Protein AF-A0A7W0EP94-F1 (afdb_monomer)

Sequence (403 aa):
MDIFDPDNLALKLLIESLREDHLGTSIINQEEWKQLEKCFGNRIYLEILRLLTQIEFEPEEARRHWFNVLEHRKNLQKKMGRDVGFRVALCDYFTNIHPKLKNLIFVEVDLFLQKERSALIDELTGLYNRRFFNRVLKREIEHSKRYNQPFSLLMLDIDNFKEYNDIYGHQAGDRALNEFAQILKQNARLIDHVIRYGGEEFAVILPRADIKQAKLSAERHLIAVETHKFSGQERLSSGNFTVTIGVATYPINAQDGLELIQKADEALYIGKQKGRNRVSISIDERRRKFRYPLHVEMLFRLRDSAEKLLNRGTTRNISQVGLLCQTNKPFNTGLMLEVVLRHPFDGSELKLMARSARLEKNPEKDQSYFLGLSIELGSEKEEKALQAILEKASRNFSKEISL

Mean predicted aligned error: 16.88 Å

pLDDT: mean 81.54, std 15.13, range [30.02, 98.75]

Structure (mmCIF, N/CA/C/O backbone):
data_AF-A0A7W0EP94-F1
#
_entry.id   AF-A0A7W0EP94-F1
#
loop_
_atom_site.group_PDB
_atom_site.id
_atom_site.type_symbol
_atom_site.label_atom_id
_atom_site.label_alt_id
_atom_site.label_comp_id
_atom_site.label_asym_id
_atom_site.label_entity_id
_atom_site.label_seq_id
_atom_site.pdbx_PDB_ins_code
_atom_site.Cartn_x
_atom_site.Cartn_y
_atom_site.Cartn_z
_atom_site.occupancy
_atom_site.B_iso_or_equiv
_atom_site.auth_seq_id
_atom_site.auth_comp_id
_atom_site.auth_asym_id
_atom_site.auth_atom_id
_atom_site.pdbx_PDB_model_num
ATOM 1 N N . MET A 1 1 ? -14.781 6.672 7.182 1.00 41.84 1 MET A N 1
ATOM 2 C CA . MET A 1 1 ? -13.803 7.150 8.175 1.00 41.84 1 MET A CA 1
ATOM 3 C C . MET A 1 1 ? -13.525 5.983 9.083 1.00 41.84 1 MET A C 1
ATOM 5 O O . MET A 1 1 ? -14.460 5.506 9.707 1.00 41.84 1 MET A O 1
ATOM 9 N N . ASP A 1 2 ? -12.303 5.466 9.038 1.00 44.47 2 ASP A N 1
ATOM 10 C CA . ASP A 1 2 ? -11.857 4.459 9.994 1.00 44.47 2 ASP A CA 1
ATOM 11 C C . ASP A 1 2 ? -11.539 5.217 11.283 1.00 44.47 2 ASP A C 1
ATOM 13 O O . ASP A 1 2 ? -10.732 6.149 11.274 1.00 44.47 2 ASP A O 1
ATOM 17 N N . ILE A 1 3 ? -12.271 4.933 12.354 1.00 43.47 3 ILE A N 1
ATOM 18 C CA . ILE A 1 3 ? -12.108 5.661 13.613 1.00 43.47 3 ILE A CA 1
ATOM 19 C C . ILE A 1 3 ? -10.777 5.300 14.263 1.00 43.47 3 ILE A C 1
ATOM 21 O O . ILE A 1 3 ? -10.247 6.116 14.981 1.00 43.47 3 ILE A O 1
ATOM 25 N N . PHE A 1 4 ? -10.129 4.191 13.908 1.00 44.31 4 PHE A N 1
ATOM 26 C CA . PHE A 1 4 ? -8.787 3.865 14.407 1.00 44.31 4 PHE A CA 1
ATOM 27 C C . PHE A 1 4 ? -7.640 4.463 13.583 1.00 44.31 4 PHE A C 1
ATOM 29 O O . PHE A 1 4 ? -6.493 4.031 13.711 1.00 44.31 4 PHE A O 1
ATOM 36 N N . ASP A 1 5 ? -7.931 5.433 12.718 1.00 48.94 5 ASP A N 1
ATOM 37 C CA . ASP A 1 5 ? -6.890 6.282 12.154 1.00 48.94 5 ASP A CA 1
ATOM 38 C C . ASP A 1 5 ? -6.378 7.221 13.271 1.00 48.94 5 ASP A C 1
ATOM 40 O O . ASP A 1 5 ? -7.166 7.991 13.826 1.00 48.94 5 ASP A O 1
ATOM 44 N N . PRO A 1 6 ? -5.090 7.143 13.661 1.00 45.28 6 PRO A N 1
ATOM 45 C CA . PRO A 1 6 ? -4.531 7.954 14.744 1.00 45.28 6 PRO A CA 1
ATOM 46 C C . PRO A 1 6 ? -4.584 9.465 14.466 1.00 45.28 6 PRO A C 1
ATOM 48 O O . PRO A 1 6 ? -4.468 10.256 15.404 1.00 45.28 6 PRO A O 1
ATOM 51 N N . ASP A 1 7 ? -4.810 9.876 13.217 1.00 44.28 7 ASP A N 1
ATOM 52 C CA . ASP A 1 7 ? -5.017 11.274 12.836 1.00 44.28 7 ASP A CA 1
ATOM 53 C C . ASP A 1 7 ? -6.501 11.659 12.731 1.00 44.28 7 ASP A C 1
ATOM 55 O O . ASP A 1 7 ? -6.840 12.813 12.455 1.00 44.28 7 ASP A O 1
ATOM 59 N N . ASN A 1 8 ? -7.411 10.733 13.040 1.00 58.78 8 ASN A N 1
ATOM 60 C CA . ASN A 1 8 ? -8.839 10.996 13.077 1.00 58.78 8 ASN A CA 1
ATOM 61 C C . ASN A 1 8 ? -9.207 11.818 14.317 1.00 58.78 8 ASN A C 1
ATOM 63 O O . ASN A 1 8 ? -9.249 11.321 15.445 1.00 58.78 8 ASN A O 1
ATOM 67 N N . LEU A 1 9 ? -9.531 13.091 14.087 1.00 51.38 9 LEU A N 1
ATOM 68 C CA . LEU A 1 9 ? -10.016 14.024 15.104 1.00 51.38 9 LEU A CA 1
ATOM 69 C C . LEU A 1 9 ? -11.195 13.452 15.910 1.00 51.38 9 LEU A C 1
ATOM 71 O O . LEU A 1 9 ? -11.291 13.699 17.106 1.00 51.38 9 LEU A O 1
ATOM 75 N N . ALA A 1 10 ? -12.051 12.638 15.285 1.00 51.62 10 ALA A N 1
ATOM 76 C CA . ALA A 1 10 ? -13.182 12.010 15.958 1.00 51.62 10 ALA A CA 1
ATOM 77 C C . ALA A 1 10 ? -12.746 10.983 17.004 1.00 51.62 10 ALA A C 1
ATOM 79 O O . ALA A 1 10 ? -13.359 10.911 18.058 1.00 51.62 10 ALA A O 1
ATOM 80 N N . LEU A 1 11 ? -11.677 10.223 16.745 1.00 57.25 11 LEU A N 1
ATOM 81 C CA . LEU A 1 11 ? -11.113 9.296 17.724 1.00 57.25 11 LEU A CA 1
ATOM 82 C C . LEU A 1 11 ? -10.454 10.044 18.871 1.00 57.25 11 LEU A C 1
ATOM 84 O O . LEU A 1 11 ? -10.627 9.647 20.014 1.00 57.25 11 LEU A O 1
ATOM 88 N N . LYS A 1 12 ? -9.727 11.128 18.579 1.00 58.09 12 LYS A N 1
ATOM 89 C CA . LYS A 1 12 ? -9.103 11.962 19.615 1.00 58.09 12 LYS A CA 1
ATOM 90 C C . LYS A 1 12 ? -10.157 12.555 20.550 1.00 58.09 12 LYS A C 1
ATOM 92 O O . LYS A 1 12 ? -10.073 12.328 21.750 1.00 58.09 12 LYS A O 1
ATOM 97 N N . LEU A 1 13 ? -11.198 13.179 19.991 1.00 56.78 13 LEU A N 1
ATOM 98 C CA . LEU A 1 13 ? -12.335 13.706 20.756 1.00 56.78 13 LEU A CA 1
ATOM 99 C C . LEU A 1 13 ? -13.073 12.604 21.527 1.00 56.78 13 LEU A C 1
ATOM 101 O O . LEU A 1 13 ? -13.460 12.791 22.675 1.00 56.78 13 LEU A O 1
ATOM 105 N N . LEU A 1 14 ? -13.250 11.431 20.917 1.00 60.41 14 LEU A N 1
ATOM 106 C CA . LEU A 1 14 ? -13.917 10.295 21.546 1.00 60.41 14 LEU A CA 1
ATOM 107 C C . LEU A 1 14 ? -13.076 9.718 22.695 1.00 60.41 14 LEU A C 1
ATOM 109 O O . LEU A 1 14 ? -13.620 9.483 23.767 1.00 60.41 14 LEU A O 1
ATOM 113 N N . ILE A 1 15 ? -11.759 9.572 22.536 1.00 59.97 15 ILE A N 1
ATOM 114 C CA . ILE A 1 15 ? -10.833 9.157 23.601 1.00 59.97 15 ILE A CA 1
ATOM 115 C C . ILE A 1 15 ? -10.820 10.184 24.735 1.00 59.97 15 ILE A C 1
ATOM 117 O O . ILE A 1 15 ? -10.941 9.786 25.891 1.00 59.97 15 ILE A O 1
ATOM 121 N N . GLU A 1 16 ? -10.713 11.479 24.429 1.00 59.62 16 GLU A N 1
ATOM 122 C CA . GLU A 1 16 ? -10.775 12.554 25.428 1.00 59.62 16 GLU A CA 1
ATOM 123 C C . GLU A 1 16 ? -12.097 12.509 26.199 1.00 59.62 16 GLU A C 1
ATOM 125 O O . GLU A 1 16 ? -12.087 12.477 27.426 1.00 59.62 16 GLU A O 1
ATOM 130 N N . SER A 1 17 ? -13.225 12.347 25.501 1.00 56.84 17 SER A N 1
ATOM 131 C CA . SER A 1 17 ? -14.538 12.196 26.138 1.00 56.84 17 SER A CA 1
ATOM 132 C C . SER A 1 17 ? -14.644 10.929 27.001 1.00 56.84 17 SER A C 1
ATOM 134 O O . SER A 1 17 ? -15.337 10.894 28.014 1.00 56.84 17 SER A O 1
ATOM 136 N N . LEU A 1 18 ? -13.927 9.863 26.641 1.00 59.41 18 LEU A N 1
ATOM 137 C CA . LEU A 1 18 ? -13.919 8.619 27.402 1.00 59.41 18 LEU A CA 1
ATOM 138 C C . LEU A 1 18 ? -13.006 8.689 28.629 1.00 59.41 18 LEU A C 1
ATOM 140 O O . LEU A 1 18 ? -13.182 7.851 29.512 1.00 59.41 18 LEU A O 1
ATOM 144 N N . ARG A 1 19 ? -12.040 9.616 28.705 1.00 58.44 19 ARG A N 1
ATOM 145 C CA . ARG A 1 19 ? -11.070 9.702 29.815 1.00 58.44 19 ARG A CA 1
ATOM 146 C C . ARG A 1 19 ? -11.706 10.080 31.148 1.00 58.44 19 ARG A C 1
ATOM 148 O O . ARG A 1 19 ? -11.232 9.609 32.175 1.00 58.44 19 ARG A O 1
ATOM 155 N N . GLU A 1 20 ? -12.781 10.860 31.140 1.00 56.97 20 GLU A N 1
ATOM 156 C CA . GLU A 1 20 ? -13.345 11.417 32.374 1.00 56.97 20 GLU A CA 1
ATOM 157 C C . GLU A 1 20 ? -14.435 10.548 33.031 1.00 56.97 20 GLU A C 1
ATOM 159 O O . GLU A 1 20 ? -14.981 10.934 34.055 1.00 56.97 20 GLU A O 1
ATOM 164 N N . ASP A 1 21 ? -14.791 9.379 32.477 1.00 56.66 21 ASP A N 1
ATOM 165 C CA . ASP A 1 21 ? -15.873 8.488 32.967 1.00 56.66 21 ASP A CA 1
ATOM 166 C C . ASP A 1 21 ? -17.275 9.140 33.121 1.00 56.66 21 ASP A C 1
ATOM 168 O O . ASP A 1 21 ? -18.269 8.455 33.399 1.00 56.66 21 ASP A O 1
ATOM 172 N N . HIS A 1 22 ? -17.396 10.440 32.839 1.00 53.84 22 HIS A N 1
ATOM 173 C CA . HIS A 1 22 ? -18.594 11.262 32.968 1.00 53.84 22 HIS A CA 1
ATOM 174 C C . HIS A 1 22 ? -19.490 11.255 31.725 1.00 53.84 22 HIS A C 1
ATOM 176 O O . HIS A 1 22 ? -20.215 12.221 31.462 1.00 53.84 22 HIS A O 1
ATOM 182 N N . LEU A 1 23 ? -19.511 10.150 30.979 1.00 53.97 23 LEU A N 1
ATOM 183 C CA . LEU A 1 23 ? -20.445 9.958 29.869 1.00 53.97 23 LEU A CA 1
ATOM 184 C C . LEU A 1 23 ? -21.877 9.940 30.407 1.00 53.97 23 LEU A C 1
ATOM 186 O O . LEU A 1 23 ? -22.406 8.911 30.833 1.00 53.97 23 LEU A O 1
ATOM 190 N N . GLY A 1 24 ? -22.488 11.123 30.433 1.00 50.16 24 GLY A N 1
ATOM 191 C CA . GLY A 1 24 ? -23.895 11.325 30.737 1.00 50.16 24 GLY A CA 1
ATOM 192 C C . GLY A 1 24 ? -24.246 12.125 31.993 1.00 50.16 24 GLY A C 1
ATOM 193 O O . GLY A 1 24 ? -25.440 12.188 32.269 1.00 50.16 24 GLY A O 1
ATOM 194 N N . THR A 1 25 ? -23.316 12.750 32.736 1.00 46.12 25 THR A N 1
ATOM 195 C CA . THR A 1 25 ? -23.737 13.602 33.884 1.00 46.12 25 THR A CA 1
ATOM 196 C C . THR A 1 25 ? -22.959 14.891 34.167 1.00 46.12 25 THR A C 1
ATOM 198 O O . THR A 1 25 ? -23.558 15.774 34.773 1.00 46.12 25 THR A O 1
ATOM 201 N N . SER A 1 26 ? -21.715 15.091 33.725 1.00 47.22 26 SER A N 1
ATOM 202 C CA . SER A 1 26 ? -21.014 16.367 33.973 1.00 47.22 26 SER A CA 1
ATOM 203 C C . SER A 1 26 ? -19.717 16.477 33.167 1.00 47.22 26 SER A C 1
ATOM 205 O O . SER A 1 26 ? -18.857 15.627 33.312 1.00 47.22 26 SER A O 1
ATOM 207 N N . ILE A 1 27 ? -19.565 17.553 32.387 1.00 41.19 27 ILE A N 1
ATOM 208 C CA . ILE A 1 27 ? -18.302 18.044 31.782 1.00 41.19 27 ILE A CA 1
ATOM 209 C C . ILE A 1 27 ? -17.868 17.441 30.425 1.00 41.19 27 ILE A C 1
ATOM 211 O O . ILE A 1 27 ? -16.985 17.995 29.791 1.00 41.19 27 ILE A O 1
ATOM 215 N N . ILE A 1 28 ? -18.603 16.497 29.825 1.00 47.19 28 ILE A N 1
ATOM 216 C CA . ILE A 1 28 ? -18.714 16.534 28.348 1.00 47.19 28 ILE A CA 1
ATOM 217 C C . ILE A 1 28 ? -19.852 17.498 28.048 1.00 47.19 28 ILE A C 1
ATOM 219 O O . ILE A 1 28 ? -21.001 17.244 28.433 1.00 47.19 28 ILE A O 1
ATOM 223 N N . ASN A 1 29 ? -19.534 18.628 27.419 1.00 54.81 29 ASN A N 1
ATOM 224 C CA . ASN A 1 29 ? -20.515 19.630 27.025 1.00 54.81 29 ASN A CA 1
ATOM 225 C C . ASN A 1 29 ? -21.642 18.909 26.269 1.00 54.81 29 ASN A C 1
ATOM 227 O O . ASN A 1 29 ? -21.391 18.250 25.260 1.00 54.81 29 ASN A O 1
ATOM 231 N N . GLN A 1 30 ? -22.902 19.020 26.710 1.00 58.44 30 GLN A N 1
ATOM 232 C CA . GLN A 1 30 ? -24.048 18.495 25.939 1.00 58.44 30 GLN A CA 1
ATOM 233 C C . GLN A 1 30 ? -24.006 18.965 24.472 1.00 58.44 30 GLN A C 1
ATOM 235 O O . GLN A 1 30 ? -24.563 18.327 23.582 1.00 58.44 30 GLN A O 1
ATOM 240 N N . GLU A 1 31 ? -23.335 20.088 24.239 1.00 60.62 31 GLU A N 1
ATOM 241 C CA . GLU A 1 31 ? -23.024 20.682 22.952 1.00 60.62 31 GLU A CA 1
ATOM 242 C C . GLU A 1 31 ? -22.000 19.884 22.124 1.00 60.62 31 GLU A C 1
ATOM 244 O O . GLU A 1 31 ? -22.249 19.650 20.945 1.00 60.62 31 GLU A O 1
ATOM 249 N N . GLU A 1 32 ? -20.920 19.372 22.723 1.00 62.41 32 GLU A N 1
ATOM 250 C CA . GLU A 1 32 ? -19.935 18.500 22.060 1.00 62.41 32 GLU A CA 1
ATOM 251 C C . GLU A 1 32 ? -20.566 17.169 21.651 1.00 62.41 32 GLU A C 1
ATOM 253 O O . GLU A 1 32 ? -20.398 16.714 20.520 1.00 62.41 32 GLU A O 1
ATOM 258 N N . TRP A 1 33 ? -21.380 16.575 22.530 1.00 69.75 33 TRP A N 1
ATOM 259 C CA . TRP A 1 33 ? -22.103 15.347 22.200 1.00 69.75 33 TRP A CA 1
ATOM 260 C C . TRP A 1 33 ? -23.117 15.563 21.070 1.00 69.75 33 TRP A C 1
ATOM 262 O O . TRP A 1 33 ? -23.197 14.760 20.142 1.00 69.75 33 TRP A O 1
ATOM 272 N N . LYS A 1 34 ? -23.856 16.680 21.092 1.00 69.69 34 LYS A N 1
ATOM 273 C CA . LYS A 1 34 ? -24.767 17.055 19.998 1.00 69.69 34 LYS A CA 1
ATOM 274 C C . LYS A 1 34 ? -24.025 17.294 18.684 1.00 69.69 34 LYS A C 1
ATOM 276 O O . LYS A 1 34 ? -24.539 16.925 17.629 1.00 69.69 34 LYS A O 1
ATOM 281 N N . GLN A 1 35 ? -22.838 17.900 18.718 1.00 68.12 35 GLN A N 1
ATOM 282 C CA . GLN A 1 35 ? -22.002 18.070 17.527 1.00 68.12 35 GLN A CA 1
ATOM 283 C C . GLN A 1 35 ? -21.551 16.718 16.972 1.00 68.12 35 GLN A C 1
ATOM 285 O O . GLN A 1 35 ? -21.676 16.470 15.774 1.00 68.12 35 GLN A O 1
ATOM 290 N N . LEU A 1 36 ? -21.096 15.822 17.842 1.00 68.00 36 LEU A N 1
ATOM 291 C CA . LEU A 1 36 ? -20.700 14.473 17.472 1.00 68.00 36 LEU A CA 1
ATOM 292 C C . LEU A 1 36 ? -21.875 13.660 16.893 1.00 68.00 36 LEU A C 1
ATOM 294 O O . LEU A 1 36 ? -21.729 13.039 15.840 1.00 68.00 36 LEU A O 1
ATOM 298 N N . GLU A 1 37 ? -23.062 13.721 17.499 1.00 72.75 37 GLU A N 1
ATOM 299 C CA . GLU A 1 37 ? -24.268 13.063 16.980 1.00 72.75 37 GLU A CA 1
ATOM 300 C C . GLU A 1 37 ? -24.711 13.660 15.632 1.00 72.75 37 GLU A C 1
ATOM 302 O O . GLU A 1 37 ? -25.114 12.926 14.731 1.00 72.75 37 GLU A O 1
ATOM 307 N N . LYS A 1 38 ? -24.554 14.974 15.431 1.00 73.06 38 LYS A N 1
ATOM 308 C CA . LYS A 1 38 ? -24.820 15.634 14.142 1.00 73.06 38 LYS A CA 1
ATOM 309 C C . LYS A 1 38 ? -23.832 15.207 13.049 1.00 73.06 38 LYS A C 1
ATOM 311 O O . LYS A 1 38 ? -24.228 15.071 11.894 1.00 73.06 38 LYS A O 1
ATOM 316 N N . CYS A 1 39 ? -22.565 14.993 13.402 1.00 64.69 39 CYS A N 1
ATOM 317 C CA . CYS A 1 39 ? -21.512 14.588 12.468 1.00 64.69 39 CYS A CA 1
ATOM 318 C C . CYS A 1 39 ? -21.568 13.096 12.105 1.00 64.69 39 CYS A C 1
ATOM 320 O O . CYS A 1 39 ? -21.348 12.737 10.949 1.00 64.69 39 CYS A O 1
ATOM 322 N N . PHE A 1 40 ? -21.851 12.223 13.076 1.00 66.00 40 PHE A N 1
ATOM 323 C CA . PHE A 1 40 ? -21.728 10.766 12.922 1.00 66.00 40 PHE A CA 1
ATOM 324 C C . PHE A 1 40 ? -23.069 10.016 12.933 1.00 66.00 40 PHE A C 1
ATOM 326 O O . PHE A 1 40 ? -23.116 8.832 12.580 1.00 66.00 40 PHE A O 1
ATOM 333 N N . GLY A 1 41 ? -24.170 10.679 13.298 1.00 74.06 41 GLY A N 1
ATOM 334 C CA . GLY A 1 41 ? -25.486 10.059 13.447 1.00 74.06 41 GLY A CA 1
ATOM 335 C C . GLY A 1 41 ? -25.454 8.886 14.429 1.00 74.06 41 GLY A C 1
ATOM 336 O O . GLY A 1 41 ? -24.654 8.850 15.361 1.00 74.06 41 GLY A O 1
ATOM 337 N N . ASN A 1 42 ? -26.268 7.858 14.172 1.00 72.88 42 ASN A N 1
ATOM 338 C CA . ASN A 1 42 ? -26.333 6.665 15.027 1.00 72.88 42 ASN A CA 1
ATOM 339 C C . ASN A 1 42 ? -25.022 5.856 15.090 1.00 72.88 42 ASN A C 1
ATOM 341 O O . ASN A 1 42 ? -24.887 4.985 15.947 1.00 72.88 42 ASN A O 1
ATOM 345 N N . ARG A 1 43 ? -24.049 6.109 14.204 1.00 74.19 43 ARG A N 1
ATOM 346 C CA . ARG A 1 43 ? -22.787 5.353 14.202 1.00 74.19 43 ARG A CA 1
ATOM 347 C C . ARG A 1 43 ? -21.929 5.642 15.423 1.00 74.19 43 ARG A C 1
ATOM 349 O O . ARG A 1 43 ? -21.147 4.784 15.804 1.00 74.19 43 ARG A O 1
ATOM 356 N N . ILE A 1 44 ? -22.100 6.791 16.074 1.00 76.62 44 ILE A N 1
ATOM 357 C CA . ILE A 1 44 ? -21.307 7.107 17.262 1.00 76.62 44 ILE A CA 1
ATOM 358 C C . ILE A 1 44 ? -21.506 6.096 18.395 1.00 76.62 44 ILE A C 1
ATOM 360 O O . ILE A 1 44 ? -20.541 5.689 19.035 1.00 76.62 44 ILE A O 1
ATOM 364 N N . TYR A 1 45 ? -22.742 5.635 18.595 1.00 81.00 45 TYR A N 1
ATOM 365 C CA . TYR A 1 45 ? -23.073 4.656 19.629 1.00 81.00 45 TYR A CA 1
ATOM 366 C C . TYR A 1 45 ? -22.357 3.326 19.386 1.00 81.00 45 TYR A C 1
ATOM 368 O O . TYR A 1 45 ? -21.802 2.740 20.312 1.00 81.00 45 TYR A O 1
ATOM 376 N N . LEU A 1 46 ? -22.337 2.878 18.128 1.00 80.62 46 LEU A N 1
ATOM 377 C CA . LEU A 1 46 ? -21.646 1.662 17.699 1.00 80.62 46 LEU A CA 1
ATOM 378 C C . LEU A 1 46 ? -20.155 1.748 18.010 1.00 80.62 46 LEU A C 1
ATOM 380 O O . LEU A 1 46 ? -19.588 0.820 18.575 1.00 80.62 46 LEU A O 1
ATOM 384 N N . GLU A 1 47 ? -19.536 2.874 17.685 1.00 73.94 47 GLU A N 1
ATOM 385 C CA . GLU A 1 47 ? -18.085 3.035 17.752 1.00 73.94 47 GLU A CA 1
ATOM 386 C C . GLU A 1 47 ? -17.591 3.165 19.195 1.00 73.94 47 GLU A C 1
ATOM 388 O O . GLU A 1 47 ? -16.587 2.554 19.557 1.00 73.94 47 GLU A O 1
ATOM 393 N N . ILE A 1 48 ? -18.336 3.859 20.064 1.00 77.00 48 ILE A N 1
ATOM 394 C CA . ILE A 1 48 ? -18.007 3.912 21.496 1.00 77.00 48 ILE A CA 1
ATOM 395 C C . ILE A 1 48 ? -18.180 2.547 22.147 1.00 77.00 48 ILE A C 1
ATOM 397 O O . ILE A 1 48 ? -17.301 2.102 22.886 1.00 77.00 48 ILE A O 1
ATOM 401 N N . LEU A 1 49 ? -19.302 1.869 21.887 1.00 80.31 49 LEU A N 1
ATOM 402 C CA . LEU A 1 49 ? -19.532 0.547 22.459 1.00 80.31 49 LEU A CA 1
ATOM 403 C C . LEU A 1 49 ? -18.478 -0.443 21.971 1.00 80.31 49 LEU A C 1
ATOM 405 O O . LEU A 1 49 ? -17.943 -1.193 22.784 1.00 80.31 49 LEU A O 1
ATOM 409 N N . ARG A 1 50 ? -18.105 -0.400 20.691 1.00 79.50 50 ARG A N 1
ATOM 410 C CA . ARG A 1 50 ? -17.013 -1.210 20.151 1.00 79.50 50 ARG A CA 1
ATOM 411 C C . ARG A 1 50 ? -15.685 -0.886 20.823 1.00 79.50 50 ARG A C 1
ATOM 413 O O . ARG A 1 50 ? -14.971 -1.805 21.198 1.00 79.50 50 ARG A O 1
ATOM 420 N N . LEU A 1 51 ? -15.358 0.387 21.034 1.00 74.50 51 LEU A N 1
ATOM 421 C CA . LEU A 1 51 ? -14.112 0.759 21.701 1.00 74.50 51 LEU A CA 1
ATOM 422 C C . LEU A 1 51 ? -14.063 0.248 23.150 1.00 74.50 51 LEU A C 1
ATOM 424 O O . LEU A 1 51 ? -13.049 -0.302 23.571 1.00 74.50 51 LEU A O 1
ATOM 428 N N . LEU A 1 52 ? -15.164 0.394 23.892 1.00 77.88 52 LEU A N 1
ATOM 429 C CA . LEU A 1 52 ? -15.245 0.018 25.305 1.00 77.88 52 LEU A CA 1
ATOM 430 C C . LEU A 1 52 ? -15.398 -1.488 25.542 1.00 77.88 52 LEU A C 1
ATOM 432 O O . LEU A 1 52 ? -14.990 -1.978 26.591 1.00 77.88 52 LEU A O 1
ATOM 436 N N . THR A 1 53 ? -16.016 -2.215 24.610 1.00 81.50 53 THR A N 1
ATOM 437 C CA . THR A 1 53 ? -16.397 -3.626 24.815 1.00 81.50 53 THR A CA 1
ATOM 438 C C . THR A 1 53 ? -15.760 -4.594 23.825 1.00 81.50 53 THR A C 1
ATOM 440 O O . THR A 1 53 ? -15.779 -5.795 24.070 1.00 81.50 53 THR A O 1
ATOM 443 N N . GLN A 1 54 ? -15.217 -4.098 22.709 1.00 76.88 54 GLN A N 1
ATOM 444 C CA . GLN A 1 54 ? -14.766 -4.881 21.549 1.00 76.88 54 GLN A CA 1
ATOM 445 C C . GLN A 1 54 ? -15.867 -5.737 20.896 1.00 76.88 54 GLN A C 1
ATOM 447 O O . GLN A 1 54 ? -15.580 -6.603 20.073 1.00 76.88 54 GLN A O 1
ATOM 452 N N . ILE A 1 55 ? -17.137 -5.479 21.221 1.00 81.69 55 ILE A N 1
ATOM 453 C CA . ILE A 1 55 ? -18.285 -6.141 20.603 1.00 81.69 55 ILE A CA 1
ATOM 454 C C . ILE A 1 55 ? -18.747 -5.322 19.396 1.00 81.69 55 ILE A C 1
ATOM 456 O O . ILE A 1 55 ? -18.902 -4.102 19.475 1.00 81.69 55 ILE A O 1
ATOM 460 N N . GLU A 1 56 ? -19.002 -6.005 18.280 1.00 78.19 56 GLU A N 1
ATOM 461 C CA . GLU A 1 56 ? -19.657 -5.414 17.115 1.00 78.19 56 GLU A CA 1
ATOM 462 C C . GLU A 1 56 ? -21.181 -5.498 17.268 1.00 78.19 56 GLU A C 1
ATOM 464 O O . GLU A 1 56 ? -21.738 -6.536 17.630 1.00 78.19 56 GLU A O 1
ATOM 469 N N . PHE A 1 57 ? -21.851 -4.377 17.009 1.00 81.75 57 PHE A N 1
ATOM 470 C CA . PHE A 1 57 ? -23.299 -4.230 17.102 1.00 81.75 57 PHE A CA 1
ATOM 471 C C . PHE A 1 57 ? -23.835 -3.649 15.800 1.00 81.75 57 PHE A C 1
ATOM 473 O O . PHE A 1 57 ? -23.173 -2.819 15.179 1.00 81.75 57 PHE A O 1
ATOM 480 N N . GLU A 1 58 ? -25.068 -3.995 15.438 1.00 83.50 58 GLU A N 1
ATOM 481 C CA . GLU A 1 58 ? -25.790 -3.237 14.415 1.00 83.50 58 GLU A CA 1
ATOM 482 C C . GLU A 1 58 ? -26.118 -1.821 14.931 1.00 83.50 58 GLU A C 1
ATOM 484 O O . GLU A 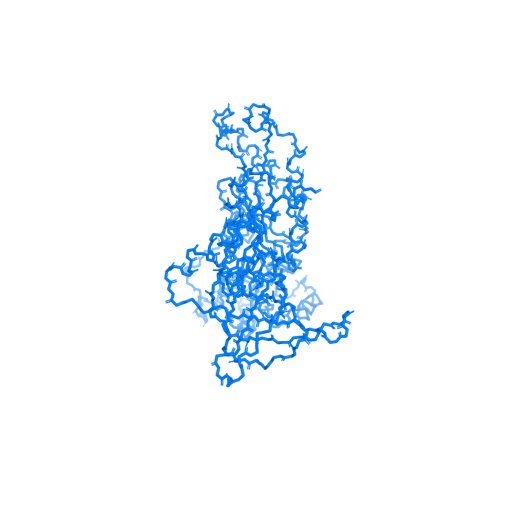1 58 ? -26.359 -1.654 16.131 1.00 83.50 58 GLU A O 1
ATOM 489 N N . PRO A 1 59 ? -26.170 -0.777 14.077 1.00 77.94 59 PRO A N 1
ATOM 490 C CA . PRO A 1 59 ? -26.310 0.613 14.529 1.00 77.94 59 PRO A CA 1
ATOM 491 C C . PRO A 1 59 ? -27.523 0.879 15.433 1.00 77.94 59 PRO A C 1
ATOM 493 O O . PRO A 1 59 ? -27.420 1.609 16.420 1.00 77.94 59 PRO A O 1
ATOM 496 N N . GLU A 1 60 ? -28.676 0.282 15.122 1.00 83.50 60 GLU A N 1
ATOM 497 C CA . GLU A 1 60 ? -29.878 0.421 15.955 1.00 83.50 60 GLU A CA 1
ATOM 498 C C . GLU A 1 60 ? -29.758 -0.343 17.276 1.00 83.50 60 GLU A C 1
ATOM 500 O O . GLU A 1 60 ? -30.190 0.143 18.325 1.00 83.50 60 GLU A O 1
ATOM 505 N N . GLU A 1 61 ? -29.119 -1.515 17.247 1.00 88.12 61 GLU A N 1
ATOM 506 C CA . GLU A 1 61 ? -28.868 -2.316 18.440 1.00 88.12 61 GLU A CA 1
ATOM 507 C C . GLU A 1 61 ? -27.906 -1.591 19.391 1.00 88.12 61 GLU A C 1
ATOM 509 O O . GLU A 1 61 ? -28.171 -1.515 20.591 1.00 88.12 61 GLU A O 1
ATOM 514 N N . ALA A 1 62 ? -26.836 -1.000 18.852 1.00 86.44 62 ALA A N 1
ATOM 515 C CA . ALA A 1 62 ? -25.864 -0.212 19.599 1.00 86.44 62 ALA A CA 1
ATOM 516 C C . ALA A 1 62 ? -26.534 0.955 20.332 1.00 86.44 62 ALA A C 1
ATOM 518 O O . ALA A 1 62 ? -26.333 1.149 21.531 1.00 86.44 62 ALA A O 1
ATOM 519 N N . ARG A 1 63 ? -27.392 1.704 19.629 1.00 86.56 63 ARG A N 1
ATOM 520 C CA . ARG A 1 63 ? -28.149 2.811 20.220 1.00 86.56 63 ARG A CA 1
ATOM 521 C C . ARG A 1 63 ? -29.082 2.332 21.333 1.00 86.56 63 ARG A C 1
ATOM 523 O O . ARG A 1 63 ? -29.161 2.968 22.379 1.00 86.56 63 ARG A O 1
ATOM 530 N N . ARG A 1 64 ? -29.773 1.206 21.141 1.00 90.19 64 ARG A N 1
ATOM 531 C CA . ARG A 1 64 ? -30.643 0.627 22.176 1.00 90.19 64 ARG A CA 1
ATOM 532 C C . ARG A 1 64 ? -29.848 0.230 23.421 1.00 90.19 64 ARG A C 1
ATOM 534 O O . ARG A 1 64 ? -30.230 0.607 24.525 1.00 90.19 64 ARG A O 1
ATOM 541 N N . HIS A 1 65 ? -28.731 -0.478 23.250 1.00 91.81 65 HIS A N 1
ATOM 542 C CA . HIS A 1 65 ? -27.862 -0.859 24.369 1.00 91.81 65 HIS A CA 1
ATOM 543 C C . HIS A 1 65 ? -27.309 0.358 25.103 1.00 91.81 65 HIS A C 1
ATOM 545 O O . HIS A 1 65 ? -27.307 0.370 26.328 1.00 91.81 65 HIS A O 1
ATOM 551 N N . TRP A 1 66 ? -26.920 1.409 24.381 1.00 88.81 66 TRP A N 1
ATOM 552 C CA . TRP A 1 66 ? -26.475 2.666 24.981 1.00 88.81 66 TRP A CA 1
ATOM 553 C C . TRP A 1 66 ? -27.494 3.237 25.977 1.00 88.81 66 TRP A C 1
ATOM 555 O O . TRP A 1 66 ? -27.151 3.526 27.126 1.00 88.81 66 TRP A O 1
ATOM 565 N N . PHE A 1 67 ? -28.761 3.358 25.570 1.00 89.69 67 PHE A N 1
ATOM 566 C CA . PHE A 1 67 ? -29.809 3.877 26.452 1.00 89.69 67 PHE A CA 1
ATOM 567 C C . PHE A 1 67 ? -30.129 2.933 27.612 1.00 89.69 67 PHE A C 1
ATOM 569 O O . PHE A 1 67 ? -30.288 3.405 28.738 1.00 89.69 67 PHE A O 1
ATOM 576 N N . ASN A 1 68 ? -30.140 1.619 27.376 1.00 93.06 68 ASN A N 1
ATOM 577 C CA . ASN A 1 68 ? -30.333 0.632 28.439 1.00 93.06 68 ASN A CA 1
ATOM 578 C C . ASN A 1 68 ? -29.228 0.723 29.504 1.00 93.06 68 ASN A C 1
ATOM 580 O O . ASN A 1 68 ? -29.507 0.642 30.698 1.00 93.06 68 ASN A O 1
ATOM 584 N N . VAL A 1 69 ? -27.977 0.942 29.089 1.00 90.75 69 VAL A N 1
ATOM 585 C CA . VAL A 1 69 ? -26.841 1.131 30.001 1.00 90.75 69 VAL A CA 1
ATOM 586 C C . VAL A 1 69 ? -26.986 2.428 30.796 1.00 90.75 69 VAL A C 1
ATOM 588 O O . VAL A 1 69 ? -26.719 2.435 31.996 1.00 90.75 69 VAL A O 1
ATOM 591 N N . LEU A 1 70 ? -27.445 3.521 30.177 1.00 89.00 70 LEU A N 1
ATOM 592 C CA . LEU A 1 70 ? -27.707 4.779 30.886 1.00 89.00 70 LEU A CA 1
ATOM 593 C C . LEU A 1 70 ? -28.837 4.651 31.917 1.00 89.00 70 LEU A C 1
ATOM 595 O O . LEU A 1 70 ? -28.746 5.217 33.008 1.00 89.00 70 LEU A O 1
ATOM 599 N N . GLU A 1 71 ? -29.900 3.917 31.598 1.00 90.50 71 GLU A N 1
ATOM 600 C CA . GLU A 1 71 ? -30.974 3.631 32.551 1.00 90.50 71 GLU A CA 1
ATOM 601 C C . GLU A 1 71 ? -30.472 2.755 33.704 1.00 90.50 71 GLU A C 1
ATOM 603 O O . GLU A 1 71 ? -30.686 3.068 34.879 1.00 90.50 71 GLU A O 1
ATOM 608 N N . HIS A 1 72 ? -29.716 1.707 33.377 1.00 93.31 72 HIS A N 1
ATOM 609 C CA . HIS A 1 72 ? -29.083 0.836 34.359 1.00 93.31 72 HIS A CA 1
ATOM 610 C C . HIS A 1 72 ? -28.131 1.601 35.287 1.00 93.31 72 HIS A C 1
ATOM 612 O O . HIS A 1 72 ? -28.190 1.443 36.507 1.00 93.31 72 HIS A O 1
ATOM 618 N N . ARG A 1 73 ? -27.333 2.523 34.737 1.00 89.44 73 ARG A N 1
ATOM 619 C CA . ARG A 1 73 ? -26.462 3.437 35.488 1.00 89.44 73 ARG A CA 1
ATOM 620 C C . ARG A 1 73 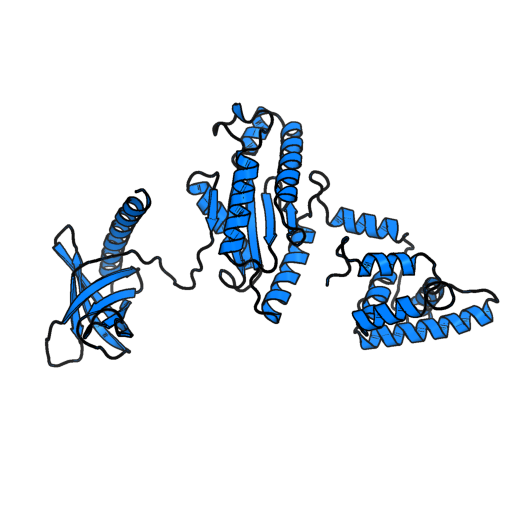? -27.244 4.236 36.528 1.00 89.44 73 ARG A C 1
ATOM 622 O O . ARG A 1 73 ? -26.836 4.277 37.685 1.00 89.44 73 ARG A O 1
ATOM 629 N N . LYS A 1 74 ? -28.384 4.832 36.151 1.00 89.19 74 LYS A N 1
ATOM 630 C CA . LYS A 1 74 ? -29.241 5.586 37.088 1.00 89.19 74 LYS A CA 1
ATOM 631 C C . LYS A 1 74 ? -29.744 4.701 38.227 1.00 89.19 74 LYS A C 1
ATOM 633 O O . LYS A 1 74 ? -29.794 5.143 39.375 1.00 89.19 74 LYS A O 1
ATOM 638 N N . ASN A 1 75 ? -30.103 3.455 37.925 1.00 92.56 75 ASN A N 1
ATOM 639 C CA . ASN A 1 75 ? -30.549 2.492 38.930 1.00 92.56 75 ASN A CA 1
ATOM 640 C C . ASN A 1 75 ? -29.411 2.082 39.876 1.00 92.56 75 ASN A C 1
ATOM 642 O O . ASN A 1 75 ? -29.617 2.042 41.091 1.00 92.56 75 ASN A O 1
ATOM 646 N N . LEU A 1 76 ? -28.209 1.837 39.347 1.00 91.12 76 LEU A N 1
ATOM 647 C CA . LEU A 1 76 ? -27.013 1.560 40.144 1.00 91.12 76 LEU A CA 1
ATOM 648 C C . LEU A 1 76 ? -26.643 2.745 41.039 1.00 91.12 76 LEU A C 1
ATOM 650 O O . LEU A 1 76 ? -26.445 2.558 42.234 1.00 91.12 76 LEU A O 1
ATOM 654 N N . GLN A 1 77 ? -26.630 3.964 40.504 1.00 90.62 77 GLN A N 1
ATOM 655 C CA . GLN A 1 77 ? -26.314 5.182 41.252 1.00 90.62 77 GLN A CA 1
ATOM 656 C C . GLN A 1 77 ? -27.257 5.391 42.443 1.00 90.62 77 GLN A C 1
ATOM 658 O O . GLN A 1 77 ? -26.798 5.649 43.556 1.00 90.62 77 GLN A O 1
ATOM 663 N N . LYS A 1 78 ? -28.570 5.197 42.245 1.00 92.38 78 LYS A N 1
ATOM 664 C CA . LYS A 1 78 ? -29.558 5.255 43.337 1.00 92.38 78 LYS A CA 1
ATOM 665 C C . LYS A 1 78 ? -29.279 4.223 44.430 1.00 92.38 78 LYS A C 1
ATOM 667 O O . LYS A 1 78 ? -29.406 4.543 45.605 1.00 92.38 78 LYS A O 1
ATOM 672 N N . LYS A 1 79 ? -28.903 2.998 44.053 1.00 93.81 79 LYS A N 1
ATOM 673 C CA . LYS A 1 79 ? -28.613 1.913 45.005 1.00 93.81 79 LYS A CA 1
ATOM 674 C C . LYS A 1 79 ? -27.278 2.097 45.729 1.00 93.81 79 LYS A C 1
ATOM 676 O O . LYS A 1 79 ? -27.170 1.734 46.892 1.00 93.81 79 LYS A O 1
ATOM 681 N N . MET A 1 80 ? -26.270 2.636 45.047 1.00 91.69 80 MET A N 1
ATOM 682 C CA . MET A 1 80 ? -24.917 2.793 45.585 1.00 91.69 80 MET A CA 1
ATOM 683 C C . MET A 1 80 ? -24.720 4.079 46.395 1.00 91.69 80 MET A C 1
ATOM 685 O O . MET A 1 80 ? -23.722 4.190 47.101 1.00 91.69 80 MET A O 1
ATOM 689 N N . GLY A 1 81 ? -25.624 5.058 46.275 1.00 90.38 81 GLY A N 1
ATOM 690 C CA . GLY A 1 81 ? -25.530 6.331 46.998 1.00 90.38 81 GLY A CA 1
ATOM 691 C C . GLY A 1 81 ? -24.360 7.222 46.561 1.00 90.38 81 GLY A C 1
ATOM 692 O O . GLY A 1 81 ? -24.001 8.154 47.271 1.00 90.38 81 GLY A O 1
ATOM 693 N N . ARG A 1 82 ? -23.751 6.941 45.405 1.00 86.25 82 ARG A N 1
ATOM 694 C CA . ARG A 1 82 ? -22.639 7.700 44.815 1.00 86.25 82 ARG A CA 1
ATOM 695 C C . ARG A 1 82 ? -22.736 7.681 43.299 1.00 86.25 82 ARG A C 1
ATOM 697 O O . ARG A 1 82 ? -23.387 6.793 42.751 1.00 86.25 82 ARG A O 1
ATOM 704 N N . ASP A 1 83 ? -22.066 8.615 42.629 1.00 80.38 83 ASP A N 1
ATOM 705 C CA . ASP A 1 83 ? -21.968 8.570 41.170 1.00 80.38 83 ASP A CA 1
ATOM 706 C C . ASP A 1 83 ? -21.277 7.274 40.715 1.00 80.38 83 ASP A C 1
ATOM 708 O O . ASP A 1 83 ? -20.299 6.801 41.309 1.00 80.38 83 ASP A O 1
ATOM 712 N N . VAL A 1 84 ? -21.846 6.674 39.676 1.00 83.94 84 VAL A N 1
ATOM 713 C CA . VAL A 1 84 ? -21.368 5.438 39.059 1.00 83.94 84 VAL A CA 1
ATOM 714 C C . VAL A 1 84 ? -20.995 5.803 37.639 1.00 83.94 84 VAL A C 1
ATOM 716 O O . VAL A 1 84 ? -21.879 6.182 36.884 1.00 83.94 84 VAL A O 1
ATOM 719 N N . GLY A 1 85 ? -19.720 5.697 37.266 1.00 80.38 85 GLY A N 1
ATOM 720 C CA . GLY A 1 85 ? -19.268 6.005 35.907 1.00 80.38 85 GLY A CA 1
ATOM 721 C C . GLY A 1 85 ? -19.933 5.116 34.850 1.00 80.38 85 GLY A C 1
ATOM 722 O O . GLY A 1 85 ? -20.364 3.992 35.131 1.00 80.38 85 GLY A O 1
ATOM 723 N N . PHE A 1 86 ? -20.003 5.602 33.608 1.00 82.62 86 PHE A N 1
ATOM 724 C CA . PHE A 1 86 ? -20.653 4.867 32.516 1.00 82.62 86 PHE A CA 1
ATOM 725 C C . PHE A 1 86 ? -20.028 3.488 32.279 1.00 82.62 86 PHE A C 1
ATOM 727 O O . PHE A 1 86 ? -20.760 2.518 32.106 1.00 82.62 86 PHE A O 1
ATOM 734 N N . ARG A 1 87 ? -18.694 3.366 32.339 1.00 82.56 87 ARG A N 1
ATOM 735 C CA . ARG A 1 87 ? -17.984 2.090 32.136 1.00 82.56 87 ARG A CA 1
ATOM 736 C C . ARG A 1 87 ? -18.362 1.035 33.170 1.00 82.56 87 ARG A C 1
ATOM 738 O O . ARG A 1 87 ? -18.517 -0.131 32.825 1.00 82.56 87 ARG A O 1
ATOM 745 N N . VAL A 1 88 ? -18.561 1.444 34.423 1.00 86.38 88 VAL A N 1
ATOM 746 C CA . VAL A 1 88 ? -18.980 0.537 35.502 1.00 86.38 88 VAL A CA 1
ATOM 747 C C . VAL A 1 88 ? -20.375 -0.008 35.213 1.00 86.38 88 VAL A C 1
ATOM 749 O O . VAL A 1 88 ? -20.582 -1.219 35.252 1.00 86.38 88 VAL A O 1
ATOM 752 N N . ALA A 1 89 ? -21.312 0.872 34.855 1.00 90.12 89 ALA A N 1
ATOM 753 C CA . ALA A 1 89 ? -22.663 0.462 34.490 1.00 90.12 89 ALA A CA 1
ATOM 754 C C . ALA A 1 89 ? -22.690 -0.393 33.214 1.00 90.12 89 ALA A C 1
ATOM 756 O O . ALA A 1 89 ? -23.430 -1.368 33.152 1.00 90.12 89 ALA A O 1
ATOM 757 N N . LEU A 1 90 ? -21.866 -0.061 32.218 1.00 89.25 90 LEU A N 1
ATOM 758 C CA . LEU A 1 90 ? -21.716 -0.809 30.970 1.00 89.25 90 LEU A CA 1
ATOM 759 C C . LEU A 1 90 ? -21.217 -2.236 31.221 1.00 89.25 90 LEU A C 1
ATOM 761 O O . LEU A 1 90 ? -21.799 -3.191 30.707 1.00 89.25 90 LEU A O 1
ATOM 765 N N . CYS A 1 91 ? -20.159 -2.379 32.023 1.00 89.06 91 CYS A N 1
ATOM 766 C CA . CYS A 1 91 ? -19.602 -3.676 32.391 1.00 89.06 91 CYS A CA 1
ATOM 767 C C . CYS A 1 91 ? -20.613 -4.512 33.175 1.00 89.06 91 CYS A C 1
ATOM 769 O O . CYS A 1 91 ? -20.817 -5.678 32.839 1.00 89.06 91 CYS A O 1
ATOM 771 N N . ASP A 1 92 ? -21.278 -3.930 34.178 1.00 91.88 92 ASP A N 1
ATOM 772 C CA . ASP A 1 92 ? -22.307 -4.638 34.942 1.00 91.88 92 ASP A CA 1
ATOM 773 C C . ASP A 1 92 ? -23.479 -5.056 34.041 1.00 91.88 92 ASP A C 1
ATOM 775 O O . ASP A 1 92 ? -23.901 -6.210 34.060 1.00 91.88 92 ASP A O 1
ATOM 779 N N . TYR A 1 93 ? -23.935 -4.163 33.158 1.00 93.75 93 TYR A N 1
ATOM 780 C CA . TYR A 1 93 ? -24.998 -4.449 32.199 1.00 93.75 93 TYR A CA 1
ATOM 781 C C . TYR A 1 93 ? -24.651 -5.638 31.297 1.00 93.75 93 TYR A C 1
ATOM 783 O O . TYR A 1 93 ? -25.411 -6.602 31.238 1.00 93.75 93 TYR A O 1
ATOM 791 N N . PHE A 1 94 ? -23.495 -5.621 30.629 1.00 93.56 94 PHE A N 1
ATOM 792 C CA . PHE A 1 94 ? -23.116 -6.679 29.687 1.00 93.56 94 PHE A CA 1
ATOM 793 C C . PHE A 1 94 ? -22.565 -7.952 30.332 1.00 93.56 94 PHE A C 1
ATOM 795 O O . PHE A 1 94 ? -22.345 -8.932 29.618 1.00 93.56 94 PHE A O 1
ATOM 802 N N . THR A 1 95 ? -22.363 -7.962 31.648 1.00 91.19 95 THR A N 1
ATOM 803 C CA . THR A 1 95 ? -21.984 -9.170 32.393 1.00 91.19 95 THR A CA 1
ATOM 804 C C . THR A 1 95 ? -23.205 -9.811 33.050 1.00 91.19 95 THR A C 1
ATOM 806 O O . THR A 1 95 ? -23.376 -11.023 32.961 1.00 91.19 95 THR A O 1
ATOM 809 N N . ASN A 1 96 ? -24.079 -9.001 33.659 1.00 92.25 96 ASN A N 1
ATOM 810 C CA . ASN A 1 96 ? -25.123 -9.476 34.569 1.00 92.25 96 ASN A CA 1
ATOM 811 C C . ASN A 1 96 ? -26.553 -9.284 34.044 1.00 92.25 96 ASN A C 1
ATOM 813 O O . ASN A 1 96 ? -27.418 -10.098 34.354 1.00 92.25 96 ASN A O 1
ATOM 817 N N . ILE A 1 97 ? -26.828 -8.239 33.254 1.00 93.31 97 ILE A N 1
ATOM 818 C CA . ILE A 1 97 ? -28.194 -7.925 32.785 1.00 93.31 97 ILE A CA 1
ATOM 819 C C . ILE A 1 97 ? -28.453 -8.487 31.386 1.00 93.31 97 ILE A C 1
ATOM 821 O O . ILE A 1 97 ? -29.450 -9.166 31.153 1.00 93.31 97 ILE A O 1
ATOM 825 N N . HIS A 1 98 ? -27.547 -8.219 30.450 1.00 92.38 98 HIS A N 1
ATOM 826 C CA . HIS A 1 98 ? -27.595 -8.704 29.077 1.00 92.38 98 HIS A CA 1
ATOM 827 C C . HIS A 1 98 ? -26.244 -9.345 28.713 1.00 92.38 98 HIS A C 1
ATOM 829 O O . HIS A 1 98 ? -25.445 -8.725 28.005 1.00 92.38 98 HIS A O 1
ATOM 835 N N . PRO A 1 99 ? -25.962 -10.577 29.181 1.00 90.06 99 PRO A N 1
ATOM 836 C CA . PRO A 1 99 ? -24.639 -11.189 29.083 1.00 90.06 99 PRO A CA 1
ATOM 837 C C . PRO A 1 99 ? -24.107 -11.259 27.643 1.00 90.06 99 PRO A C 1
ATOM 839 O O . PRO A 1 99 ? -24.563 -12.064 26.831 1.00 90.06 99 PRO A O 1
ATOM 842 N N . LYS A 1 100 ? -23.120 -10.418 27.330 1.00 87.44 100 LYS A N 1
ATOM 843 C CA . LYS A 1 100 ? -22.324 -10.455 26.090 1.00 87.44 100 LYS A CA 1
ATOM 844 C C . LYS A 1 100 ? -20.819 -10.450 26.360 1.00 87.44 100 LYS A C 1
ATOM 846 O O . LYS A 1 100 ? -20.054 -10.858 25.494 1.00 87.44 100 LYS A O 1
ATOM 851 N N . LEU A 1 101 ? -20.401 -10.037 27.556 1.00 84.94 101 LEU A N 1
ATOM 852 C CA . LEU A 1 101 ? -19.010 -10.057 27.990 1.00 84.94 101 LEU A CA 1
ATOM 853 C C . LEU A 1 101 ? -18.780 -11.247 28.927 1.00 84.94 101 LEU A C 1
ATOM 855 O O . LEU A 1 101 ? -19.515 -11.447 29.892 1.00 84.94 101 LEU A O 1
ATOM 859 N N . LYS A 1 102 ? -17.756 -12.051 28.631 1.00 79.25 102 LYS A N 1
ATOM 860 C CA . LYS A 1 102 ? -17.296 -13.166 29.470 1.00 79.25 102 LYS A CA 1
ATOM 861 C C . LYS A 1 102 ? -15.788 -13.039 29.659 1.00 79.25 102 LYS A C 1
ATOM 863 O O . LYS A 1 102 ? -15.096 -12.700 28.706 1.00 79.25 102 LYS A O 1
ATOM 868 N N . ASN A 1 103 ? -15.291 -13.343 30.860 1.00 78.19 103 ASN A N 1
ATOM 869 C CA . ASN A 1 103 ? -13.859 -13.318 31.202 1.00 78.19 103 ASN A CA 1
ATOM 870 C C . ASN A 1 103 ? -13.192 -11.948 30.960 1.00 78.19 103 ASN A C 1
ATOM 872 O O . ASN A 1 103 ? -12.249 -11.826 30.183 1.00 78.19 103 ASN A O 1
ATOM 876 N N . LEU A 1 104 ? -13.710 -10.908 31.615 1.00 72.75 104 LEU A N 1
ATOM 877 C CA . LEU A 1 104 ? -13.223 -9.537 31.463 1.00 72.75 104 LEU A CA 1
ATOM 878 C C . LEU A 1 104 ? -11.792 -9.357 31.991 1.00 72.75 104 LEU A C 1
ATOM 880 O O . LEU A 1 104 ? -11.474 -9.774 33.103 1.00 72.75 104 LEU A O 1
ATOM 884 N N . ILE A 1 105 ? -10.966 -8.659 31.210 1.00 73.94 105 ILE A N 1
ATOM 885 C CA . ILE A 1 105 ? -9.649 -8.159 31.616 1.00 73.94 105 ILE A CA 1
ATOM 886 C C . ILE A 1 105 ? -9.686 -6.636 31.503 1.00 73.94 105 ILE A C 1
ATOM 888 O O . ILE A 1 105 ? -9.986 -6.102 30.435 1.00 73.94 105 ILE A O 1
ATOM 892 N N . PHE A 1 106 ? -9.375 -5.936 32.593 1.00 75.38 106 PHE A N 1
ATOM 893 C CA . PHE A 1 106 ? -9.253 -4.482 32.579 1.00 75.38 106 PHE A CA 1
ATOM 894 C C . PHE A 1 106 ? -7.875 -4.092 32.056 1.00 75.38 106 PHE A C 1
ATOM 896 O O . PHE A 1 106 ? -6.854 -4.453 32.638 1.00 75.38 106 PHE A O 1
ATOM 903 N N . VAL A 1 107 ? -7.859 -3.351 30.953 1.00 70.25 107 VAL A N 1
ATOM 904 C CA . VAL A 1 107 ? -6.650 -2.775 30.365 1.00 70.25 107 VAL A CA 1
ATOM 905 C C . VAL A 1 107 ? -6.875 -1.276 30.253 1.00 70.25 107 VAL A C 1
ATOM 907 O O . VAL A 1 107 ? -7.934 -0.836 29.805 1.00 70.25 107 VAL A O 1
ATOM 910 N N . GLU A 1 108 ? -5.894 -0.490 30.683 1.00 75.12 108 GLU A N 1
ATOM 911 C CA . GLU A 1 108 ? -5.927 0.958 30.504 1.00 75.12 108 GLU A CA 1
ATOM 912 C C . GLU A 1 108 ? -6.026 1.300 29.011 1.00 75.12 108 GLU A C 1
ATOM 914 O O . GLU A 1 108 ? -5.327 0.709 28.187 1.00 75.12 108 GLU A O 1
ATOM 919 N N . VAL A 1 109 ? -6.902 2.244 28.651 1.00 68.62 109 VAL A N 1
ATOM 920 C CA . VAL A 1 109 ? -7.180 2.576 27.242 1.00 68.62 109 VAL A CA 1
ATOM 921 C C . VAL A 1 109 ? -5.907 3.009 26.517 1.00 68.62 109 VAL A C 1
ATOM 923 O O . VAL A 1 109 ? -5.671 2.557 25.402 1.00 68.62 109 VAL A O 1
ATOM 926 N N . ASP A 1 110 ? -5.050 3.806 27.157 1.00 69.00 110 ASP A N 1
ATOM 927 C CA . ASP A 1 110 ? -3.785 4.238 26.558 1.00 69.00 110 ASP A CA 1
ATOM 928 C C . ASP A 1 110 ? -2.845 3.046 26.302 1.00 69.00 110 ASP A C 1
ATOM 930 O O . ASP A 1 110 ? -2.266 2.945 25.221 1.00 69.00 110 ASP A O 1
ATOM 934 N N . LEU A 1 111 ? -2.757 2.089 27.235 1.00 73.69 111 LEU A N 1
ATOM 935 C CA . LEU A 1 111 ? -1.973 0.860 27.065 1.00 73.69 111 LEU A CA 1
ATOM 936 C C . LEU A 1 111 ? -2.543 -0.037 25.954 1.00 73.69 111 LEU A C 1
ATOM 938 O O . LEU A 1 111 ? -1.795 -0.603 25.154 1.00 73.69 111 LEU A O 1
ATOM 942 N N . PHE A 1 112 ? -3.868 -0.157 25.871 1.00 71.25 112 PHE A N 1
ATOM 943 C CA . PHE A 1 112 ? -4.541 -0.888 24.799 1.00 71.25 112 PHE A CA 1
ATOM 944 C C . PHE A 1 112 ? -4.277 -0.249 23.430 1.00 71.25 112 PHE A C 1
ATOM 946 O O . PHE A 1 112 ? -3.904 -0.941 22.485 1.00 71.25 112 PHE A O 1
ATOM 953 N N . LEU A 1 113 ? -4.408 1.075 23.330 1.00 66.56 113 LEU A N 1
ATOM 954 C CA . LEU A 1 113 ? -4.156 1.819 22.098 1.00 66.56 113 LEU A CA 1
ATOM 955 C C . LEU A 1 113 ? -2.682 1.779 21.695 1.00 66.56 113 LEU A C 1
ATOM 957 O O . LEU A 1 113 ? -2.384 1.657 20.510 1.00 66.56 113 LEU A O 1
ATOM 961 N N . GLN A 1 114 ? -1.754 1.831 22.654 1.00 70.50 114 GLN A N 1
ATOM 962 C CA . GLN A 1 114 ? -0.335 1.593 22.391 1.00 70.50 114 GLN A CA 1
ATOM 963 C C . GLN A 1 114 ? -0.114 0.194 21.820 1.00 70.50 114 GLN A C 1
ATOM 965 O O . GLN A 1 114 ? 0.571 0.060 20.813 1.00 70.50 114 GLN A O 1
ATOM 970 N N . LYS A 1 115 ? -0.745 -0.834 22.396 1.00 72.38 115 LYS A N 1
ATOM 971 C CA . LYS A 1 115 ? -0.647 -2.212 21.902 1.00 72.38 115 LYS A CA 1
ATOM 972 C C . LYS A 1 115 ? -1.205 -2.361 20.484 1.00 72.38 115 LYS A C 1
ATOM 974 O O . LYS A 1 115 ? -0.565 -2.988 19.644 1.00 72.38 115 LYS A O 1
ATOM 979 N N . GLU A 1 116 ? -2.355 -1.755 20.199 1.00 71.69 116 GLU A N 1
ATOM 980 C CA . GLU A 1 116 ? -2.931 -1.703 18.850 1.00 71.69 116 GLU A CA 1
ATOM 981 C C . GLU A 1 116 ? -2.018 -0.954 17.871 1.00 71.69 116 GLU A C 1
ATOM 983 O O . GLU A 1 116 ? -1.805 -1.399 16.744 1.00 71.69 116 GLU A O 1
ATOM 988 N N . ARG A 1 117 ? -1.410 0.156 18.302 1.00 68.12 117 ARG A N 1
ATOM 989 C CA . ARG A 1 117 ? -0.478 0.929 17.476 1.00 68.12 117 ARG A CA 1
ATOM 990 C C . ARG A 1 117 ? 0.796 0.141 17.182 1.00 68.12 117 ARG A C 1
ATOM 992 O O . ARG A 1 117 ? 1.167 0.035 16.017 1.00 68.12 117 ARG A O 1
ATOM 999 N N . SER A 1 118 ? 1.422 -0.464 18.188 1.00 72.81 118 SER A N 1
ATOM 1000 C CA . SER A 1 118 ? 2.585 -1.342 18.008 1.00 72.81 118 SER A CA 1
ATOM 1001 C C . SER A 1 118 ? 2.259 -2.543 17.120 1.00 72.81 118 SER A C 1
ATOM 1003 O O . SER A 1 118 ? 3.097 -2.985 16.346 1.00 72.81 118 SER A O 1
ATOM 1005 N N . ALA A 1 119 ? 1.018 -3.036 17.143 1.00 81.62 119 ALA A N 1
ATOM 1006 C CA . ALA A 1 119 ? 0.592 -4.120 16.262 1.00 81.62 119 ALA A CA 1
ATOM 1007 C C . ALA A 1 119 ? 0.483 -3.717 14.777 1.00 81.62 119 ALA A C 1
ATOM 1009 O O . ALA A 1 119 ? 0.410 -4.596 13.912 1.00 81.62 119 ALA A O 1
ATOM 1010 N N . LEU A 1 120 ? 0.450 -2.418 14.467 1.00 86.50 120 LEU A N 1
ATOM 1011 C CA . LEU A 1 120 ? 0.250 -1.870 13.119 1.00 86.50 120 LEU A CA 1
ATOM 1012 C C . LEU A 1 120 ? 1.462 -1.108 12.577 1.00 86.50 120 LEU A C 1
ATOM 1014 O O . LEU A 1 120 ? 1.477 -0.776 11.391 1.00 86.50 120 LEU A O 1
ATOM 1018 N N . ILE A 1 121 ? 2.457 -0.843 13.419 1.00 90.50 121 ILE A N 1
ATOM 1019 C CA . ILE A 1 121 ? 3.687 -0.134 13.073 1.00 90.50 121 ILE A CA 1
ATOM 1020 C C . ILE A 1 121 ? 4.843 -1.135 13.003 1.00 90.50 121 ILE A C 1
ATOM 1022 O O . ILE A 1 121 ? 4.899 -2.095 13.765 1.00 90.50 121 ILE A O 1
ATOM 1026 N N . ASP A 1 122 ? 5.736 -0.942 12.042 1.00 93.81 122 ASP A N 1
ATOM 1027 C CA . ASP A 1 122 ? 7.016 -1.635 11.966 1.00 93.81 122 ASP A CA 1
ATOM 1028 C C . ASP A 1 122 ? 8.005 -0.984 12.942 1.00 93.81 122 ASP A C 1
ATOM 1030 O O . ASP A 1 122 ? 8.260 0.217 12.857 1.00 93.81 122 ASP A O 1
ATOM 1034 N N . GLU A 1 123 ? 8.551 -1.767 13.873 1.00 91.31 123 GLU A N 1
ATOM 1035 C CA . GLU A 1 123 ? 9.384 -1.252 14.970 1.00 91.31 123 GLU A CA 1
ATOM 1036 C C . GLU A 1 123 ? 10.702 -0.640 14.491 1.00 91.31 123 GLU A C 1
ATOM 1038 O O . GLU A 1 123 ? 11.192 0.302 15.111 1.00 91.31 123 GLU A O 1
ATOM 1043 N N . LEU A 1 124 ? 11.260 -1.146 13.387 1.00 94.00 124 LEU A N 1
ATOM 1044 C CA . LEU A 1 124 ? 12.501 -0.620 12.830 1.00 94.00 124 LEU A CA 1
ATOM 1045 C C . LEU A 1 124 ? 12.258 0.764 12.218 1.00 94.00 124 LEU A C 1
ATOM 1047 O O . LEU A 1 124 ? 12.845 1.745 12.663 1.00 94.00 124 LEU A O 1
ATOM 1051 N N . THR A 1 125 ? 11.355 0.832 11.235 1.00 95.44 125 THR A N 1
ATOM 1052 C CA . THR A 1 125 ? 11.178 2.002 10.359 1.00 95.44 125 THR A CA 1
ATOM 1053 C C . THR A 1 125 ? 10.178 3.037 10.864 1.00 95.44 125 THR A C 1
ATOM 1055 O O . THR A 1 125 ? 10.157 4.172 10.380 1.00 95.44 125 THR A O 1
ATOM 1058 N N . GLY A 1 126 ? 9.308 2.665 11.806 1.00 91.06 126 GLY A N 1
ATOM 1059 C CA . GLY A 1 126 ? 8.200 3.503 12.268 1.00 91.06 126 GLY A CA 1
ATOM 1060 C C . GLY A 1 126 ? 7.097 3.720 11.221 1.00 91.06 126 GLY A C 1
ATOM 1061 O O . GLY A 1 126 ? 6.204 4.547 11.434 1.00 91.06 126 GLY A O 1
ATOM 1062 N N . LEU A 1 127 ? 7.152 3.015 10.085 1.00 94.50 127 LEU A N 1
ATOM 1063 C CA . LEU A 1 127 ? 6.087 2.987 9.082 1.00 94.50 127 LEU A CA 1
ATOM 1064 C C . LEU A 1 127 ? 4.973 2.029 9.489 1.00 94.50 127 LEU A C 1
ATOM 1066 O O . LEU A 1 127 ? 5.108 1.233 10.412 1.00 94.50 127 LEU A O 1
ATOM 1070 N N . TYR A 1 128 ? 3.868 2.064 8.754 1.00 95.19 128 TYR A N 1
ATOM 1071 C CA . TYR A 1 128 ? 2.851 1.031 8.867 1.00 95.19 128 TYR A CA 1
ATOM 1072 C C . TYR A 1 128 ? 3.387 -0.330 8.410 1.00 95.19 128 TYR A C 1
ATOM 1074 O O . TYR A 1 128 ? 4.198 -0.407 7.492 1.00 95.19 128 TYR A O 1
ATOM 1082 N N . ASN A 1 129 ? 2.915 -1.412 9.021 1.00 94.75 129 ASN A N 1
ATOM 1083 C CA . ASN A 1 129 ? 3.322 -2.772 8.673 1.00 94.75 129 ASN A CA 1
ATOM 1084 C C . ASN A 1 129 ? 2.322 -3.456 7.718 1.00 94.75 129 ASN A C 1
ATOM 1086 O O . ASN A 1 129 ? 1.247 -2.936 7.396 1.00 94.75 129 ASN A O 1
ATOM 1090 N N . ARG A 1 130 ? 2.639 -4.687 7.303 1.00 95.06 130 ARG A N 1
ATOM 1091 C CA . ARG A 1 130 ? 1.790 -5.495 6.410 1.00 95.06 130 ARG A CA 1
ATOM 1092 C C . ARG A 1 130 ? 0.366 -5.740 6.937 1.00 95.06 130 ARG A C 1
ATOM 1094 O O . ARG A 1 130 ? -0.567 -5.890 6.148 1.00 95.06 130 ARG A O 1
ATOM 1101 N N . ARG A 1 131 ? 0.152 -5.759 8.259 1.00 90.81 131 ARG A N 1
ATOM 1102 C CA . ARG A 1 131 ? -1.198 -5.892 8.836 1.00 90.81 131 ARG A CA 1
ATOM 1103 C C . ARG A 1 131 ? -2.036 -4.651 8.536 1.00 90.81 131 ARG A C 1
ATOM 1105 O O . ARG A 1 131 ? -3.182 -4.780 8.105 1.00 90.81 131 ARG A O 1
ATOM 1112 N N . PHE A 1 132 ? -1.456 -3.466 8.712 1.00 91.75 132 PHE A N 1
ATOM 1113 C CA . PHE A 1 132 ? -2.111 -2.210 8.358 1.00 91.75 132 PHE A CA 1
ATOM 1114 C C . PHE A 1 132 ? -2.374 -2.106 6.850 1.00 91.75 132 PHE A C 1
ATOM 1116 O O . PHE A 1 132 ? -3.470 -1.702 6.458 1.00 91.75 132 PHE A O 1
ATOM 1123 N N . PHE A 1 133 ? -1.428 -2.548 6.012 1.00 96.69 133 PHE A N 1
ATOM 1124 C CA . PHE A 1 133 ? -1.605 -2.615 4.556 1.00 96.69 133 PHE A CA 1
ATOM 1125 C C . PHE A 1 133 ? -2.891 -3.347 4.164 1.00 96.69 133 PHE A C 1
ATOM 1127 O O . PHE A 1 133 ? -3.725 -2.789 3.453 1.00 96.69 133 PHE A O 1
ATOM 1134 N N . ASN A 1 134 ? -3.097 -4.563 4.681 1.00 93.62 134 ASN A N 1
ATOM 1135 C CA . ASN A 1 134 ? -4.280 -5.366 4.358 1.00 93.62 134 ASN A CA 1
ATOM 1136 C C . ASN A 1 134 ? -5.585 -4.661 4.764 1.00 93.62 134 ASN A C 1
ATOM 1138 O O . A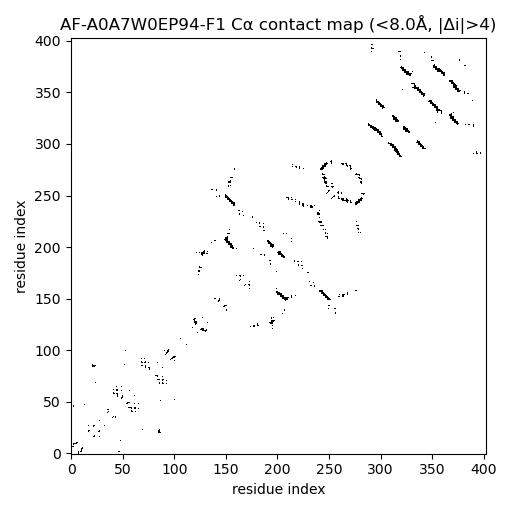SN A 1 134 ? -6.582 -4.720 4.039 1.00 93.62 134 ASN A O 1
ATOM 1142 N N . ARG A 1 135 ? -5.577 -3.968 5.912 1.00 89.75 135 ARG A N 1
ATOM 1143 C CA . ARG A 1 135 ? -6.731 -3.203 6.407 1.00 89.75 135 ARG A CA 1
ATOM 1144 C C . ARG A 1 135 ? -7.069 -2.038 5.478 1.00 89.75 135 ARG A C 1
ATOM 1146 O O . ARG A 1 135 ? -8.226 -1.888 5.085 1.00 89.75 135 ARG A O 1
ATOM 1153 N N . VAL A 1 136 ? -6.068 -1.243 5.104 1.00 91.94 136 VAL A N 1
ATOM 1154 C CA . VAL A 1 136 ? -6.250 -0.090 4.213 1.00 91.94 136 VAL A CA 1
ATOM 1155 C C . VAL A 1 136 ? -6.641 -0.532 2.810 1.00 91.94 136 VAL A C 1
ATOM 1157 O O . VAL A 1 136 ? -7.586 0.019 2.257 1.00 91.94 136 VAL A O 1
ATOM 1160 N N . LEU A 1 137 ? -5.994 -1.554 2.252 1.00 95.88 137 LEU A N 1
ATOM 1161 C CA . LEU A 1 137 ? -6.317 -2.052 0.917 1.00 95.88 137 LEU A CA 1
ATOM 1162 C C . LEU A 1 137 ? -7.786 -2.481 0.820 1.00 95.88 137 LEU A C 1
ATOM 1164 O O . LEU A 1 137 ? -8.496 -2.055 -0.089 1.00 95.88 137 LEU A O 1
ATOM 1168 N N . LYS A 1 138 ? -8.272 -3.263 1.794 1.00 91.88 138 LYS A N 1
ATOM 1169 C CA . LYS A 1 138 ? -9.685 -3.665 1.855 1.00 91.88 138 LYS A CA 1
ATOM 1170 C C . LYS A 1 138 ? -10.611 -2.446 1.902 1.00 91.88 138 LYS A C 1
ATOM 1172 O O . LYS A 1 138 ? -11.623 -2.414 1.206 1.00 91.88 138 LYS A O 1
ATOM 1177 N N . ARG A 1 139 ? -10.259 -1.433 2.699 1.00 88.38 139 ARG A N 1
ATOM 1178 C CA . ARG A 1 139 ? -11.028 -0.188 2.820 1.00 88.38 139 ARG A CA 1
ATOM 1179 C C . ARG A 1 139 ? -11.081 0.588 1.501 1.00 88.38 139 ARG A C 1
ATOM 1181 O O . ARG A 1 139 ? -12.165 1.014 1.107 1.00 88.38 139 ARG A O 1
ATOM 1188 N N . GLU A 1 140 ? -9.950 0.753 0.819 1.00 91.00 140 GLU A N 1
ATOM 1189 C CA . GLU A 1 140 ? -9.880 1.504 -0.440 1.00 91.00 140 GLU A CA 1
ATOM 1190 C C . GLU A 1 140 ? -10.594 0.782 -1.593 1.00 91.00 140 GLU A C 1
ATOM 1192 O O . GLU A 1 140 ? -11.253 1.439 -2.397 1.00 91.00 140 GLU A O 1
ATOM 1197 N N . ILE A 1 141 ? -10.583 -0.557 -1.628 1.00 90.94 141 ILE A N 1
ATOM 1198 C CA . ILE A 1 141 ? -11.398 -1.345 -2.572 1.00 90.94 141 ILE A CA 1
ATOM 1199 C C . ILE A 1 141 ? -12.890 -1.046 -2.388 1.00 90.94 141 ILE A C 1
ATOM 1201 O O . ILE A 1 141 ? -13.584 -0.725 -3.354 1.00 90.94 141 ILE A O 1
ATOM 1205 N N . GLU A 1 142 ? -13.392 -1.106 -1.153 1.00 84.25 142 GLU A N 1
ATOM 1206 C CA . GLU A 1 142 ? -14.808 -0.847 -0.864 1.00 84.25 142 GLU A CA 1
ATOM 1207 C C . GLU A 1 142 ? -15.197 0.617 -1.117 1.00 84.25 142 GLU A C 1
ATOM 1209 O O . GLU A 1 142 ? -16.274 0.901 -1.648 1.00 84.25 142 GLU A O 1
ATOM 1214 N N . HIS A 1 143 ? -14.306 1.562 -0.802 1.00 84.25 143 HIS A N 1
ATOM 1215 C CA . HIS A 1 143 ? -14.480 2.970 -1.164 1.00 84.25 143 HIS A CA 1
ATOM 1216 C C . HIS A 1 143 ? -14.545 3.167 -2.682 1.00 84.25 143 HIS A C 1
ATOM 1218 O O . HIS A 1 143 ? -15.455 3.834 -3.175 1.00 84.25 143 HIS A O 1
ATOM 1224 N N . SER A 1 144 ? -13.616 2.574 -3.428 1.00 84.75 144 SER A N 1
ATOM 1225 C CA . SER A 1 144 ? -13.556 2.694 -4.882 1.00 84.75 144 SER A CA 1
ATOM 1226 C C . SER A 1 144 ? -14.798 2.106 -5.553 1.00 84.75 144 SER A C 1
ATOM 1228 O O . SER A 1 144 ? -15.401 2.773 -6.392 1.00 84.75 144 SER A O 1
ATOM 1230 N N . LYS A 1 145 ? -15.267 0.928 -5.115 1.00 82.44 145 LYS A N 1
ATOM 1231 C CA . LYS A 1 145 ? -16.525 0.323 -5.595 1.00 82.44 145 LYS A CA 1
ATOM 1232 C C . LYS A 1 145 ? -17.738 1.219 -5.353 1.00 82.44 145 LYS A C 1
ATOM 1234 O O . LYS A 1 145 ? -18.601 1.327 -6.218 1.00 82.44 145 LYS A O 1
ATOM 1239 N N . ARG A 1 146 ? -17.814 1.860 -4.182 1.00 78.94 146 ARG A N 1
ATOM 1240 C CA . ARG A 1 146 ? -18.957 2.701 -3.801 1.00 78.94 146 ARG A CA 1
ATOM 1241 C C . ARG A 1 146 ? -18.985 4.040 -4.531 1.00 78.94 146 ARG A C 1
ATOM 1243 O O . ARG A 1 146 ? -20.061 4.512 -4.882 1.00 78.94 146 ARG A O 1
ATOM 1250 N N . TYR A 1 147 ? -17.826 4.669 -4.704 1.00 78.56 147 TYR A N 1
ATOM 1251 C CA . TYR A 1 147 ? -17.729 6.047 -5.196 1.00 78.56 147 TYR A CA 1
ATOM 1252 C C . TYR A 1 147 ? -17.186 6.155 -6.623 1.00 78.56 147 TYR A C 1
ATOM 1254 O O . TYR A 1 147 ? -17.066 7.263 -7.137 1.00 78.56 147 TYR A O 1
ATOM 1262 N N . ASN A 1 148 ? -16.858 5.027 -7.260 1.00 78.88 148 ASN A N 1
ATOM 1263 C CA . ASN A 1 148 ? -16.242 4.954 -8.584 1.00 78.88 148 ASN A CA 1
ATOM 1264 C C . ASN A 1 148 ? -14.986 5.840 -8.712 1.00 78.88 148 ASN A C 1
ATOM 1266 O O . ASN A 1 148 ? -14.762 6.500 -9.726 1.00 78.88 148 ASN A O 1
ATOM 1270 N N . GLN A 1 149 ? -14.184 5.892 -7.646 1.00 83.81 149 GLN A N 1
ATOM 1271 C CA . GLN A 1 149 ? -12.939 6.659 -7.595 1.00 83.81 149 GLN A CA 1
ATOM 1272 C C . GLN A 1 149 ? -11.748 5.706 -7.656 1.00 83.81 149 GLN A C 1
ATOM 1274 O O . GLN A 1 149 ? -11.707 4.766 -6.857 1.00 83.81 149 GLN A O 1
ATOM 1279 N N . PRO A 1 150 ? -10.778 5.914 -8.563 1.00 89.94 150 PRO A N 1
ATOM 1280 C CA . PRO A 1 150 ? -9.607 5.060 -8.623 1.00 89.94 150 PRO A CA 1
ATOM 1281 C C . PRO A 1 150 ? -8.695 5.300 -7.420 1.00 89.94 150 PRO A C 1
ATOM 1283 O O . PRO A 1 150 ? -8.645 6.398 -6.865 1.00 89.94 150 PRO A O 1
ATOM 1286 N N . PHE A 1 151 ? -7.939 4.280 -7.044 1.00 97.12 151 PHE A N 1
ATOM 1287 C CA . PHE A 1 151 ? -6.777 4.428 -6.175 1.00 97.12 151 PHE A CA 1
ATOM 1288 C C . PHE A 1 151 ? -5.637 3.598 -6.747 1.00 97.12 151 PHE A C 1
ATOM 1290 O O . PHE A 1 151 ? -5.865 2.656 -7.512 1.00 97.12 151 PHE A O 1
ATOM 1297 N N . SER A 1 152 ? -4.411 3.949 -6.384 1.00 98.19 152 SER A N 1
ATOM 1298 C CA . SER A 1 152 ? -3.229 3.279 -6.916 1.00 98.19 152 SER A CA 1
ATOM 1299 C C . SER A 1 152 ? -2.372 2.677 -5.817 1.00 98.19 152 SER A C 1
ATOM 1301 O O . SER A 1 152 ? -2.348 3.164 -4.688 1.00 98.19 152 SER A O 1
ATOM 1303 N N . LEU A 1 153 ? -1.678 1.605 -6.173 1.00 98.62 153 LEU A N 1
ATOM 1304 C CA . LEU A 1 153 ? -0.725 0.886 -5.350 1.00 98.62 153 LEU A CA 1
ATOM 1305 C C . LEU A 1 153 ? 0.653 0.978 -6.001 1.00 98.62 153 LEU A C 1
ATOM 1307 O O . LEU A 1 153 ? 0.808 0.682 -7.187 1.00 98.62 153 LEU A O 1
ATOM 1311 N N . LEU A 1 154 ? 1.639 1.379 -5.209 1.00 98.69 154 LEU A N 1
ATOM 1312 C CA . LEU A 1 154 ? 3.053 1.314 -5.543 1.00 98.69 154 LEU A CA 1
ATOM 1313 C C . LEU A 1 154 ? 3.662 0.182 -4.717 1.00 98.69 154 LEU A C 1
ATOM 1315 O O . LEU A 1 154 ? 3.531 0.201 -3.495 1.00 98.69 154 LEU A O 1
ATOM 1319 N N . MET A 1 155 ? 4.336 -0.758 -5.372 1.00 98.56 155 MET A N 1
ATOM 1320 C CA . MET A 1 155 ? 5.208 -1.749 -4.739 1.00 98.56 155 MET A CA 1
ATOM 1321 C C . MET A 1 155 ? 6.653 -1.345 -5.017 1.00 98.56 155 MET A C 1
ATOM 1323 O O . MET A 1 155 ? 7.017 -1.100 -6.166 1.00 98.56 155 MET A O 1
ATOM 1327 N N . LEU A 1 156 ? 7.454 -1.210 -3.967 1.00 98.62 156 LEU A N 1
ATOM 1328 C CA . LEU A 1 156 ? 8.824 -0.718 -4.012 1.00 98.62 156 LEU A CA 1
ATOM 1329 C C . LEU A 1 156 ? 9.755 -1.777 -3.438 1.00 98.62 156 LEU A C 1
ATOM 1331 O O . LEU A 1 156 ? 9.450 -2.382 -2.413 1.00 98.62 156 LEU A O 1
ATOM 1335 N N . ASP A 1 157 ? 10.913 -1.942 -4.056 1.00 98.38 157 ASP A N 1
ATOM 1336 C CA . ASP A 1 157 ? 11.945 -2.849 -3.573 1.00 98.38 157 ASP A CA 1
ATOM 1337 C C . ASP A 1 157 ? 13.320 -2.226 -3.807 1.00 98.38 157 ASP A C 1
ATOM 1339 O O . ASP A 1 157 ? 13.595 -1.676 -4.883 1.00 98.38 157 ASP A O 1
ATOM 1343 N N . ILE A 1 158 ? 14.134 -2.236 -2.752 1.00 98.00 158 ILE A N 1
ATOM 1344 C CA . ILE A 1 158 ? 15.462 -1.632 -2.748 1.00 98.00 158 ILE A CA 1
ATOM 1345 C C . ILE A 1 158 ? 16.408 -2.494 -3.583 1.00 98.00 158 ILE A C 1
ATOM 1347 O O . ILE A 1 158 ? 16.660 -3.665 -3.300 1.00 98.00 158 ILE A O 1
ATOM 1351 N N . ASP A 1 159 ? 17.001 -1.879 -4.598 1.00 96.44 159 ASP A N 1
ATOM 1352 C CA . ASP A 1 159 ? 17.857 -2.573 -5.540 1.00 96.44 159 ASP A CA 1
ATOM 1353 C C . ASP A 1 159 ? 19.172 -3.006 -4.876 1.00 96.44 159 ASP A C 1
ATOM 1355 O O . ASP A 1 159 ? 19.911 -2.198 -4.316 1.00 96.44 159 ASP A O 1
ATOM 1359 N N . ASN A 1 160 ? 19.484 -4.302 -4.982 1.00 93.88 160 ASN A N 1
ATOM 1360 C CA . ASN A 1 160 ? 20.716 -4.915 -4.471 1.00 93.88 160 ASN A CA 1
ATOM 1361 C C . ASN A 1 160 ? 20.920 -4.747 -2.948 1.00 93.88 160 ASN A C 1
ATOM 1363 O O . ASN A 1 160 ? 22.054 -4.735 -2.471 1.00 93.88 160 ASN A O 1
ATOM 1367 N N . PHE A 1 161 ? 19.847 -4.676 -2.152 1.00 96.00 161 PHE A N 1
ATOM 1368 C CA . PHE A 1 161 ? 19.960 -4.481 -0.699 1.00 96.00 161 PHE A CA 1
ATOM 1369 C C . PHE A 1 161 ? 20.740 -5.596 0.019 1.00 96.00 161 PHE A C 1
ATOM 1371 O O . PHE A 1 161 ? 21.468 -5.343 0.982 1.00 96.00 161 PHE A O 1
ATOM 1378 N N . LYS A 1 162 ? 20.665 -6.833 -0.483 1.00 94.81 162 LYS A N 1
ATOM 1379 C CA . LYS A 1 162 ? 21.511 -7.929 0.003 1.00 94.81 162 LYS A CA 1
ATOM 1380 C C . LYS A 1 162 ? 23.009 -7.622 -0.138 1.00 94.81 162 LYS A C 1
ATOM 1382 O O . LYS A 1 162 ? 23.747 -7.839 0.812 1.00 94.81 162 LYS A O 1
ATOM 1387 N N . GLU A 1 163 ? 23.440 -7.074 -1.275 1.00 95.50 163 GLU A N 1
ATOM 1388 C CA . GLU A 1 163 ? 24.841 -6.678 -1.495 1.00 95.50 163 GLU A CA 1
ATOM 1389 C C . GLU A 1 163 ? 25.267 -5.602 -0.487 1.00 95.50 163 GLU A C 1
ATOM 1391 O O . GLU A 1 163 ? 26.336 -5.697 0.111 1.00 95.50 163 GLU A O 1
ATOM 1396 N N . TYR A 1 164 ? 24.397 -4.620 -0.231 1.00 94.94 164 TYR A N 1
ATOM 1397 C CA . TYR A 1 164 ? 24.639 -3.602 0.790 1.00 94.94 164 TYR A CA 1
ATOM 1398 C C . TYR A 1 164 ? 24.860 -4.226 2.179 1.00 94.94 164 TYR A C 1
ATOM 1400 O O . TYR A 1 164 ? 25.828 -3.896 2.866 1.00 94.94 164 TYR A O 1
ATOM 1408 N N . ASN A 1 165 ? 24.004 -5.173 2.575 1.00 95.44 165 ASN A N 1
ATOM 1409 C CA . ASN A 1 165 ? 24.155 -5.903 3.836 1.00 95.44 165 ASN A CA 1
ATOM 1410 C C . ASN A 1 165 ? 25.431 -6.745 3.886 1.00 95.44 165 ASN A C 1
ATOM 1412 O O . ASN A 1 165 ? 26.083 -6.782 4.927 1.00 95.44 165 ASN A O 1
ATOM 1416 N N . ASP A 1 166 ? 25.800 -7.398 2.787 1.00 95.62 166 ASP A N 1
ATOM 1417 C CA . ASP A 1 166 ? 26.996 -8.238 2.724 1.00 95.62 166 ASP A CA 1
ATOM 1418 C C . ASP A 1 166 ? 28.282 -7.395 2.874 1.00 95.62 166 ASP A C 1
ATOM 1420 O O . ASP A 1 166 ? 29.254 -7.850 3.478 1.00 95.62 166 ASP A O 1
ATOM 1424 N N . ILE A 1 167 ? 28.286 -6.145 2.387 1.00 93.44 167 ILE A N 1
ATOM 1425 C CA . ILE A 1 167 ? 29.435 -5.226 2.485 1.00 93.44 167 ILE A CA 1
ATOM 1426 C C . ILE A 1 167 ? 29.505 -4.525 3.852 1.00 93.44 167 ILE A C 1
ATOM 1428 O O . ILE A 1 167 ? 30.596 -4.360 4.404 1.00 93.44 167 ILE A O 1
ATOM 1432 N N . TYR A 1 168 ? 28.367 -4.074 4.390 1.00 91.62 168 TYR A N 1
ATOM 1433 C CA . TYR A 1 168 ? 28.321 -3.161 5.545 1.00 91.62 168 TYR A CA 1
ATOM 1434 C C . TYR A 1 168 ? 27.731 -3.770 6.822 1.00 91.62 168 TYR A C 1
ATOM 1436 O O . TYR A 1 168 ? 27.766 -3.143 7.885 1.00 91.62 168 TYR A O 1
ATOM 1444 N N . GLY A 1 169 ? 27.219 -4.995 6.738 1.00 94.06 169 GLY A N 1
ATOM 1445 C CA . GLY A 1 169 ? 26.550 -5.699 7.822 1.00 94.06 169 GLY A CA 1
ATOM 1446 C C . GLY A 1 169 ? 25.108 -5.239 8.049 1.00 94.06 169 GLY A C 1
ATOM 1447 O O . GLY A 1 169 ? 24.713 -4.114 7.738 1.00 94.06 169 GLY A O 1
ATOM 1448 N N . HIS A 1 170 ? 24.317 -6.109 8.679 1.00 94.44 170 HIS A N 1
ATOM 1449 C CA . HIS A 1 170 ? 22.885 -5.882 8.908 1.00 94.44 170 HIS A CA 1
ATOM 1450 C C . HIS A 1 170 ? 22.568 -4.607 9.698 1.00 94.44 170 HIS A C 1
ATOM 1452 O O . HIS A 1 170 ? 21.596 -3.932 9.390 1.00 94.44 170 HIS A O 1
ATOM 1458 N N . GLN A 1 171 ? 23.409 -4.208 10.659 1.00 94.38 171 GLN A N 1
ATOM 1459 C CA . GLN A 1 171 ? 23.188 -2.963 11.408 1.00 94.38 171 GLN A CA 1
ATOM 1460 C C . GLN A 1 171 ? 23.249 -1.713 10.519 1.00 94.38 171 GLN A C 1
ATOM 1462 O O . GLN A 1 171 ? 22.589 -0.716 10.808 1.00 94.38 171 GLN A O 1
ATOM 1467 N N . ALA A 1 172 ? 24.073 -1.729 9.466 1.00 93.69 172 ALA A N 1
ATOM 1468 C CA . ALA A 1 172 ? 24.094 -0.654 8.484 1.00 93.69 172 ALA A CA 1
ATOM 1469 C C . ALA A 1 172 ? 22.858 -0.717 7.583 1.00 93.69 172 ALA A C 1
ATOM 1471 O O . ALA A 1 172 ? 22.252 0.321 7.330 1.00 93.69 172 ALA A O 1
ATOM 1472 N N . GLY A 1 173 ? 22.443 -1.920 7.174 1.00 96.25 173 GLY A N 1
ATOM 1473 C CA . GLY A 1 173 ? 21.186 -2.131 6.456 1.00 96.25 173 GLY A CA 1
ATOM 1474 C C . GLY A 1 173 ? 19.972 -1.598 7.211 1.00 96.25 173 GLY A C 1
ATOM 1475 O O . GLY A 1 173 ? 19.163 -0.879 6.636 1.00 96.25 173 GLY A O 1
ATOM 1476 N N . ASP A 1 174 ? 19.879 -1.863 8.511 1.00 97.12 174 ASP A N 1
ATOM 1477 C CA . ASP A 1 174 ? 18.798 -1.371 9.368 1.00 97.12 174 ASP A CA 1
ATOM 1478 C C . ASP A 1 174 ? 18.734 0.164 9.395 1.00 97.12 174 ASP A C 1
ATOM 1480 O O . ASP A 1 174 ? 17.656 0.755 9.311 1.00 97.12 174 ASP A O 1
ATOM 1484 N N . ARG A 1 175 ? 19.896 0.834 9.441 1.00 96.25 175 ARG A N 1
ATOM 1485 C CA . ARG A 1 175 ? 19.968 2.300 9.324 1.00 96.25 175 ARG A CA 1
ATOM 1486 C C . ARG A 1 175 ? 19.533 2.779 7.940 1.00 96.25 175 ARG A C 1
ATOM 1488 O O . ARG A 1 175 ? 18.744 3.717 7.861 1.00 96.25 175 ARG A O 1
ATOM 1495 N N . ALA A 1 176 ? 19.973 2.112 6.874 1.00 96.44 176 ALA A N 1
ATOM 1496 C CA . ALA A 1 176 ? 19.573 2.447 5.509 1.00 96.44 176 ALA A CA 1
ATOM 1497 C C . ALA A 1 176 ? 18.058 2.277 5.291 1.00 96.44 176 ALA A C 1
ATOM 1499 O O . ALA A 1 176 ? 17.432 3.135 4.673 1.00 96.44 176 ALA A O 1
ATOM 1500 N N . LEU A 1 177 ? 17.439 1.235 5.860 1.00 98.12 177 LEU A N 1
ATOM 1501 C CA . LEU A 1 177 ? 15.983 1.040 5.840 1.00 98.12 177 LEU A CA 1
ATOM 1502 C C . LEU A 1 177 ? 15.244 2.164 6.573 1.00 98.12 177 LEU A C 1
ATOM 1504 O O . LEU A 1 177 ? 14.209 2.629 6.094 1.00 98.12 177 LEU A O 1
ATOM 1508 N N . ASN A 1 178 ? 15.782 2.629 7.702 1.00 97.12 178 ASN A N 1
ATOM 1509 C CA . ASN A 1 178 ? 15.220 3.761 8.437 1.00 97.12 178 ASN A CA 1
ATOM 1510 C C . ASN A 1 178 ? 15.301 5.065 7.649 1.00 97.12 178 ASN A C 1
ATOM 1512 O O . ASN A 1 178 ? 14.308 5.787 7.564 1.00 97.12 178 ASN A O 1
ATOM 1516 N N . GLU A 1 179 ? 16.448 5.357 7.040 1.00 97.25 179 GLU A N 1
ATOM 1517 C CA . GLU A 1 179 ? 16.609 6.524 6.171 1.00 97.25 179 GLU A CA 1
ATOM 1518 C C . GLU A 1 179 ? 15.661 6.455 4.967 1.00 97.25 179 GLU A C 1
ATOM 1520 O O . GLU A 1 179 ? 14.918 7.404 4.706 1.00 97.25 179 GLU A O 1
ATOM 1525 N N . PHE A 1 180 ? 15.600 5.302 4.295 1.00 98.31 180 PHE A N 1
ATOM 1526 C CA . PHE A 1 180 ? 14.700 5.057 3.171 1.00 98.31 180 PHE A CA 1
ATOM 1527 C C . PHE A 1 180 ? 13.230 5.279 3.552 1.00 98.31 180 PHE A C 1
ATOM 1529 O O . PHE A 1 180 ? 12.491 5.971 2.848 1.00 98.31 180 PHE A O 1
ATOM 1536 N N . ALA A 1 181 ? 12.808 4.777 4.713 1.00 98.00 181 ALA A N 1
ATOM 1537 C CA . ALA A 1 181 ? 11.463 4.983 5.232 1.00 98.00 181 ALA A CA 1
ATOM 1538 C C . ALA A 1 181 ? 11.122 6.466 5.456 1.00 98.00 181 ALA A C 1
ATOM 1540 O O . ALA A 1 181 ? 10.019 6.904 5.110 1.00 98.00 181 ALA A O 1
ATOM 1541 N N . GLN A 1 182 ? 12.058 7.256 5.997 1.00 97.44 182 GLN A N 1
ATOM 1542 C CA . GLN A 1 182 ? 11.851 8.697 6.170 1.00 97.44 182 GLN A CA 1
ATOM 1543 C C . GLN A 1 182 ? 11.735 9.418 4.825 1.00 97.44 182 GLN A C 1
ATOM 1545 O O . GLN A 1 182 ? 10.850 10.261 4.670 1.00 97.44 182 GLN A O 1
ATOM 1550 N N . ILE A 1 183 ? 12.554 9.047 3.836 1.00 98.06 183 ILE A N 1
ATOM 1551 C CA . ILE A 1 183 ? 12.485 9.601 2.476 1.00 98.06 183 ILE A CA 1
ATOM 1552 C C . ILE A 1 183 ? 11.112 9.331 1.860 1.00 98.06 183 ILE A C 1
ATOM 1554 O O . ILE A 1 183 ? 10.478 10.256 1.341 1.00 98.06 183 ILE A O 1
ATOM 1558 N N . LEU A 1 184 ? 10.609 8.094 1.948 1.00 98.19 184 LEU A N 1
ATOM 1559 C CA . LEU A 1 184 ? 9.277 7.764 1.442 1.00 98.19 184 LEU A CA 1
ATOM 1560 C C . LEU A 1 184 ? 8.194 8.593 2.137 1.00 98.19 184 LEU A C 1
ATOM 1562 O O . LEU A 1 184 ? 7.343 9.172 1.466 1.00 98.19 184 LEU A O 1
ATOM 1566 N N . LYS A 1 185 ? 8.249 8.708 3.467 1.00 95.12 185 LYS A N 1
ATOM 1567 C CA . LYS A 1 185 ? 7.258 9.454 4.252 1.00 95.12 185 LYS A CA 1
ATOM 1568 C C . LYS A 1 185 ? 7.249 10.952 3.932 1.00 95.12 185 LYS A C 1
ATOM 1570 O O . LYS A 1 185 ? 6.176 11.526 3.782 1.00 95.12 185 LYS A O 1
ATOM 1575 N N . GLN A 1 186 ? 8.417 11.579 3.788 1.00 95.81 186 GLN A N 1
ATOM 1576 C CA . GLN A 1 186 ? 8.544 13.003 3.441 1.00 95.81 186 GLN A CA 1
ATOM 1577 C C . GLN A 1 186 ? 8.044 13.317 2.026 1.00 95.81 186 GLN A C 1
ATOM 1579 O O . GLN A 1 186 ? 7.590 14.426 1.755 1.00 95.81 186 GLN A O 1
ATOM 1584 N N . ASN A 1 187 ? 8.106 12.332 1.128 1.00 95.75 187 ASN A N 1
ATOM 1585 C CA . ASN A 1 187 ? 7.665 12.454 -0.258 1.00 95.75 187 ASN A CA 1
ATOM 1586 C C . ASN A 1 187 ? 6.244 11.917 -0.491 1.00 95.75 187 ASN A C 1
ATOM 1588 O O . ASN A 1 187 ? 5.813 11.818 -1.642 1.00 95.75 187 ASN A O 1
ATOM 1592 N N . ALA A 1 188 ? 5.511 11.569 0.565 1.00 91.88 188 ALA A N 1
ATOM 1593 C CA . ALA A 1 188 ? 4.121 11.134 0.510 1.00 91.88 188 ALA A CA 1
ATOM 1594 C C . ALA A 1 188 ? 3.174 12.283 0.899 1.00 91.88 188 ALA A C 1
ATOM 1596 O O . ALA A 1 188 ? 3.538 13.188 1.650 1.00 91.88 188 ALA A O 1
ATOM 1597 N N . ARG A 1 189 ? 1.942 12.279 0.380 1.00 87.94 189 ARG A N 1
ATOM 1598 C CA . ARG A 1 189 ? 0.894 13.209 0.833 1.00 87.94 189 ARG A CA 1
ATOM 1599 C C . ARG A 1 189 ? 0.353 12.753 2.184 1.00 87.94 189 ARG A C 1
ATOM 1601 O O . ARG A 1 189 ? 0.438 11.583 2.532 1.00 87.94 189 ARG A O 1
ATOM 1608 N N . LEU A 1 190 ? -0.321 13.660 2.892 1.00 79.12 190 LEU A N 1
ATOM 1609 C CA . LEU A 1 190 ? -0.944 13.361 4.189 1.00 79.12 190 LEU A CA 1
ATOM 1610 C C . LEU A 1 190 ? -1.918 12.168 4.143 1.00 79.12 190 LEU A C 1
ATOM 1612 O O . LEU A 1 190 ? -2.041 11.437 5.115 1.00 79.12 190 LEU A O 1
ATOM 1616 N N . ILE A 1 191 ? -2.615 11.986 3.018 1.00 85.19 191 ILE A N 1
ATOM 1617 C CA . ILE A 1 191 ? -3.593 10.905 2.832 1.00 85.19 191 ILE A CA 1
ATOM 1618 C C . ILE A 1 191 ? -2.977 9.605 2.297 1.00 85.19 191 ILE A C 1
ATOM 1620 O O . ILE A 1 191 ? -3.679 8.601 2.218 1.00 85.19 191 ILE A O 1
ATOM 1624 N N . ASP A 1 192 ? -1.709 9.626 1.887 1.00 90.81 192 ASP A N 1
ATOM 1625 C CA . ASP A 1 192 ? -1.037 8.457 1.329 1.00 90.81 192 ASP A CA 1
ATOM 1626 C C . ASP A 1 192 ? -0.565 7.551 2.475 1.00 90.81 192 ASP A C 1
ATOM 1628 O O . ASP A 1 192 ? -0.139 8.013 3.536 1.00 90.81 192 ASP A O 1
ATOM 1632 N N . HIS A 1 193 ? -0.614 6.237 2.267 1.00 94.31 193 HIS A N 1
ATOM 1633 C CA . HIS A 1 193 ? -0.213 5.269 3.285 1.00 94.31 193 HIS A CA 1
ATOM 1634 C C . HIS A 1 193 ? 1.101 4.601 2.893 1.00 94.31 193 HIS A C 1
ATOM 1636 O O . HIS A 1 193 ? 1.111 3.733 2.023 1.00 94.31 193 HIS A O 1
ATOM 1642 N N . VAL A 1 194 ? 2.193 4.999 3.554 1.00 97.88 194 VAL A N 1
ATOM 1643 C CA . VAL A 1 194 ? 3.539 4.430 3.372 1.00 97.88 194 VAL A CA 1
ATOM 1644 C C . VAL A 1 194 ? 3.758 3.282 4.354 1.00 97.88 194 VAL A C 1
ATOM 1646 O O . VAL A 1 194 ? 3.551 3.434 5.561 1.00 97.88 194 VAL A O 1
ATOM 1649 N N . ILE A 1 195 ? 4.132 2.120 3.827 1.00 98.38 195 ILE A N 1
ATOM 1650 C CA . ILE A 1 195 ? 4.070 0.841 4.533 1.00 98.38 195 ILE A CA 1
ATOM 1651 C C . ILE A 1 195 ? 5.362 0.063 4.268 1.00 98.38 195 ILE A C 1
ATOM 1653 O O . ILE A 1 195 ? 5.799 -0.038 3.124 1.00 98.38 195 ILE 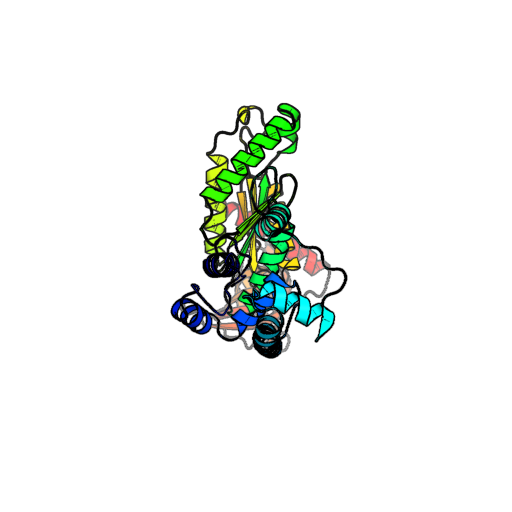A O 1
ATOM 1657 N N . ARG A 1 196 ? 5.946 -0.541 5.305 1.00 98.00 196 ARG A N 1
ATOM 1658 C CA . ARG A 1 196 ? 6.929 -1.614 5.145 1.00 98.00 196 ARG A CA 1
ATOM 1659 C C . ARG A 1 196 ? 6.193 -2.940 4.945 1.00 98.00 196 ARG A C 1
ATOM 1661 O O . ARG A 1 196 ? 5.483 -3.417 5.835 1.00 98.00 196 ARG A O 1
ATOM 1668 N N . TYR A 1 197 ? 6.312 -3.500 3.747 1.00 96.19 197 TYR A N 1
ATOM 1669 C CA . TYR A 1 197 ? 5.576 -4.693 3.330 1.00 96.19 197 TYR A CA 1
ATOM 1670 C C . TYR A 1 197 ? 6.308 -5.984 3.716 1.00 96.19 197 TYR A C 1
ATOM 1672 O O . TYR A 1 197 ? 5.681 -6.940 4.180 1.00 96.19 197 TYR A O 1
ATOM 1680 N N . GLY A 1 198 ? 7.633 -5.975 3.578 1.00 91.69 198 GLY A N 1
ATOM 1681 C CA . GLY A 1 198 ? 8.538 -7.088 3.847 1.00 91.69 198 GLY A CA 1
ATOM 1682 C C . GLY A 1 198 ? 9.926 -6.580 4.243 1.00 91.69 198 GLY A C 1
ATOM 1683 O O . GLY A 1 198 ? 10.084 -5.405 4.562 1.00 91.69 198 GLY A O 1
ATOM 1684 N N . GLY A 1 199 ? 10.934 -7.459 4.245 1.00 93.50 199 GLY A N 1
ATOM 1685 C CA . GLY A 1 199 ? 12.297 -7.134 4.695 1.00 93.50 199 GLY A CA 1
ATOM 1686 C C . GLY A 1 199 ? 12.839 -5.832 4.089 1.00 93.50 199 GLY A C 1
ATOM 1687 O O . GLY A 1 199 ? 13.013 -4.853 4.818 1.00 93.50 199 GLY A O 1
ATOM 1688 N N . GLU A 1 200 ? 13.024 -5.826 2.767 1.00 94.81 200 GLU A N 1
ATOM 1689 C CA . GLU A 1 200 ? 13.457 -4.680 1.941 1.00 94.81 200 GLU A CA 1
ATOM 1690 C C . GLU A 1 200 ? 12.355 -4.161 0.994 1.00 94.81 200 GLU A C 1
ATOM 1692 O O . GLU A 1 200 ? 12.592 -3.298 0.149 1.00 94.81 200 GLU A O 1
ATOM 1697 N N . GLU A 1 201 ? 11.135 -4.679 1.157 1.00 97.44 201 GLU A N 1
ATOM 1698 C CA . GLU A 1 201 ? 9.968 -4.370 0.331 1.00 97.44 201 GLU A CA 1
ATOM 1699 C C . GLU A 1 201 ? 9.061 -3.355 1.033 1.00 97.44 201 GLU A C 1
ATOM 1701 O O . GLU A 1 201 ? 8.688 -3.512 2.202 1.00 97.44 201 GLU A O 1
ATOM 1706 N N . PHE A 1 202 ? 8.637 -2.336 0.296 1.00 98.75 202 PHE A N 1
ATOM 1707 C CA . PHE A 1 202 ? 7.760 -1.275 0.771 1.00 98.75 202 PHE A CA 1
ATOM 1708 C C . PHE A 1 202 ? 6.558 -1.132 -0.157 1.00 98.75 202 PHE A C 1
ATOM 1710 O O . PHE A 1 202 ? 6.595 -1.498 -1.328 1.00 98.75 202 PHE A O 1
ATOM 1717 N N . ALA A 1 203 ? 5.477 -0.576 0.370 1.00 98.69 203 ALA A N 1
ATOM 1718 C CA . ALA A 1 203 ? 4.282 -0.281 -0.396 1.00 98.69 203 ALA A CA 1
ATOM 1719 C C . ALA A 1 203 ? 3.795 1.135 -0.097 1.00 98.69 203 ALA A C 1
ATOM 1721 O O . ALA A 1 203 ? 3.893 1.615 1.035 1.00 98.69 203 ALA A O 1
ATOM 1722 N N . VAL A 1 204 ? 3.222 1.790 -1.104 1.00 98.69 204 VAL A N 1
ATOM 1723 C CA . VAL A 1 204 ? 2.490 3.046 -0.922 1.00 98.69 204 VAL A CA 1
ATOM 1724 C C . VAL A 1 204 ? 1.107 2.909 -1.540 1.00 98.69 204 VAL A C 1
ATOM 1726 O O . VAL A 1 204 ? 0.971 2.692 -2.744 1.00 98.69 204 VAL A O 1
ATOM 1729 N N . ILE A 1 205 ? 0.068 3.041 -0.715 1.00 98.38 205 ILE A N 1
ATOM 1730 C CA . ILE A 1 205 ? -1.313 3.153 -1.194 1.00 98.38 205 ILE A CA 1
ATOM 1731 C C . ILE A 1 205 ? -1.620 4.638 -1.366 1.00 98.38 205 ILE A C 1
ATOM 1733 O O . ILE A 1 205 ? -1.448 5.414 -0.427 1.00 98.38 205 ILE A O 1
ATOM 1737 N N . LEU A 1 206 ? -2.083 5.011 -2.559 1.00 97.62 206 LEU A N 1
ATOM 1738 C CA . LEU A 1 206 ? -2.439 6.372 -2.954 1.00 97.62 206 LEU A CA 1
ATOM 1739 C C . LEU A 1 206 ? -3.963 6.471 -3.138 1.00 97.62 206 LEU A C 1
ATOM 1741 O O . LEU A 1 206 ? -4.471 6.180 -4.233 1.00 97.62 206 LEU A O 1
ATOM 1745 N N . PRO A 1 207 ? -4.725 6.850 -2.094 1.00 93.62 207 PRO A N 1
ATOM 1746 C CA . PRO A 1 207 ? -6.163 7.039 -2.213 1.00 93.62 207 PRO A CA 1
ATOM 1747 C C . PRO A 1 207 ? -6.493 8.112 -3.248 1.00 93.62 207 PRO A C 1
ATOM 1749 O O . PRO A 1 207 ? -5.849 9.160 -3.306 1.00 93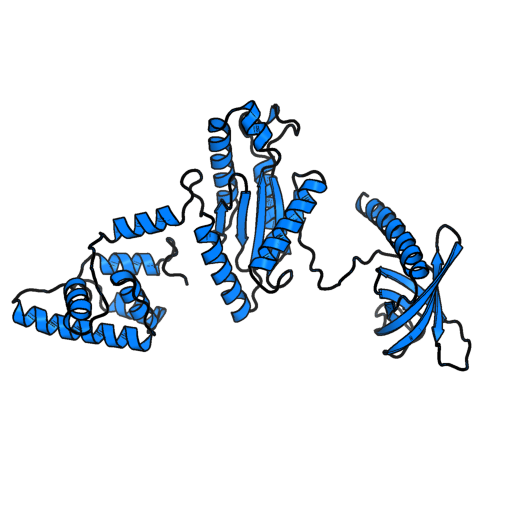.62 207 PRO A O 1
ATOM 1752 N N . ARG A 1 208 ? -7.547 7.879 -4.039 1.00 90.12 208 ARG A N 1
ATOM 1753 C CA . ARG A 1 208 ? -8.050 8.844 -5.037 1.00 90.12 208 ARG A CA 1
ATOM 1754 C C . ARG A 1 208 ? -7.009 9.251 -6.087 1.00 90.12 208 ARG A C 1
ATOM 1756 O O . ARG A 1 208 ? -7.087 10.357 -6.621 1.00 90.12 208 ARG A O 1
ATOM 1763 N N . ALA A 1 209 ? -6.040 8.380 -6.360 1.00 90.62 209 ALA A N 1
ATOM 1764 C CA . ALA A 1 209 ? -5.010 8.603 -7.361 1.00 90.62 209 ALA A CA 1
ATOM 1765 C C . ALA A 1 209 ? -5.228 7.717 -8.589 1.00 90.62 209 ALA A C 1
ATOM 1767 O O . ALA A 1 209 ? -5.244 6.486 -8.484 1.00 90.62 209 ALA A O 1
ATOM 1768 N N . ASP A 1 210 ? -5.347 8.347 -9.757 1.00 89.88 210 ASP A N 1
ATOM 1769 C CA . ASP A 1 210 ? -5.288 7.644 -11.038 1.00 89.88 210 ASP A CA 1
ATOM 1770 C C . ASP A 1 210 ? -3.846 7.251 -11.406 1.00 89.88 210 ASP A C 1
ATOM 1772 O O . ASP A 1 210 ? -2.882 7.605 -10.722 1.00 89.88 210 ASP A O 1
ATOM 1776 N N . ILE A 1 211 ? -3.682 6.534 -12.519 1.00 91.19 211 ILE A N 1
ATOM 1777 C CA . ILE A 1 211 ? -2.368 6.033 -12.927 1.00 91.19 211 ILE A CA 1
ATOM 1778 C C . ILE A 1 211 ? -1.352 7.143 -13.233 1.00 91.19 211 ILE A C 1
ATOM 1780 O O . ILE A 1 211 ? -0.154 6.966 -13.014 1.00 91.19 211 ILE A O 1
ATOM 1784 N N . LYS A 1 212 ? -1.802 8.309 -13.719 1.00 91.56 212 LYS A N 1
ATOM 1785 C CA . LYS A 1 212 ? -0.906 9.433 -14.026 1.00 91.56 212 LYS A CA 1
ATOM 1786 C C . LYS A 1 212 ? -0.379 10.042 -12.734 1.00 91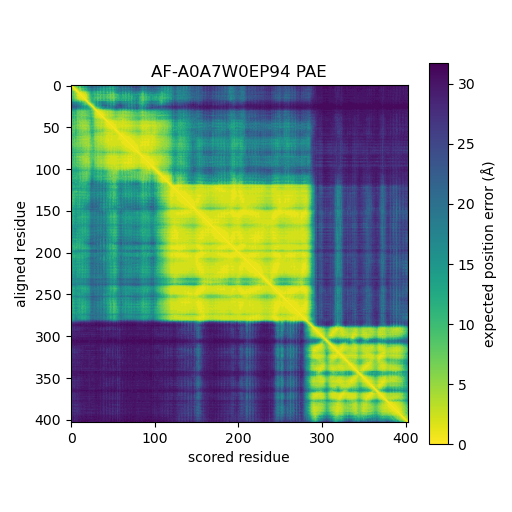.56 212 LYS A C 1
ATOM 1788 O O . LYS A 1 212 ? 0.819 10.274 -12.606 1.00 91.56 212 LYS A O 1
ATOM 1793 N N . GLN A 1 213 ? -1.265 10.262 -11.766 1.00 93.69 213 GLN A N 1
ATOM 1794 C CA . GLN A 1 213 ? -0.906 10.762 -10.442 1.00 93.69 213 GLN A CA 1
ATOM 1795 C C . GLN A 1 213 ? -0.012 9.770 -9.693 1.00 93.69 213 GLN A C 1
ATOM 1797 O O . GLN A 1 213 ? 0.956 10.182 -9.054 1.00 93.69 213 GLN A O 1
ATOM 1802 N N . ALA A 1 214 ? -0.294 8.472 -9.819 1.00 96.94 214 ALA A N 1
ATOM 1803 C CA . ALA A 1 214 ? 0.519 7.415 -9.235 1.00 96.94 214 ALA A CA 1
ATOM 1804 C C . ALA A 1 214 ? 1.926 7.370 -9.831 1.00 96.94 214 ALA A C 1
ATOM 1806 O O . ALA A 1 214 ? 2.898 7.313 -9.081 1.00 96.94 214 ALA A O 1
ATOM 1807 N N . LYS A 1 215 ? 2.044 7.484 -11.161 1.00 96.06 215 LYS A N 1
ATOM 1808 C CA . LYS A 1 215 ? 3.336 7.583 -11.848 1.00 96.06 215 LYS A CA 1
ATOM 1809 C C . LYS A 1 215 ? 4.157 8.761 -11.331 1.00 96.06 215 LYS A C 1
ATOM 1811 O O . LYS A 1 215 ? 5.308 8.566 -10.970 1.00 96.06 215 LYS A O 1
ATOM 1816 N N . LEU A 1 216 ? 3.560 9.950 -11.242 1.00 96.44 216 LEU A N 1
ATOM 1817 C CA . LEU A 1 216 ? 4.252 11.142 -10.739 1.00 96.44 216 LEU A CA 1
ATOM 1818 C C . LEU A 1 216 ? 4.718 10.966 -9.287 1.00 96.44 216 LEU A C 1
ATOM 1820 O O . LEU A 1 216 ? 5.818 11.384 -8.937 1.00 96.44 216 LEU A O 1
ATOM 1824 N N . SER A 1 217 ? 3.903 10.333 -8.437 1.00 97.69 217 SER A N 1
ATOM 1825 C CA . SER A 1 217 ? 4.304 10.024 -7.059 1.00 97.69 217 SER A CA 1
ATOM 1826 C C . SER A 1 217 ? 5.452 9.015 -7.015 1.00 97.69 217 SER A C 1
ATOM 1828 O O . SER A 1 217 ? 6.398 9.201 -6.256 1.00 97.69 217 SER A O 1
ATOM 1830 N N . ALA A 1 218 ? 5.394 7.967 -7.840 1.00 98.25 218 ALA A N 1
ATOM 1831 C CA . ALA A 1 218 ? 6.447 6.964 -7.943 1.00 98.25 218 ALA A CA 1
ATOM 1832 C C . ALA A 1 218 ? 7.764 7.580 -8.440 1.00 98.25 218 ALA A C 1
ATOM 1834 O O . ALA A 1 218 ? 8.804 7.348 -7.838 1.00 98.25 218 ALA A O 1
ATOM 1835 N N . GLU A 1 219 ? 7.718 8.416 -9.480 1.00 97.94 219 GLU A N 1
ATOM 1836 C CA . GLU A 1 219 ? 8.886 9.138 -10.002 1.00 97.94 219 GLU A CA 1
ATOM 1837 C C . GLU A 1 219 ? 9.481 10.073 -8.942 1.00 97.94 219 GLU A C 1
ATOM 1839 O O . GLU A 1 219 ? 10.698 10.134 -8.790 1.00 97.94 219 GLU A O 1
ATOM 1844 N N . ARG A 1 220 ? 8.640 10.740 -8.142 1.00 98.06 220 ARG A N 1
ATOM 1845 C CA . ARG A 1 220 ? 9.106 11.557 -7.015 1.00 98.06 220 ARG A CA 1
ATOM 1846 C C . ARG A 1 220 ? 9.847 10.725 -5.967 1.00 98.06 220 ARG A C 1
ATOM 1848 O O . ARG A 1 220 ? 10.912 11.144 -5.527 1.00 98.06 220 ARG A O 1
ATOM 1855 N N . HIS A 1 221 ? 9.312 9.567 -5.571 1.00 98.31 221 HIS A N 1
ATOM 1856 C CA . HIS A 1 221 ? 10.008 8.671 -4.640 1.00 98.31 221 HIS A CA 1
ATOM 1857 C C . HIS A 1 221 ? 11.322 8.152 -5.230 1.00 98.31 221 HIS A C 1
ATOM 1859 O O . HIS A 1 221 ? 12.331 8.162 -4.533 1.00 98.31 221 HIS A O 1
ATOM 1865 N N . LEU A 1 222 ? 11.317 7.758 -6.507 1.00 98.12 222 LEU A N 1
ATOM 1866 C CA . LEU A 1 222 ? 12.505 7.292 -7.218 1.00 98.12 222 LEU A CA 1
ATOM 1867 C C . LEU A 1 222 ? 13.626 8.341 -7.172 1.00 98.12 222 LEU A C 1
ATOM 1869 O O . LEU A 1 222 ? 14.718 8.047 -6.697 1.00 98.12 222 LEU A O 1
ATOM 1873 N N . ILE A 1 223 ? 13.326 9.575 -7.589 1.00 97.81 223 ILE A N 1
ATOM 1874 C CA . ILE A 1 223 ? 14.289 10.686 -7.616 1.00 97.81 223 ILE A CA 1
ATOM 1875 C C . ILE A 1 223 ? 14.775 11.026 -6.202 1.00 97.81 223 ILE A C 1
ATOM 1877 O O . ILE A 1 223 ? 15.965 11.257 -5.994 1.00 97.81 223 ILE A O 1
ATOM 1881 N N . ALA A 1 224 ? 13.877 11.058 -5.214 1.00 97.81 224 ALA A N 1
ATOM 1882 C CA . ALA A 1 224 ? 14.249 11.366 -3.835 1.00 97.81 224 ALA A CA 1
ATOM 1883 C C . ALA A 1 224 ? 15.218 10.330 -3.244 1.00 97.81 224 ALA A C 1
ATOM 1885 O O . ALA A 1 224 ? 16.126 10.698 -2.507 1.00 97.81 224 ALA A O 1
ATOM 1886 N N . VAL A 1 225 ? 15.049 9.050 -3.584 1.00 97.31 225 VAL A N 1
ATOM 1887 C CA . VAL A 1 225 ? 15.966 7.981 -3.166 1.00 97.31 225 VAL A CA 1
ATOM 1888 C C . VAL A 1 225 ? 17.287 8.081 -3.922 1.00 97.31 225 VAL A C 1
ATOM 1890 O O . VAL A 1 225 ? 18.336 8.086 -3.292 1.00 97.31 225 VAL A O 1
ATOM 1893 N N . GLU A 1 226 ? 17.243 8.225 -5.248 1.00 94.75 226 GLU A N 1
ATOM 1894 C CA . GLU A 1 226 ? 18.436 8.296 -6.103 1.00 94.75 226 GLU A CA 1
ATOM 1895 C C . GLU A 1 226 ? 19.355 9.480 -5.757 1.00 94.75 226 GLU A C 1
ATOM 1897 O O . GLU A 1 226 ? 20.578 9.375 -5.869 1.00 94.75 226 GLU A O 1
ATOM 1902 N N . THR A 1 227 ? 18.772 10.606 -5.336 1.00 94.44 227 THR A N 1
ATOM 1903 C CA . THR A 1 227 ? 19.506 11.827 -4.961 1.00 94.44 227 THR A CA 1
ATOM 1904 C C . THR A 1 227 ? 19.970 11.848 -3.505 1.00 94.44 227 THR A C 1
ATOM 1906 O O . THR A 1 227 ? 20.842 12.656 -3.161 1.00 94.44 227 THR A O 1
ATOM 1909 N N . HIS A 1 228 ? 19.429 10.980 -2.644 1.00 95.25 228 HIS A N 1
ATOM 1910 C CA . HIS A 1 228 ? 19.887 10.856 -1.262 1.00 95.25 228 HIS A CA 1
ATOM 1911 C C . HIS A 1 228 ? 21.240 10.145 -1.213 1.00 95.25 228 HIS A C 1
ATOM 1913 O O . HIS A 1 228 ? 21.508 9.218 -1.971 1.00 95.25 228 HIS A O 1
ATOM 1919 N N . LYS A 1 229 ? 22.114 10.584 -0.305 1.00 93.12 229 LYS A N 1
ATOM 1920 C CA . LYS A 1 229 ? 23.438 9.981 -0.125 1.00 93.12 229 LYS A CA 1
ATOM 1921 C C . LYS A 1 229 ? 23.396 8.999 1.032 1.00 93.12 229 LYS A C 1
ATOM 1923 O O . LYS A 1 229 ? 23.615 9.388 2.177 1.00 93.12 229 LYS A O 1
ATOM 1928 N N . PHE A 1 230 ? 23.153 7.733 0.723 1.00 93.75 230 PHE A N 1
ATOM 1929 C CA . PHE A 1 230 ? 23.265 6.659 1.698 1.00 93.75 230 PHE A CA 1
ATOM 1930 C C . PHE A 1 230 ? 24.738 6.397 2.023 1.00 93.75 230 PHE A C 1
ATOM 1932 O O . PHE A 1 230 ? 25.606 6.394 1.146 1.00 93.75 230 PHE A O 1
ATOM 1939 N N . SER A 1 231 ? 25.033 6.166 3.301 1.00 89.88 231 SER A N 1
ATOM 1940 C CA . SER A 1 231 ? 26.391 5.835 3.737 1.00 89.88 231 SER A CA 1
ATOM 1941 C C . SER A 1 231 ? 26.863 4.541 3.067 1.00 89.88 231 SER A C 1
ATOM 1943 O O . SER A 1 231 ? 26.179 3.523 3.155 1.00 89.88 231 SER A O 1
ATOM 1945 N N . GLY A 1 232 ? 28.017 4.565 2.396 1.00 82.25 232 GLY A N 1
ATOM 1946 C CA . GLY A 1 232 ? 28.592 3.378 1.762 1.00 82.25 232 GLY A CA 1
ATOM 1947 C C . GLY A 1 232 ? 28.009 3.011 0.390 1.00 82.25 232 GLY A C 1
ATOM 1948 O O . GLY A 1 232 ? 28.361 1.982 -0.181 1.00 82.25 232 GLY A O 1
ATOM 1949 N N . GLN A 1 233 ? 27.125 3.821 -0.191 1.00 86.25 233 GLN A N 1
ATOM 1950 C CA . GLN A 1 233 ? 26.552 3.496 -1.503 1.00 86.25 233 GLN A CA 1
ATOM 1951 C C . GLN A 1 233 ? 27.597 3.402 -2.631 1.00 86.25 233 GLN A C 1
ATOM 1953 O O . GLN A 1 233 ? 27.369 2.720 -3.626 1.00 86.25 233 GLN A O 1
ATOM 1958 N N . GLU A 1 234 ? 28.763 4.036 -2.468 1.00 86.62 234 GLU A N 1
ATOM 1959 C CA . GLU A 1 234 ? 29.847 4.064 -3.452 1.00 86.62 234 GLU A CA 1
ATOM 1960 C C . GLU A 1 234 ? 30.542 2.714 -3.679 1.00 86.62 234 GLU A C 1
ATOM 1962 O O . GLU A 1 234 ? 31.220 2.548 -4.692 1.00 86.62 234 GLU A O 1
ATOM 1967 N N . ARG A 1 235 ? 30.400 1.750 -2.757 1.00 87.56 235 ARG A N 1
ATOM 1968 C CA . ARG A 1 235 ? 30.965 0.398 -2.928 1.00 87.56 235 ARG A CA 1
ATOM 1969 C C . ARG A 1 235 ? 29.989 -0.595 -3.546 1.00 87.56 235 ARG A C 1
ATOM 1971 O O . ARG A 1 235 ? 30.384 -1.730 -3.792 1.00 87.56 235 ARG A O 1
ATOM 1978 N N . LEU A 1 236 ? 28.741 -0.190 -3.781 1.00 87.94 236 LEU A N 1
ATOM 1979 C CA . LEU A 1 236 ? 27.773 -1.024 -4.482 1.00 87.94 236 LEU A CA 1
ATOM 1980 C C . LEU A 1 236 ? 28.179 -1.178 -5.946 1.00 87.94 236 LEU A C 1
ATOM 1982 O O . LEU A 1 236 ? 28.661 -0.232 -6.569 1.00 87.94 236 LEU A O 1
ATOM 1986 N N . SER A 1 237 ? 27.912 -2.343 -6.527 1.00 84.94 237 SER A N 1
ATOM 1987 C CA . SER A 1 237 ? 28.125 -2.622 -7.950 1.00 84.94 237 SER A CA 1
ATOM 1988 C C . SER A 1 237 ? 27.404 -1.638 -8.886 1.00 84.94 237 SER A C 1
ATOM 1990 O O . SER A 1 237 ? 27.898 -1.328 -9.969 1.00 84.94 237 SER A O 1
ATOM 1992 N N . SER A 1 238 ? 26.258 -1.101 -8.456 1.00 83.19 238 SER A N 1
ATOM 1993 C CA . SER A 1 238 ? 25.509 -0.038 -9.138 1.00 83.19 238 SER A CA 1
ATOM 1994 C C . SER A 1 238 ? 26.103 1.364 -8.950 1.00 83.19 238 SER A C 1
ATOM 1996 O O . SER A 1 238 ? 25.670 2.297 -9.622 1.00 83.19 238 SER A O 1
ATOM 1998 N N . GLY A 1 239 ? 27.037 1.542 -8.013 1.00 84.75 239 GLY A N 1
ATOM 1999 C CA . GLY A 1 239 ? 27.593 2.832 -7.592 1.00 84.75 239 GLY A CA 1
ATOM 2000 C C . GLY A 1 239 ? 26.619 3.734 -6.825 1.00 84.75 239 GLY A C 1
ATOM 2001 O O . GLY A 1 239 ? 27.004 4.828 -6.411 1.00 84.75 239 GLY A O 1
ATOM 2002 N N . ASN A 1 240 ? 25.363 3.308 -6.649 1.00 89.94 240 ASN A N 1
ATOM 2003 C CA . ASN A 1 240 ? 24.336 4.066 -5.944 1.00 89.94 240 ASN A CA 1
ATOM 2004 C C . ASN A 1 240 ? 23.284 3.154 -5.294 1.00 89.94 240 ASN A C 1
ATOM 2006 O O . ASN A 1 240 ? 22.993 2.065 -5.802 1.00 89.94 240 ASN A O 1
ATOM 2010 N N . PHE A 1 241 ? 22.678 3.635 -4.208 1.00 93.75 241 PHE A N 1
ATOM 2011 C CA . PHE A 1 241 ? 21.526 3.009 -3.565 1.00 93.75 241 PHE A CA 1
ATOM 2012 C C . PHE A 1 241 ? 20.261 3.446 -4.309 1.00 93.75 241 PHE A C 1
ATOM 2014 O O . PHE A 1 241 ? 19.980 4.636 -4.430 1.00 93.75 241 PHE A O 1
ATOM 2021 N N . THR A 1 242 ? 19.517 2.492 -4.866 1.00 96.88 242 THR A N 1
ATOM 2022 C CA . THR A 1 242 ? 18.392 2.782 -5.769 1.00 96.88 242 THR A CA 1
ATOM 2023 C C . THR A 1 242 ? 17.184 1.916 -5.436 1.00 96.88 242 THR A C 1
ATOM 2025 O O . THR A 1 242 ? 17.261 0.999 -4.618 1.00 96.88 242 THR A O 1
ATOM 2028 N N . VAL A 1 243 ? 16.038 2.246 -6.026 1.00 98.19 243 VAL A N 1
ATOM 2029 C CA . VAL A 1 243 ? 14.781 1.527 -5.815 1.00 98.19 243 VAL A CA 1
ATOM 2030 C C . VAL A 1 243 ? 14.111 1.265 -7.155 1.00 98.19 243 VAL A C 1
ATOM 2032 O O . VAL A 1 243 ? 14.063 2.134 -8.027 1.00 98.19 243 VAL A O 1
ATOM 2035 N N . THR A 1 244 ? 13.521 0.086 -7.307 1.00 98.50 244 THR A N 1
ATOM 2036 C CA . THR A 1 244 ? 12.599 -0.184 -8.408 1.00 98.50 244 THR A CA 1
ATOM 2037 C C . THR A 1 244 ? 11.168 -0.109 -7.891 1.00 98.50 244 THR A C 1
ATOM 2039 O O . THR A 1 244 ? 10.871 -0.569 -6.791 1.00 98.50 244 THR A O 1
ATOM 2042 N N . ILE A 1 245 ? 10.269 0.488 -8.679 1.00 98.69 245 ILE A N 1
ATOM 2043 C CA . ILE A 1 245 ? 8.876 0.723 -8.290 1.00 98.69 245 ILE A CA 1
ATOM 2044 C C . ILE A 1 245 ? 7.929 0.150 -9.347 1.00 98.69 245 ILE A C 1
ATOM 2046 O O . ILE A 1 245 ? 7.974 0.543 -10.513 1.00 98.69 245 ILE A O 1
ATOM 2050 N N . GLY A 1 246 ? 7.044 -0.753 -8.937 1.00 98.19 246 GLY A N 1
ATOM 2051 C CA . GLY A 1 246 ? 5.899 -1.225 -9.711 1.00 98.19 246 GLY A CA 1
ATOM 2052 C C . GLY A 1 246 ? 4.629 -0.468 -9.336 1.00 98.19 246 GLY A C 1
ATOM 2053 O O . GLY A 1 246 ? 4.388 -0.211 -8.161 1.00 98.19 246 GLY A O 1
ATOM 2054 N N . VAL A 1 247 ? 3.808 -0.096 -10.318 1.00 98.19 247 VAL A N 1
ATOM 2055 C CA . VAL A 1 247 ? 2.583 0.693 -10.098 1.00 98.19 247 VAL A CA 1
ATOM 2056 C C . VAL A 1 247 ? 1.377 -0.022 -10.685 1.00 98.19 247 VAL A C 1
ATOM 2058 O O . VAL A 1 247 ? 1.414 -0.400 -11.849 1.00 98.19 247 VAL A O 1
ATOM 2061 N N . ALA A 1 248 ? 0.279 -0.132 -9.944 1.00 96.25 248 ALA A N 1
ATOM 2062 C CA . ALA A 1 248 ? -1.012 -0.567 -10.475 1.00 96.25 248 ALA A CA 1
ATOM 2063 C C . ALA A 1 248 ? -2.153 0.298 -9.924 1.00 96.25 248 ALA A C 1
ATOM 2065 O O . ALA A 1 248 ? -2.066 0.838 -8.824 1.00 96.25 248 ALA A O 1
ATOM 2066 N N . THR A 1 249 ? -3.240 0.429 -10.678 1.00 95.69 249 THR A N 1
ATOM 2067 C CA . THR A 1 249 ? -4.400 1.257 -10.332 1.00 95.69 249 THR A CA 1
ATOM 2068 C C . THR A 1 249 ? -5.671 0.420 -10.335 1.00 95.69 249 THR A C 1
ATOM 2070 O O . THR A 1 249 ? -6.012 -0.209 -11.333 1.00 95.69 249 THR A O 1
ATOM 2073 N N . TYR A 1 250 ? -6.432 0.459 -9.247 1.00 93.81 250 TYR A N 1
ATOM 2074 C CA . TYR A 1 250 ? -7.759 -0.144 -9.170 1.00 93.81 250 TYR A CA 1
ATOM 2075 C C . TYR A 1 250 ? -8.836 0.882 -9.561 1.00 93.81 250 TYR A C 1
ATOM 2077 O O . TYR A 1 250 ? -8.711 2.051 -9.183 1.00 93.81 250 TYR A O 1
ATOM 2085 N N . PRO A 1 251 ? -9.906 0.494 -10.283 1.00 88.62 251 PRO A N 1
ATOM 2086 C CA . PRO A 1 251 ? -10.214 -0.838 -10.832 1.00 88.62 251 PRO A CA 1
ATOM 2087 C C . PRO A 1 251 ? -9.691 -1.058 -12.266 1.00 88.62 251 PRO A C 1
ATOM 2089 O O . PRO A 1 251 ? -10.184 -1.920 -12.995 1.00 88.62 251 PRO A O 1
ATOM 2092 N N . ILE A 1 252 ? -8.747 -0.225 -12.715 1.00 86.00 252 ILE A N 1
ATOM 2093 C CA . ILE A 1 252 ? -8.241 -0.239 -14.092 1.00 86.00 252 ILE A CA 1
ATOM 2094 C C . ILE A 1 252 ? -7.499 -1.556 -14.349 1.00 86.00 252 ILE A C 1
ATOM 2096 O O . ILE A 1 252 ? -7.912 -2.350 -15.185 1.00 86.00 252 ILE A O 1
ATOM 2100 N N . ASN A 1 253 ? -6.459 -1.825 -13.564 1.00 82.75 253 ASN A N 1
ATOM 2101 C CA . ASN A 1 253 ? -5.576 -2.974 -13.729 1.00 82.75 253 ASN A CA 1
ATOM 2102 C C . ASN A 1 253 ? -6.072 -4.258 -13.049 1.00 82.75 253 ASN A C 1
ATOM 2104 O O . ASN A 1 253 ? -5.491 -5.307 -13.300 1.00 82.75 253 ASN A O 1
ATOM 2108 N N . ALA A 1 254 ? -7.083 -4.182 -12.177 1.00 86.69 254 ALA A N 1
ATOM 2109 C CA . ALA A 1 254 ? -7.489 -5.289 -11.310 1.00 86.69 254 ALA A CA 1
ATOM 2110 C C . ALA A 1 254 ? -8.974 -5.224 -10.913 1.00 86.69 254 ALA A C 1
ATOM 2112 O O . ALA A 1 254 ? -9.562 -4.141 -10.852 1.00 86.69 254 ALA A O 1
ATOM 2113 N N . GLN A 1 255 ? -9.563 -6.382 -10.613 1.00 82.06 255 GLN A N 1
ATOM 2114 C CA . GLN A 1 255 ? -10.950 -6.565 -10.167 1.00 82.06 255 GLN A CA 1
ATOM 2115 C C . GLN A 1 255 ? -11.081 -6.700 -8.646 1.00 82.06 255 GLN A C 1
ATOM 2117 O O . GLN A 1 255 ? -12.151 -6.440 -8.092 1.00 82.06 255 GLN A O 1
ATOM 2122 N N . ASP A 1 256 ? -9.994 -7.044 -7.958 1.00 86.94 256 ASP A N 1
ATOM 2123 C CA . ASP A 1 256 ? -9.919 -7.091 -6.502 1.00 86.94 256 ASP A CA 1
ATOM 2124 C C . ASP A 1 256 ? -8.533 -6.676 -5.975 1.00 86.94 256 ASP A C 1
ATOM 2126 O O . ASP A 1 256 ? -7.646 -6.264 -6.725 1.00 86.94 256 ASP A O 1
ATOM 2130 N N . GLY A 1 257 ? -8.369 -6.718 -4.649 1.00 88.06 257 GLY A N 1
ATOM 2131 C CA . GLY A 1 257 ? -7.125 -6.319 -3.995 1.00 88.06 257 GLY A CA 1
ATOM 2132 C C . GLY A 1 257 ? -5.959 -7.287 -4.220 1.00 88.06 257 GLY A C 1
ATOM 2133 O O . GLY A 1 257 ? -4.821 -6.831 -4.260 1.00 88.06 257 GLY A O 1
ATOM 2134 N N . LEU A 1 258 ? -6.211 -8.591 -4.378 1.00 88.62 258 LEU A N 1
ATOM 2135 C CA . LEU A 1 258 ? -5.150 -9.576 -4.616 1.00 88.62 258 LEU A CA 1
ATOM 2136 C C . LEU A 1 258 ? -4.578 -9.410 -6.022 1.00 88.62 258 LEU A C 1
ATOM 2138 O O . LEU A 1 258 ? -3.361 -9.334 -6.181 1.00 88.62 258 LEU A O 1
ATOM 2142 N N . GLU A 1 259 ? -5.450 -9.271 -7.022 1.00 88.56 259 GLU A N 1
ATOM 2143 C CA . GLU A 1 259 ? -5.039 -9.003 -8.399 1.00 88.56 259 GLU A CA 1
ATOM 2144 C C . GLU A 1 259 ? -4.294 -7.661 -8.504 1.00 88.56 259 GLU A C 1
ATOM 2146 O O . GLU A 1 259 ? -3.309 -7.562 -9.232 1.00 88.56 259 GLU A O 1
ATOM 2151 N N . LEU A 1 260 ? -4.688 -6.639 -7.731 1.00 94.81 260 LEU A N 1
ATOM 2152 C CA . LEU A 1 260 ? -3.982 -5.353 -7.708 1.00 94.81 260 LEU A CA 1
ATOM 2153 C C . LEU A 1 260 ? -2.536 -5.489 -7.211 1.00 94.81 260 LEU A C 1
ATOM 2155 O O . LEU A 1 260 ? -1.634 -4.911 -7.819 1.00 94.81 260 LEU A O 1
ATOM 2159 N N . ILE A 1 261 ? -2.321 -6.243 -6.127 1.00 95.00 261 ILE A N 1
ATOM 2160 C CA . ILE A 1 261 ? -0.978 -6.531 -5.598 1.00 95.00 261 ILE A CA 1
ATOM 2161 C C . ILE A 1 261 ? -0.166 -7.270 -6.656 1.00 95.00 261 ILE A C 1
ATOM 2163 O O . ILE A 1 261 ? 0.909 -6.809 -7.023 1.00 95.00 261 ILE A O 1
ATOM 2167 N N . GLN A 1 262 ? -0.724 -8.350 -7.213 1.00 89.81 262 GLN A N 1
ATOM 2168 C CA . GLN A 1 262 ? -0.060 -9.139 -8.247 1.00 89.81 262 GLN A CA 1
ATOM 2169 C C . GLN A 1 262 ? 0.356 -8.266 -9.438 1.00 89.81 262 GLN A C 1
ATOM 2171 O O . GLN A 1 262 ? 1.477 -8.368 -9.925 1.00 89.81 262 GLN A O 1
ATOM 2176 N N . LYS A 1 263 ? -0.519 -7.369 -9.896 1.00 91.81 263 LYS A N 1
ATOM 2177 C CA . LYS A 1 263 ? -0.244 -6.478 -11.028 1.00 91.81 263 LYS A CA 1
ATOM 2178 C C . LYS A 1 263 ? 0.826 -5.431 -10.721 1.00 91.81 263 LYS A C 1
ATOM 2180 O O . LYS A 1 263 ? 1.582 -5.070 -11.626 1.00 91.81 263 LYS A O 1
ATOM 2185 N N . ALA A 1 264 ? 0.901 -4.946 -9.483 1.00 96.00 264 ALA A N 1
ATOM 2186 C CA . ALA A 1 264 ? 1.974 -4.058 -9.044 1.00 96.00 264 ALA A CA 1
ATOM 2187 C C . ALA A 1 264 ? 3.314 -4.812 -8.931 1.00 96.00 264 ALA A C 1
ATOM 2189 O O . ALA A 1 264 ? 4.326 -4.304 -9.412 1.00 96.00 264 ALA A O 1
ATOM 2190 N N . ASP A 1 265 ? 3.309 -6.036 -8.399 1.00 93.38 265 ASP A N 1
ATOM 2191 C CA . ASP A 1 265 ? 4.492 -6.902 -8.287 1.00 93.38 265 ASP A CA 1
ATOM 2192 C C . ASP A 1 265 ? 5.027 -7.341 -9.658 1.00 93.38 265 ASP A C 1
ATOM 2194 O O . ASP A 1 265 ? 6.231 -7.291 -9.906 1.00 93.38 265 ASP A O 1
ATOM 2198 N N . GLU A 1 266 ? 4.147 -7.701 -10.598 1.00 89.06 266 GLU A N 1
ATOM 2199 C CA . GLU A 1 266 ? 4.513 -7.990 -11.992 1.00 89.06 266 GLU A CA 1
ATOM 2200 C C . GLU A 1 266 ? 5.217 -6.783 -12.633 1.00 89.06 266 GLU A C 1
ATOM 2202 O O . GLU A 1 266 ? 6.258 -6.925 -13.282 1.00 89.06 266 GLU A O 1
ATOM 2207 N N . ALA A 1 267 ? 4.685 -5.576 -12.421 1.00 94.12 267 ALA A N 1
ATOM 2208 C CA . ALA A 1 267 ? 5.295 -4.352 -12.924 1.00 94.12 267 ALA A CA 1
ATOM 2209 C C . ALA A 1 267 ? 6.663 -4.084 -12.272 1.00 94.12 267 ALA A C 1
ATOM 2211 O O . ALA A 1 267 ? 7.619 -3.751 -12.976 1.00 94.12 267 ALA A O 1
ATOM 2212 N N . LEU A 1 268 ? 6.781 -4.282 -10.957 1.00 94.56 268 LEU A N 1
ATOM 2213 C CA . LEU A 1 268 ? 8.036 -4.171 -10.210 1.00 94.56 268 LEU A CA 1
ATOM 2214 C C . LEU A 1 268 ? 9.091 -5.142 -10.757 1.00 94.56 268 LEU A C 1
ATOM 2216 O O . LEU A 1 268 ? 10.216 -4.741 -11.065 1.00 94.56 268 LEU A O 1
ATOM 2220 N N . TYR A 1 269 ? 8.709 -6.402 -10.960 1.00 89.56 269 TYR A N 1
ATOM 2221 C CA . TYR A 1 269 ? 9.568 -7.438 -11.521 1.00 89.56 269 TYR A CA 1
ATOM 2222 C C . TYR A 1 269 ? 10.075 -7.075 -12.924 1.00 89.56 269 TYR A C 1
ATOM 2224 O O . TYR A 1 269 ? 11.274 -7.169 -13.200 1.00 89.56 269 TYR A O 1
ATOM 2232 N N . ILE A 1 270 ? 9.191 -6.581 -13.799 1.00 89.00 270 ILE A N 1
ATOM 2233 C CA . ILE A 1 270 ? 9.570 -6.070 -15.126 1.00 89.00 270 ILE A CA 1
ATOM 2234 C C . ILE A 1 270 ? 10.574 -4.916 -14.997 1.00 89.00 270 ILE A C 1
ATOM 2236 O O . ILE A 1 270 ? 11.537 -4.847 -15.764 1.00 89.00 270 ILE A O 1
ATOM 2240 N N . GLY A 1 271 ? 10.379 -4.017 -14.030 1.00 90.38 271 GLY A N 1
ATOM 2241 C CA . GLY A 1 271 ? 11.313 -2.932 -13.742 1.00 90.38 271 GLY A CA 1
ATOM 2242 C C . GLY A 1 271 ? 12.709 -3.446 -13.390 1.00 90.38 271 GLY A C 1
ATOM 2243 O O . GLY A 1 271 ? 13.699 -2.992 -13.971 1.00 90.38 271 GLY A O 1
ATOM 2244 N N . LYS A 1 272 ? 12.782 -4.465 -12.525 1.00 89.56 272 LYS A N 1
ATOM 2245 C CA . LYS A 1 272 ? 14.044 -5.102 -12.131 1.00 89.56 272 LYS A CA 1
ATOM 2246 C C . LYS A 1 272 ? 14.742 -5.745 -13.328 1.00 89.56 272 LYS A C 1
ATOM 2248 O O . LYS A 1 272 ? 15.935 -5.528 -13.532 1.00 89.56 272 LYS A O 1
ATOM 2253 N N . GLN A 1 273 ? 13.999 -6.469 -14.169 1.00 88.94 273 GLN A N 1
ATOM 2254 C CA . GLN A 1 273 ? 14.542 -7.086 -15.385 1.00 88.94 273 GLN A CA 1
ATOM 2255 C C . GLN A 1 273 ? 15.051 -6.063 -16.406 1.00 88.94 273 GLN A C 1
ATOM 2257 O O . GLN A 1 273 ? 16.021 -6.324 -17.112 1.00 88.94 273 GLN A O 1
ATOM 2262 N N . LYS A 1 274 ? 14.419 -4.890 -16.488 1.00 89.56 274 LYS A N 1
ATOM 2263 C CA . LYS A 1 274 ? 14.805 -3.836 -17.434 1.00 89.56 274 LYS A CA 1
ATOM 2264 C C . LYS A 1 274 ? 15.994 -2.992 -16.974 1.00 89.56 274 LYS A C 1
ATOM 2266 O O . LYS A 1 274 ? 16.318 -2.018 -17.648 1.00 89.56 274 LYS A O 1
ATOM 2271 N N . GLY A 1 275 ? 16.651 -3.361 -15.876 1.00 90.44 275 GLY A N 1
ATOM 2272 C CA . GLY A 1 275 ? 17.862 -2.698 -15.397 1.00 90.44 275 GLY A CA 1
ATOM 2273 C C . GLY A 1 275 ? 17.674 -1.858 -14.139 1.00 90.44 275 GLY A C 1
ATOM 2274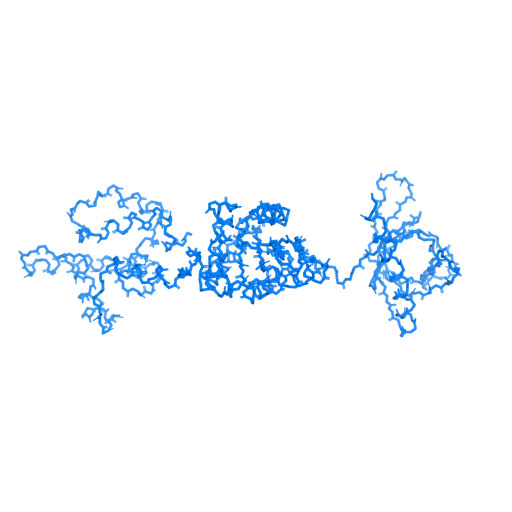 O O . GLY A 1 275 ? 18.534 -1.026 -13.880 1.00 90.44 275 GLY A O 1
ATOM 2275 N N . ARG A 1 276 ? 16.598 -2.086 -13.365 1.00 95.25 276 ARG A N 1
ATOM 2276 C CA . ARG A 1 276 ? 16.385 -1.479 -12.036 1.00 95.25 276 ARG A CA 1
ATOM 2277 C C . ARG A 1 276 ? 16.300 0.058 -12.061 1.00 95.25 276 ARG A C 1
ATOM 2279 O O . ARG A 1 276 ? 16.143 0.620 -13.154 1.00 95.25 276 ARG A O 1
ATOM 2286 N N . ASN A 1 277 ? 16.303 0.705 -10.886 1.00 96.75 277 ASN A N 1
ATOM 2287 C CA . ASN A 1 277 ? 16.255 2.161 -10.694 1.00 96.75 277 ASN A CA 1
ATOM 2288 C C . ASN A 1 277 ? 15.208 2.851 -11.586 1.00 96.75 277 ASN A C 1
ATOM 2290 O O . ASN A 1 277 ? 15.519 3.711 -12.412 1.00 96.75 277 ASN A O 1
ATOM 2294 N N . ARG A 1 278 ? 13.956 2.380 -11.523 1.00 97.25 278 ARG A N 1
ATOM 2295 C CA . ARG A 1 278 ? 12.892 2.868 -12.411 1.00 97.25 278 ARG A CA 1
ATOM 2296 C C . ARG A 1 278 ? 11.495 2.630 -11.883 1.00 97.25 278 ARG A C 1
ATOM 2298 O O . ARG A 1 278 ? 11.242 1.707 -11.112 1.00 97.25 278 ARG A O 1
ATOM 2305 N N . VAL A 1 279 ? 10.566 3.392 -12.449 1.00 97.81 279 VAL A N 1
ATOM 2306 C CA . VAL A 1 279 ? 9.130 3.146 -12.338 1.00 97.81 279 VAL A CA 1
ATOM 2307 C C . VAL A 1 279 ? 8.657 2.302 -13.519 1.00 97.81 279 VAL A C 1
ATOM 2309 O O . VAL A 1 279 ? 8.902 2.634 -14.679 1.00 97.81 279 VAL A O 1
ATOM 2312 N N . SER A 1 280 ? 7.945 1.219 -13.231 1.00 94.75 280 SER A N 1
ATOM 2313 C CA . SER A 1 280 ? 7.234 0.404 -14.213 1.00 94.75 280 SER A CA 1
ATOM 2314 C C . SER A 1 280 ? 5.752 0.373 -13.872 1.00 94.75 280 SER A C 1
ATOM 2316 O O . SER A 1 280 ? 5.357 0.134 -12.736 1.00 94.75 280 SER A O 1
ATOM 2318 N N . ILE A 1 281 ? 4.920 0.647 -14.869 1.00 92.94 281 ILE A N 1
ATOM 2319 C CA . ILE A 1 281 ? 3.470 0.712 -14.709 1.00 92.94 281 ILE A CA 1
ATOM 2320 C C . ILE A 1 281 ? 2.857 -0.585 -15.210 1.00 92.94 281 ILE A C 1
ATOM 2322 O O . ILE A 1 281 ? 3.147 -1.026 -16.324 1.00 92.94 281 ILE A O 1
ATOM 2326 N N . SER A 1 282 ? 1.965 -1.146 -14.405 1.00 85.75 282 SER A N 1
ATOM 2327 C CA . SER A 1 282 ? 1.040 -2.177 -14.825 1.00 85.75 282 SER A CA 1
ATOM 2328 C C . SER A 1 282 ? 0.142 -1.602 -15.910 1.00 85.75 282 SER A C 1
ATOM 2330 O O . SER A 1 282 ? -0.623 -0.654 -15.715 1.00 85.75 282 SER A O 1
ATOM 2332 N N . ILE A 1 283 ? 0.286 -2.155 -17.100 1.00 71.62 283 ILE A N 1
ATOM 2333 C CA . ILE A 1 283 ? -0.535 -1.825 -18.252 1.00 71.62 283 ILE A CA 1
ATOM 2334 C C . ILE A 1 283 ? -1.783 -2.700 -18.201 1.00 71.62 283 ILE A C 1
ATOM 2336 O O . ILE A 1 283 ? -1.694 -3.913 -18.053 1.00 71.62 283 ILE A O 1
ATOM 2340 N N . ASP A 1 284 ? -2.950 -2.064 -18.287 1.00 50.41 284 ASP A N 1
ATOM 2341 C CA . ASP A 1 284 ? -4.245 -2.739 -18.281 1.00 50.41 284 ASP A CA 1
ATOM 2342 C C . ASP A 1 284 ? -4.356 -3.683 -19.491 1.00 50.41 284 ASP A C 1
ATOM 2344 O O . ASP A 1 284 ? -4.516 -3.266 -20.644 1.00 50.41 284 ASP A O 1
ATOM 2348 N N . GLU A 1 285 ? -4.256 -4.982 -19.219 1.00 46.97 285 GLU A N 1
ATOM 2349 C CA . GLU A 1 285 ? -4.427 -6.071 -20.179 1.00 46.97 285 GLU A CA 1
ATOM 2350 C C . GLU A 1 285 ? -5.903 -6.359 -20.506 1.00 46.97 285 GLU A C 1
ATOM 2352 O O . GLU A 1 285 ? -6.230 -7.406 -21.070 1.00 46.97 285 GLU A O 1
ATOM 2357 N N . ARG A 1 286 ? -6.828 -5.408 -20.300 1.00 42.41 286 ARG A N 1
ATOM 2358 C CA . ARG A 1 286 ? -8.159 -5.468 -20.939 1.00 42.41 286 ARG A CA 1
ATOM 2359 C C . ARG A 1 286 ? -8.106 -5.411 -22.474 1.00 42.41 286 ARG A C 1
ATOM 2361 O O . ARG A 1 286 ? -9.114 -5.651 -23.138 1.00 42.41 286 ARG A O 1
ATOM 2368 N N . ARG A 1 287 ? -6.931 -5.188 -23.078 1.00 43.53 287 ARG A N 1
ATOM 2369 C CA . ARG A 1 287 ? -6.639 -5.551 -24.477 1.00 43.53 287 ARG A CA 1
ATOM 2370 C C . ARG A 1 287 ? -5.601 -6.674 -24.496 1.00 43.53 287 ARG A C 1
ATOM 2372 O O . ARG A 1 287 ? -4.410 -6.406 -24.530 1.00 43.53 287 ARG A O 1
ATOM 2379 N N . ARG A 1 288 ? -6.080 -7.920 -24.526 1.00 42.44 288 ARG A N 1
ATOM 2380 C CA . ARG A 1 288 ? -5.357 -9.208 -24.405 1.00 42.44 288 ARG A CA 1
ATOM 2381 C C . ARG A 1 288 ? -4.105 -9.464 -25.291 1.00 42.44 288 ARG A C 1
ATOM 2383 O O . ARG A 1 288 ? -3.676 -10.606 -25.340 1.00 42.44 288 ARG A O 1
ATOM 2390 N N . LYS A 1 289 ? -3.524 -8.496 -26.018 1.00 54.16 289 LYS A N 1
ATOM 2391 C CA . LYS A 1 289 ? -2.220 -8.600 -26.725 1.00 54.16 289 LYS A CA 1
ATOM 2392 C C . LYS A 1 289 ? -1.673 -7.211 -27.099 1.00 54.16 289 LYS A C 1
ATOM 2394 O O . LYS A 1 289 ? -2.425 -6.383 -27.625 1.00 54.16 289 LYS A O 1
ATOM 2399 N N . PHE A 1 290 ? -0.362 -7.003 -26.920 1.00 54.00 290 PHE A N 1
ATOM 2400 C CA . PHE A 1 290 ? 0.373 -5.798 -27.340 1.00 54.00 290 PHE A CA 1
ATOM 2401 C C . PHE A 1 290 ? 0.121 -5.501 -28.830 1.00 54.00 290 PHE A C 1
ATOM 2403 O O . PHE A 1 290 ? 0.195 -6.410 -29.662 1.00 54.00 290 PHE A O 1
ATOM 2410 N N . ARG A 1 291 ? -0.228 -4.249 -29.170 1.00 63.06 291 ARG A N 1
ATOM 2411 C CA . ARG A 1 291 ? -0.381 -3.814 -30.568 1.00 63.06 291 ARG A CA 1
ATOM 2412 C C . ARG A 1 291 ? 0.860 -3.042 -30.983 1.00 63.06 291 ARG A C 1
ATOM 2414 O O . ARG A 1 291 ? 1.193 -2.048 -30.347 1.00 63.06 291 ARG A O 1
ATOM 2421 N N . TYR A 1 292 ? 1.493 -3.464 -32.063 1.00 74.25 292 TYR A N 1
ATOM 2422 C CA . TYR A 1 292 ? 2.651 -2.784 -32.625 1.00 74.25 292 TYR A CA 1
ATOM 2423 C C . TYR A 1 292 ? 2.202 -1.871 -33.763 1.00 74.25 292 TYR A C 1
ATOM 2425 O O . TYR A 1 292 ? 1.336 -2.285 -34.547 1.00 74.25 292 TYR A O 1
ATOM 2433 N N . PRO A 1 293 ? 2.749 -0.648 -33.875 1.00 77.06 293 PRO A N 1
ATOM 2434 C CA . PRO A 1 293 ? 2.543 0.155 -35.067 1.00 77.06 293 PRO A CA 1
ATOM 2435 C C . PRO A 1 293 ? 3.053 -0.622 -36.280 1.00 77.06 293 PRO A C 1
ATOM 2437 O O . PRO A 1 293 ? 4.117 -1.240 -36.257 1.00 77.06 293 PRO A O 1
ATOM 2440 N N . LEU A 1 294 ? 2.242 -0.639 -37.329 1.00 80.62 294 LEU A N 1
ATOM 2441 C CA . LEU A 1 294 ? 2.570 -1.302 -38.580 1.00 80.62 294 LEU A CA 1
ATOM 2442 C C . LEU A 1 294 ? 1.919 -0.490 -39.685 1.00 80.62 294 LEU A C 1
ATOM 2444 O O . LEU A 1 294 ? 0.696 -0.362 -39.685 1.00 80.62 294 LEU A O 1
ATOM 2448 N N . HIS A 1 295 ? 2.713 0.027 -40.616 1.00 83.00 295 HIS A N 1
ATOM 2449 C CA . HIS A 1 295 ? 2.252 0.803 -41.767 1.00 83.00 295 HIS A CA 1
ATOM 2450 C C . HIS A 1 295 ? 2.614 0.079 -43.056 1.00 83.00 295 HIS A C 1
ATOM 2452 O O . HIS A 1 295 ? 3.575 0.427 -43.734 1.00 83.00 295 HIS A O 1
ATOM 2458 N N . VAL A 1 296 ? 1.858 -0.975 -43.360 1.00 82.00 296 VAL A N 1
ATOM 2459 C CA . VAL A 1 296 ? 2.059 -1.800 -44.552 1.00 82.00 296 VAL A CA 1
ATOM 2460 C C . VAL A 1 296 ? 0.804 -1.803 -45.400 1.00 82.00 296 VAL A C 1
ATOM 2462 O O . VAL A 1 296 ? -0.313 -1.653 -44.892 1.00 82.00 296 VAL A O 1
ATOM 2465 N N . GLU A 1 297 ? 0.988 -1.971 -46.704 1.00 82.19 297 GLU A N 1
ATOM 2466 C CA . GLU A 1 297 ? -0.134 -2.211 -47.596 1.00 82.19 297 GLU A CA 1
ATOM 2467 C C . GLU A 1 297 ? -0.774 -3.562 -47.276 1.00 82.19 297 GLU A C 1
ATOM 2469 O O . GLU A 1 297 ? -0.101 -4.581 -47.091 1.00 82.19 297 GLU A O 1
ATOM 2474 N N . MET A 1 298 ? -2.100 -3.555 -47.221 1.00 85.12 298 MET A N 1
ATOM 2475 C CA . MET A 1 298 ? -2.903 -4.753 -47.066 1.00 85.12 298 MET A CA 1
ATOM 2476 C C . MET A 1 298 ? -3.920 -4.859 -48.191 1.00 85.12 298 MET A C 1
ATOM 2478 O O . MET A 1 298 ? -4.541 -3.876 -48.607 1.00 85.12 298 MET A O 1
ATOM 2482 N N . LEU A 1 299 ? -4.110 -6.087 -48.651 1.00 85.50 299 LEU A N 1
ATOM 2483 C CA . LEU A 1 299 ? -5.137 -6.458 -49.606 1.00 85.50 299 LEU A CA 1
ATOM 2484 C C . LEU A 1 299 ? -6.157 -7.317 -48.881 1.00 85.50 299 LEU A C 1
ATOM 2486 O O . LEU A 1 299 ? -5.784 -8.167 -48.080 1.00 85.50 299 LEU A O 1
ATOM 2490 N N . PHE A 1 300 ? -7.440 -7.108 -49.131 1.00 83.31 300 PHE A N 1
ATOM 2491 C CA . PHE A 1 300 ? -8.461 -7.934 -48.505 1.00 83.31 300 PHE A CA 1
ATOM 2492 C C . PHE A 1 300 ? -9.683 -8.121 -49.395 1.00 83.31 300 PHE A C 1
ATOM 2494 O O . PHE A 1 300 ? -10.028 -7.255 -50.204 1.00 83.31 300 PHE A O 1
ATOM 2501 N N . ARG A 1 301 ? -10.333 -9.279 -49.254 1.00 81.62 301 ARG A N 1
ATOM 2502 C CA . ARG A 1 301 ? -11.535 -9.644 -50.013 1.00 81.62 301 ARG A CA 1
ATOM 2503 C C . ARG A 1 301 ? -12.604 -10.258 -49.117 1.00 81.62 301 ARG A C 1
ATOM 2505 O O . ARG A 1 301 ? -12.294 -10.913 -48.124 1.00 81.62 301 ARG A O 1
ATOM 2512 N N . LEU A 1 302 ? -13.859 -10.038 -49.496 1.00 79.88 302 LEU A N 1
ATOM 2513 C CA . LEU A 1 302 ? -15.018 -10.685 -48.887 1.00 79.88 302 LEU A CA 1
ATOM 2514 C C . LEU A 1 302 ? -15.038 -12.159 -49.280 1.00 79.88 302 LEU A C 1
ATOM 2516 O O . LEU A 1 302 ? -14.895 -12.476 -50.459 1.00 79.88 302 LEU A O 1
ATOM 2520 N N . ARG A 1 303 ? -15.226 -13.045 -48.302 1.00 71.25 303 ARG A N 1
ATOM 2521 C CA . ARG A 1 303 ? -15.298 -14.486 -48.566 1.00 71.25 303 ARG A CA 1
ATOM 2522 C C . ARG A 1 303 ? -16.578 -14.880 -49.315 1.00 71.25 303 ARG A C 1
ATOM 2524 O O . ARG A 1 303 ? -16.513 -15.724 -50.201 1.00 71.25 303 ARG A O 1
ATOM 2531 N N . ASP A 1 304 ? -17.694 -14.225 -48.995 1.00 61.69 304 ASP A N 1
ATOM 2532 C CA . ASP A 1 304 ? -19.040 -14.633 -49.432 1.00 61.69 304 ASP A CA 1
ATOM 2533 C C . ASP A 1 304 ? -19.610 -13.782 -50.584 1.00 61.69 304 ASP A C 1
ATOM 2535 O O . ASP A 1 304 ? -20.794 -13.871 -50.900 1.00 61.69 304 ASP A O 1
ATOM 2539 N N . SER A 1 305 ? -18.789 -12.941 -51.226 1.00 57.59 305 SER A N 1
ATOM 2540 C CA . SER A 1 305 ? -19.217 -12.146 -52.386 1.00 57.59 305 SER A CA 1
ATOM 2541 C C . SER A 1 305 ? -18.815 -12.824 -53.696 1.00 57.59 305 SER A C 1
ATOM 2543 O O . SER A 1 305 ? -17.664 -13.227 -53.867 1.00 57.59 305 SER A O 1
ATOM 2545 N N . ALA A 1 306 ? -19.744 -12.891 -54.654 1.00 49.91 306 ALA A N 1
ATOM 2546 C CA . ALA A 1 306 ? -19.466 -13.320 -56.028 1.00 49.91 306 ALA A CA 1
ATOM 2547 C C . ALA A 1 306 ? -18.463 -12.386 -56.744 1.00 49.91 306 ALA A C 1
ATOM 2549 O O . ALA A 1 306 ? -17.802 -12.787 -57.705 1.00 49.91 306 ALA A O 1
A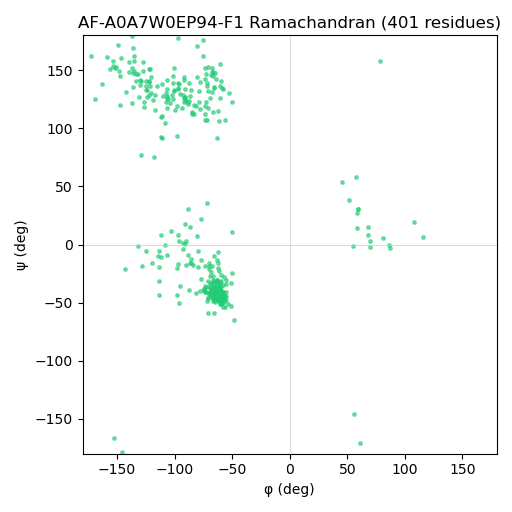TOM 2550 N N . GLU A 1 307 ? -18.297 -11.155 -56.251 1.00 52.34 307 GLU A N 1
ATOM 2551 C CA . GLU A 1 307 ? -17.300 -10.208 -56.736 1.00 52.34 307 GLU A CA 1
ATOM 2552 C C . GLU A 1 307 ? -15.939 -10.432 -56.058 1.00 52.34 307 GLU A C 1
ATOM 2554 O O . GLU A 1 307 ? -15.733 -10.115 -54.886 1.00 52.34 307 GLU A O 1
ATOM 2559 N N . LYS A 1 308 ? -14.946 -10.889 -56.833 1.00 54.19 308 LYS A N 1
ATOM 2560 C CA . LYS A 1 308 ? -13.523 -10.965 -56.435 1.00 54.19 308 LYS A CA 1
ATOM 2561 C C . LYS A 1 308 ? -12.846 -9.581 -56.358 1.00 54.19 308 LYS A C 1
ATOM 2563 O O . LYS A 1 308 ? -11.683 -9.438 -56.733 1.00 54.19 308 LYS A O 1
ATOM 2568 N N . LEU A 1 309 ? -13.552 -8.538 -55.927 1.00 60.44 309 LEU A N 1
ATOM 2569 C CA . LEU A 1 309 ? -12.988 -7.192 -55.830 1.00 60.44 309 LEU A CA 1
ATOM 2570 C C . LEU A 1 309 ? -11.992 -7.129 -54.665 1.00 60.44 309 LEU A C 1
ATOM 2572 O O . LEU A 1 309 ? -12.361 -7.145 -53.491 1.00 60.44 309 LEU A O 1
ATOM 2576 N N . LEU A 1 310 ? -10.707 -7.072 -55.013 1.00 69.19 310 LEU A N 1
ATOM 2577 C CA . LEU A 1 310 ? -9.604 -6.918 -54.074 1.00 69.19 310 LEU A CA 1
ATOM 2578 C C . LEU A 1 310 ? -9.580 -5.471 -53.564 1.00 69.19 310 LEU A C 1
ATOM 2580 O O . LEU A 1 310 ? -9.305 -4.541 -54.325 1.00 69.19 310 LEU A O 1
ATOM 2584 N N . ASN A 1 311 ? -9.877 -5.269 -52.283 1.00 78.50 311 ASN A N 1
ATOM 2585 C CA . ASN A 1 311 ? -9.844 -3.947 -51.667 1.00 78.50 311 ASN A CA 1
ATOM 2586 C C . ASN A 1 311 ? -8.472 -3.684 -51.051 1.00 78.50 311 ASN A C 1
ATOM 2588 O O . ASN A 1 311 ? -7.827 -4.591 -50.523 1.00 78.50 311 ASN A O 1
ATOM 2592 N N . ARG A 1 312 ? -8.026 -2.429 -51.138 1.00 83.88 312 ARG A N 1
ATOM 2593 C CA . ARG A 1 312 ? -6.749 -1.982 -50.581 1.00 83.88 312 ARG A CA 1
ATOM 2594 C C . ARG A 1 312 ? -6.978 -1.244 -49.269 1.00 83.88 312 ARG A C 1
ATOM 2596 O O . ARG A 1 312 ? -7.968 -0.528 -49.098 1.00 83.88 312 ARG A O 1
ATOM 2603 N N . GLY A 1 313 ? -6.040 -1.410 -48.353 1.00 86.12 313 GLY A N 1
ATOM 2604 C CA . GLY A 1 313 ? -5.955 -0.636 -47.128 1.00 86.12 313 GLY A CA 1
ATOM 2605 C C . GLY A 1 313 ? -4.512 -0.484 -46.679 1.00 86.12 313 GLY A C 1
ATOM 2606 O O . GLY A 1 313 ? -3.606 -1.128 -47.208 1.00 86.12 313 GLY A O 1
ATOM 2607 N N . THR A 1 314 ? -4.307 0.351 -45.672 1.00 87.31 314 THR A N 1
ATOM 2608 C CA . THR A 1 314 ? -3.008 0.514 -45.018 1.00 87.31 314 THR A CA 1
ATOM 2609 C C . THR A 1 314 ? -3.170 0.208 -43.545 1.00 87.31 314 THR A C 1
ATOM 2611 O O . THR A 1 314 ? -4.063 0.745 -42.885 1.00 87.31 314 THR A O 1
ATOM 2614 N N . THR A 1 315 ? -2.330 -0.667 -43.007 1.00 88.00 315 THR A N 1
ATOM 2615 C CA . THR A 1 315 ? -2.373 -0.980 -41.581 1.00 88.00 315 THR A CA 1
ATOM 2616 C C . THR A 1 315 ? -1.949 0.239 -40.754 1.00 88.00 315 THR A C 1
ATOM 2618 O O . THR A 1 315 ? -1.192 1.107 -41.198 1.00 88.00 315 THR A O 1
ATOM 2621 N N . ARG A 1 316 ? -2.462 0.329 -39.530 1.00 85.62 316 ARG A N 1
ATOM 2622 C CA . ARG A 1 316 ? -2.041 1.312 -38.522 1.00 85.62 316 ARG A CA 1
ATOM 2623 C C . ARG A 1 316 ? -1.359 0.626 -37.350 1.00 85.62 316 ARG A C 1
ATOM 2625 O O . ARG A 1 316 ? -0.330 1.090 -36.876 1.00 85.62 316 ARG A O 1
ATOM 2632 N N . ASN A 1 317 ? -1.933 -0.480 -36.891 1.00 83.44 317 ASN A N 1
ATOM 2633 C CA . ASN A 1 317 ? -1.330 -1.336 -35.881 1.00 83.44 317 ASN A CA 1
ATOM 2634 C C . ASN A 1 317 ? -1.830 -2.775 -36.010 1.00 83.44 317 ASN A C 1
ATOM 2636 O O . ASN A 1 317 ? -2.909 -3.019 -36.555 1.00 83.44 317 ASN A O 1
ATOM 2640 N N . ILE A 1 318 ? -1.053 -3.712 -35.474 1.00 84.06 318 ILE A N 1
ATOM 2641 C CA . ILE A 1 318 ? -1.343 -5.147 -35.480 1.00 84.06 318 ILE A CA 1
ATOM 2642 C C . ILE A 1 318 ? -1.047 -5.768 -34.111 1.00 84.06 318 ILE A C 1
ATOM 2644 O O . ILE A 1 318 ? -0.130 -5.340 -33.417 1.00 84.06 318 ILE A O 1
ATOM 2648 N N . SER A 1 319 ? -1.802 -6.791 -33.724 1.00 78.50 319 SER A N 1
ATOM 2649 C CA . SER A 1 319 ? -1.482 -7.708 -32.625 1.00 78.50 319 SER A CA 1
ATOM 2650 C C . SER A 1 319 ? -1.788 -9.148 -33.021 1.00 78.50 319 SER A C 1
ATOM 2652 O O . SER A 1 319 ? -2.319 -9.399 -34.099 1.00 78.50 319 SER A O 1
ATOM 2654 N N . GLN A 1 320 ? -1.532 -10.104 -32.124 1.00 74.12 320 GLN A N 1
ATOM 2655 C CA . GLN A 1 320 ? -1.859 -11.510 -32.382 1.00 74.12 320 GLN A CA 1
ATOM 2656 C C . GLN A 1 320 ? -3.376 -11.804 -32.485 1.00 74.12 320 GLN A C 1
ATOM 2658 O O . GLN A 1 320 ? -3.737 -12.929 -32.796 1.00 74.12 320 GLN A O 1
ATOM 2663 N N . VAL A 1 321 ? -4.270 -10.864 -32.146 1.00 74.75 321 VAL A N 1
ATOM 2664 C CA . VAL A 1 321 ? -5.743 -11.069 -32.182 1.00 74.75 321 VAL A CA 1
ATOM 2665 C C . VAL A 1 321 ? -6.477 -10.044 -33.033 1.00 74.75 321 VAL A C 1
ATOM 2667 O O . VAL A 1 321 ? -7.687 -10.139 -33.206 1.00 74.75 321 VAL A O 1
ATOM 2670 N N . GLY A 1 322 ? -5.797 -9.028 -33.562 1.00 83.62 322 GLY A N 1
ATOM 2671 C CA . GLY A 1 322 ? -6.495 -8.033 -34.358 1.00 83.62 322 GLY A CA 1
ATOM 2672 C C . GLY A 1 322 ? -5.599 -7.029 -35.054 1.00 83.62 322 GLY A C 1
ATOM 2673 O O . GLY A 1 322 ? -4.463 -6.783 -34.661 1.00 83.62 322 GLY A O 1
ATOM 2674 N N . LEU A 1 323 ? -6.176 -6.371 -36.048 1.00 87.75 323 LEU A N 1
ATOM 2675 C CA . LEU A 1 323 ? -5.536 -5.376 -36.896 1.00 87.75 323 LEU A CA 1
ATOM 2676 C C . LEU A 1 323 ? -6.403 -4.117 -36.932 1.00 87.75 323 LEU A C 1
ATOM 2678 O O . LEU A 1 323 ? -7.628 -4.206 -36.972 1.00 87.75 323 LEU A O 1
ATOM 2682 N N . LEU A 1 324 ? -5.783 -2.943 -36.906 1.00 88.50 324 LEU A N 1
ATOM 2683 C CA . LEU A 1 324 ? -6.444 -1.698 -37.284 1.00 88.50 324 LEU A CA 1
ATOM 2684 C C . LEU A 1 324 ? -5.896 -1.262 -38.635 1.00 88.50 324 LEU A C 1
ATOM 2686 O O . LEU A 1 324 ? -4.677 -1.172 -38.796 1.00 88.50 324 LEU A O 1
ATOM 2690 N N . CYS A 1 325 ? -6.774 -0.946 -39.579 1.00 89.56 325 CYS A N 1
ATOM 2691 C CA . CYS A 1 325 ? -6.375 -0.427 -40.877 1.00 89.56 325 CYS A CA 1
ATOM 2692 C C . CYS A 1 325 ? -7.224 0.758 -41.323 1.00 89.56 325 CYS A C 1
ATOM 2694 O O . CYS A 1 325 ? -8.301 1.024 -40.794 1.00 89.56 325 CYS A O 1
ATOM 2696 N N . GLN A 1 326 ? -6.694 1.486 -42.297 1.00 89.38 326 GLN A N 1
ATOM 2697 C CA . GLN A 1 326 ? -7.364 2.567 -42.989 1.00 89.38 326 GLN A CA 1
ATOM 2698 C C . GLN A 1 326 ? -7.735 2.105 -44.399 1.00 89.38 326 GLN A C 1
ATOM 2700 O O . GLN A 1 326 ? -6.908 1.523 -45.100 1.00 89.38 326 GLN A O 1
ATOM 2705 N N . THR A 1 327 ? -8.967 2.371 -44.819 1.00 87.25 327 THR A N 1
ATOM 2706 C CA . THR A 1 327 ? -9.485 2.021 -46.148 1.00 87.25 327 THR A CA 1
ATOM 2707 C C . THR A 1 327 ? -10.352 3.152 -46.702 1.00 87.25 327 THR A C 1
ATOM 2709 O O . THR A 1 327 ? -10.861 3.979 -45.948 1.00 87.25 327 THR A O 1
ATOM 2712 N N . ASN A 1 328 ? -10.501 3.213 -48.023 1.00 83.94 328 ASN A N 1
ATOM 2713 C CA . ASN A 1 328 ? -11.329 4.195 -48.725 1.00 83.94 328 ASN A CA 1
ATOM 2714 C C . ASN A 1 328 ? -12.766 3.709 -48.984 1.00 83.94 328 ASN A C 1
ATOM 2716 O O . ASN A 1 328 ? -13.561 4.419 -49.596 1.00 83.94 328 ASN A O 1
ATOM 2720 N N . LYS A 1 329 ? -13.111 2.499 -48.530 1.00 79.69 329 LYS A N 1
ATOM 2721 C CA . LYS A 1 329 ? -14.454 1.933 -48.668 1.00 79.69 329 LYS A CA 1
ATOM 2722 C C . LYS A 1 329 ? -15.046 1.575 -47.304 1.00 79.69 329 LYS A C 1
ATOM 2724 O O . LYS A 1 329 ? -14.321 1.061 -46.452 1.00 79.69 329 LYS A O 1
ATOM 2729 N N . PRO A 1 330 ? -16.345 1.819 -47.081 1.00 79.75 330 PRO A N 1
ATOM 2730 C CA . PRO A 1 330 ? -17.018 1.365 -45.874 1.00 79.75 330 PRO A CA 1
ATOM 2731 C C . PRO A 1 330 ? -17.245 -0.154 -45.912 1.00 79.75 330 PRO A C 1
ATOM 2733 O O . PRO A 1 330 ? -17.499 -0.725 -46.971 1.00 79.75 330 PRO A O 1
ATOM 2736 N N . PHE A 1 331 ? -17.186 -0.798 -44.745 1.00 76.56 331 PHE A N 1
ATOM 2737 C CA . PHE A 1 331 ? -17.469 -2.227 -44.568 1.00 76.56 331 PHE A CA 1
ATOM 2738 C C . PHE A 1 331 ? -18.448 -2.437 -43.417 1.00 76.56 331 PHE A C 1
ATOM 2740 O O . PHE A 1 331 ? -18.281 -1.847 -42.349 1.00 76.56 331 PHE A O 1
ATOM 2747 N N . ASN A 1 332 ? -19.426 -3.323 -43.604 1.00 79.31 332 ASN A N 1
ATOM 2748 C CA . ASN A 1 332 ? -20.315 -3.724 -42.515 1.00 79.31 332 ASN A CA 1
ATOM 2749 C C . ASN A 1 332 ? -19.532 -4.496 -41.444 1.00 79.31 332 ASN A C 1
ATOM 2751 O O . ASN A 1 332 ? -18.560 -5.195 -41.743 1.00 79.31 332 ASN A O 1
ATOM 2755 N N . THR A 1 333 ? -19.948 -4.377 -40.187 1.00 83.19 333 THR A N 1
ATOM 2756 C CA . THR A 1 333 ? -19.416 -5.185 -39.084 1.00 83.19 333 THR A CA 1
ATOM 2757 C C . THR A 1 333 ? -19.933 -6.627 -39.171 1.00 83.19 333 THR A C 1
ATOM 2759 O O . THR A 1 333 ? -20.998 -6.889 -39.724 1.00 83.19 333 THR A O 1
ATOM 2762 N N . GLY A 1 334 ? -19.160 -7.583 -38.656 1.00 79.88 334 GLY A N 1
ATOM 2763 C CA . GLY A 1 334 ? -19.473 -9.015 -38.633 1.00 79.88 334 GLY A CA 1
ATOM 2764 C C . GLY A 1 334 ? -19.048 -9.815 -39.871 1.00 79.88 334 GLY A C 1
ATOM 2765 O O . GLY A 1 334 ? -19.197 -11.034 -39.865 1.00 79.88 334 GLY A O 1
ATOM 2766 N N . LEU A 1 335 ? -18.494 -9.173 -40.901 1.00 83.69 335 LEU A N 1
ATOM 2767 C CA . LEU A 1 335 ? -18.103 -9.811 -42.161 1.00 83.69 335 LEU A CA 1
ATOM 2768 C C . LEU A 1 335 ? -16.780 -10.569 -42.037 1.00 83.69 335 LEU A C 1
ATOM 2770 O O . LEU A 1 335 ? -15.827 -10.064 -41.443 1.00 83.69 335 LEU A O 1
ATOM 2774 N N . MET A 1 336 ? -16.705 -11.740 -42.670 1.00 84.06 336 MET A N 1
ATOM 2775 C CA . MET A 1 336 ? -15.473 -12.519 -42.784 1.00 84.06 336 MET A CA 1
ATOM 2776 C C . MET A 1 336 ? -14.665 -12.092 -44.010 1.00 84.06 336 MET A C 1
ATOM 2778 O O . MET A 1 336 ? -15.144 -12.126 -45.148 1.00 84.06 336 MET A O 1
ATOM 2782 N N . LEU A 1 337 ? -13.419 -11.701 -43.762 1.00 86.12 337 LEU A N 1
ATOM 2783 C CA . LEU A 1 337 ? -12.486 -11.182 -44.748 1.00 86.12 337 LEU A CA 1
ATOM 2784 C C . LEU A 1 337 ? -11.235 -12.059 -44.786 1.00 86.12 337 LEU A C 1
ATOM 2786 O O . LEU A 1 337 ? -10.686 -12.421 -43.746 1.00 86.12 337 LEU A O 1
ATOM 2790 N N . GLU A 1 338 ? -10.761 -12.358 -45.990 1.00 87.50 338 GLU A N 1
ATOM 2791 C CA . GLU A 1 338 ? -9.401 -12.858 -46.181 1.00 87.50 338 GLU A CA 1
ATOM 2792 C C . GLU A 1 338 ? -8.482 -11.653 -46.361 1.00 87.50 338 GLU A C 1
ATOM 2794 O O . GLU A 1 338 ? -8.690 -10.836 -47.263 1.00 87.50 338 GLU A O 1
ATOM 2799 N N . VAL A 1 339 ? -7.489 -11.535 -45.487 1.00 87.75 339 VAL A N 1
ATOM 2800 C CA . VAL A 1 339 ? -6.531 -10.434 -45.430 1.00 87.75 339 VAL A CA 1
ATOM 2801 C C . VAL A 1 339 ? -5.165 -10.947 -45.857 1.00 87.75 339 VAL A C 1
ATOM 2803 O O . VAL A 1 339 ? -4.658 -11.915 -45.304 1.00 87.75 339 VAL A O 1
ATOM 2806 N N . VAL A 1 340 ? -4.549 -10.263 -46.812 1.00 87.06 340 VAL A N 1
ATOM 2807 C CA . VAL A 1 340 ? -3.177 -10.485 -47.256 1.00 87.06 340 VAL A CA 1
ATOM 2808 C C . VAL A 1 340 ? -2.346 -9.282 -46.829 1.00 87.06 340 VAL A C 1
ATOM 2810 O O . VAL A 1 340 ? -2.525 -8.171 -47.333 1.00 87.06 340 VAL A O 1
ATOM 2813 N N . LEU A 1 341 ? -1.452 -9.503 -45.873 1.00 84.12 341 LEU A N 1
ATOM 2814 C CA . LEU A 1 341 ? -0.457 -8.528 -45.445 1.00 84.12 341 LEU A CA 1
ATOM 2815 C C . LEU A 1 341 ? 0.811 -8.752 -46.260 1.00 84.12 341 LEU A C 1
ATOM 2817 O O . LEU A 1 341 ? 1.376 -9.847 -46.228 1.00 84.12 341 LEU A O 1
ATOM 2821 N N . ARG A 1 342 ? 1.274 -7.724 -46.973 1.00 77.69 342 ARG A N 1
ATOM 2822 C CA . ARG A 1 342 ? 2.574 -7.779 -47.643 1.00 77.69 342 ARG A CA 1
ATOM 2823 C C . ARG A 1 342 ? 3.646 -7.289 -46.678 1.00 77.69 342 ARG A C 1
ATOM 2825 O O . ARG A 1 342 ? 3.569 -6.176 -46.159 1.00 77.69 342 ARG A O 1
ATOM 2832 N N . HIS A 1 343 ? 4.641 -8.129 -46.424 1.00 68.50 343 HIS A N 1
ATOM 2833 C CA . HIS A 1 343 ? 5.729 -7.800 -45.521 1.00 68.50 343 HIS A CA 1
ATOM 2834 C C . HIS A 1 343 ? 6.603 -6.676 -46.117 1.00 68.50 343 HIS A C 1
ATOM 2836 O O . HIS A 1 343 ? 7.031 -6.777 -47.270 1.00 68.50 343 HIS A O 1
ATOM 2842 N N . PRO A 1 344 ? 6.913 -5.616 -45.349 1.00 58.72 344 PRO A N 1
ATOM 2843 C CA . PRO A 1 344 ? 7.557 -4.412 -45.875 1.00 58.72 344 PRO A CA 1
ATOM 2844 C C . PRO A 1 344 ? 9.045 -4.589 -46.206 1.00 58.72 344 PRO A C 1
ATOM 2846 O O . PRO A 1 344 ? 9.584 -3.785 -46.955 1.00 58.72 344 PRO A O 1
ATOM 2849 N N . PHE A 1 345 ? 9.714 -5.622 -45.673 1.00 59.38 345 PHE A N 1
ATOM 2850 C CA . PHE A 1 345 ? 11.173 -5.787 -45.811 1.00 59.38 345 PHE A CA 1
ATOM 2851 C C . PHE A 1 345 ? 11.623 -6.991 -46.650 1.00 59.38 345 PHE A C 1
ATOM 2853 O O . PHE A 1 345 ? 12.768 -7.021 -47.080 1.00 59.38 345 PHE A O 1
ATOM 2860 N N . ASP A 1 346 ? 10.765 -7.993 -46.862 1.00 66.06 346 ASP A N 1
ATOM 2861 C CA . ASP A 1 346 ? 11.131 -9.236 -47.577 1.00 66.06 346 ASP A CA 1
ATOM 2862 C C . ASP A 1 346 ? 10.120 -9.629 -48.669 1.00 66.06 346 ASP A C 1
ATOM 2864 O O . ASP A 1 346 ? 10.325 -10.613 -49.373 1.00 66.06 346 ASP A O 1
ATOM 2868 N N . GLY A 1 347 ? 9.037 -8.858 -48.837 1.00 65.00 347 GLY A N 1
ATOM 2869 C CA . GLY A 1 347 ? 8.026 -9.089 -49.869 1.00 65.00 347 GLY A CA 1
ATOM 2870 C C . GLY A 1 347 ? 7.151 -10.326 -49.656 1.00 65.00 347 GLY A C 1
ATOM 2871 O O . GLY A 1 347 ? 6.297 -10.597 -50.499 1.00 65.00 347 GLY A O 1
ATOM 2872 N N . SER A 1 348 ? 7.322 -11.061 -48.552 1.00 73.56 348 SER A N 1
ATOM 2873 C CA . SER A 1 348 ? 6.497 -12.228 -48.244 1.00 73.56 348 SER A CA 1
ATOM 2874 C C . SER A 1 348 ? 5.043 -11.834 -47.963 1.00 73.56 348 SER A C 1
ATOM 2876 O O . SER A 1 348 ? 4.755 -10.770 -47.410 1.00 73.56 348 SER A O 1
ATOM 2878 N N . GLU A 1 349 ? 4.103 -12.685 -48.373 1.00 80.88 349 GLU A N 1
ATOM 2879 C CA . GLU A 1 349 ? 2.671 -12.461 -48.167 1.00 80.88 349 GLU A CA 1
ATOM 2880 C C . GLU A 1 349 ? 2.155 -13.349 -47.035 1.00 80.88 349 GLU A C 1
ATOM 2882 O O . GLU A 1 349 ? 2.238 -14.578 -47.104 1.00 80.88 349 GLU A O 1
ATOM 2887 N N . LEU A 1 350 ? 1.588 -12.723 -46.004 1.00 81.81 350 LEU A N 1
ATOM 2888 C CA . LEU A 1 350 ? 0.884 -13.413 -44.932 1.00 81.81 350 LEU A CA 1
ATOM 2889 C C . LEU A 1 350 ? -0.621 -13.331 -45.182 1.00 81.81 350 LEU A C 1
ATOM 2891 O O . LEU A 1 350 ? -1.200 -12.244 -45.161 1.00 81.81 350 LEU A O 1
ATOM 2895 N N . LYS A 1 351 ? -1.247 -14.488 -45.397 1.00 85.25 351 LYS A N 1
ATOM 2896 C CA . LYS A 1 351 ? -2.700 -14.620 -45.539 1.00 85.25 351 LYS A CA 1
ATOM 2897 C C . LYS A 1 351 ? -3.311 -14.997 -44.195 1.00 85.25 351 LYS A C 1
ATOM 2899 O O . LYS A 1 351 ? -2.817 -15.914 -43.550 1.00 85.25 351 LYS A O 1
ATOM 2904 N N . LEU A 1 352 ? -4.343 -14.271 -43.779 1.00 86.50 352 LEU A N 1
ATOM 2905 C CA . LEU A 1 352 ? -5.039 -14.445 -42.506 1.00 86.50 352 LEU A CA 1
ATOM 2906 C C . LEU A 1 352 ? -6.540 -14.290 -42.714 1.00 86.50 352 LEU A C 1
ATOM 2908 O O . LEU A 1 352 ? -6.982 -13.473 -43.525 1.00 86.50 352 LEU A O 1
ATOM 2912 N N . MET A 1 353 ? -7.326 -15.004 -41.918 1.00 86.31 353 MET A N 1
ATOM 2913 C CA . MET A 1 353 ? -8.754 -14.736 -41.810 1.00 86.31 353 MET A CA 1
ATOM 2914 C C . MET A 1 353 ? -8.996 -13.683 -40.735 1.00 86.31 353 MET A C 1
ATOM 2916 O O . MET A 1 353 ? -8.363 -13.688 -39.678 1.00 86.31 353 MET A O 1
ATOM 2920 N N . ALA A 1 354 ? -9.905 -12.749 -41.002 1.00 87.88 354 ALA A N 1
ATOM 2921 C CA . ALA A 1 354 ? -10.293 -11.758 -40.016 1.00 87.88 354 ALA A CA 1
ATOM 2922 C C . ALA A 1 354 ? -11.759 -11.348 -40.142 1.00 87.88 354 ALA A C 1
ATOM 2924 O O . ALA A 1 354 ? -12.303 -11.231 -41.237 1.00 87.88 354 ALA A O 1
ATOM 2925 N N . ARG A 1 355 ? -12.388 -11.069 -39.004 1.00 87.12 355 ARG A N 1
ATOM 2926 C CA . ARG A 1 355 ? -13.755 -10.561 -38.917 1.00 87.12 355 ARG A CA 1
ATOM 2927 C C . ARG A 1 355 ? -13.757 -9.047 -38.760 1.00 87.12 355 ARG A C 1
ATOM 2929 O O . ARG A 1 355 ? -13.024 -8.521 -37.920 1.00 87.12 355 ARG A O 1
ATOM 2936 N N . SER A 1 356 ? -14.598 -8.332 -39.503 1.00 87.62 356 SER A N 1
ATOM 2937 C CA . SER A 1 356 ? -14.806 -6.899 -39.271 1.00 87.62 356 SER A CA 1
ATOM 2938 C C . SER A 1 356 ? -15.494 -6.678 -37.922 1.00 87.62 356 SER A C 1
ATOM 2940 O O . SER A 1 356 ? -16.629 -7.080 -37.699 1.00 87.62 356 SER A O 1
ATOM 2942 N N . ALA A 1 357 ? -14.796 -6.056 -36.979 1.00 83.75 357 ALA A N 1
ATOM 2943 C CA . ALA A 1 357 ? -15.307 -5.827 -35.630 1.00 83.75 357 ALA A CA 1
ATOM 2944 C C . ALA A 1 357 ? -15.940 -4.437 -35.487 1.00 83.75 357 ALA A C 1
ATOM 2946 O O . ALA A 1 357 ? -16.925 -4.274 -34.773 1.00 83.75 357 ALA A O 1
ATOM 2947 N N . ARG A 1 358 ? -15.373 -3.430 -36.162 1.00 84.38 358 ARG A N 1
ATOM 2948 C CA . ARG A 1 358 ? -15.831 -2.033 -36.095 1.00 84.38 358 A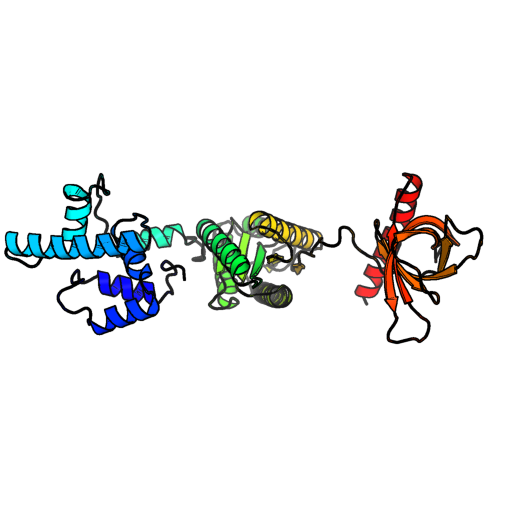RG A CA 1
ATOM 2949 C C . ARG A 1 358 ? -15.425 -1.238 -37.332 1.00 84.38 358 ARG A C 1
ATOM 2951 O O . ARG A 1 358 ? -14.374 -1.516 -37.910 1.00 84.38 358 ARG A O 1
ATOM 2958 N N . LEU A 1 359 ? -16.218 -0.228 -37.678 1.00 84.44 359 LEU A N 1
ATOM 2959 C CA . LEU A 1 359 ? -15.922 0.757 -38.718 1.00 84.44 359 LEU A CA 1
ATOM 2960 C C . LEU A 1 359 ? -16.153 2.162 -38.149 1.00 84.44 359 LEU A C 1
ATOM 2962 O O . LEU A 1 359 ? -17.228 2.445 -37.629 1.00 84.44 359 LEU A O 1
ATOM 2966 N N . GLU A 1 360 ? -15.163 3.039 -38.266 1.00 85.88 360 GLU A N 1
ATOM 2967 C CA . GLU A 1 360 ? -15.236 4.437 -37.826 1.00 85.88 360 GLU A CA 1
ATOM 2968 C C . GLU A 1 360 ? -14.878 5.351 -39.012 1.00 85.88 360 GLU A C 1
ATOM 2970 O O . GLU A 1 360 ? -13.938 5.062 -39.755 1.00 85.88 360 GLU A O 1
ATOM 2975 N N . LYS A 1 361 ? -15.618 6.445 -39.241 1.00 83.94 361 LYS A N 1
ATOM 2976 C CA . LYS A 1 361 ? -15.273 7.416 -40.298 1.00 83.94 361 LYS A CA 1
ATOM 2977 C C . LYS A 1 361 ? -14.032 8.203 -39.868 1.00 83.94 361 LYS A C 1
ATOM 2979 O O . LYS A 1 361 ? -13.947 8.627 -38.720 1.00 83.94 361 LYS A O 1
ATOM 2984 N N . ASN A 1 362 ? -13.078 8.403 -40.775 1.00 79.25 362 ASN A N 1
ATOM 2985 C CA . ASN A 1 362 ? -11.910 9.229 -40.494 1.00 79.25 362 ASN A CA 1
ATOM 2986 C C . ASN A 1 362 ? -12.325 10.716 -40.481 1.00 79.25 362 ASN A C 1
ATOM 2988 O O . ASN A 1 362 ? -12.804 11.201 -41.507 1.00 79.25 362 ASN A O 1
ATOM 2992 N N . PRO A 1 363 ? -12.156 11.443 -39.362 1.00 71.00 363 PRO A N 1
ATOM 2993 C CA . PRO A 1 363 ? -12.552 12.847 -39.269 1.00 71.00 363 PRO A CA 1
ATOM 2994 C C . PRO A 1 363 ? -11.672 13.795 -40.101 1.00 71.00 363 PRO A C 1
ATOM 2996 O O . PRO A 1 363 ? -12.117 14.886 -40.435 1.00 71.00 363 PRO A O 1
ATOM 2999 N N . GLU A 1 364 ? -10.451 13.390 -40.464 1.00 71.00 364 GLU A N 1
ATOM 3000 C CA . GLU A 1 364 ? -9.464 14.265 -41.121 1.00 71.00 364 GLU A CA 1
ATOM 3001 C C . GLU A 1 364 ? -9.424 14.136 -42.651 1.00 71.00 364 GLU A C 1
ATOM 3003 O O . GLU A 1 364 ? -8.850 14.983 -43.333 1.00 71.00 364 GLU A O 1
ATOM 3008 N N . LYS A 1 365 ? -9.991 13.063 -43.218 1.00 72.38 365 LYS A N 1
ATOM 3009 C CA . LYS A 1 365 ? -9.983 12.805 -44.666 1.00 72.38 365 LYS A CA 1
ATOM 3010 C C . LYS A 1 365 ? -11.343 12.324 -45.135 1.00 72.38 365 LYS A C 1
ATOM 3012 O O . LYS A 1 365 ? -11.817 11.276 -44.690 1.00 72.38 365 LYS A O 1
ATOM 3017 N N . ASP A 1 366 ? -11.927 13.055 -46.080 1.00 64.44 366 ASP A N 1
ATOM 3018 C CA . ASP A 1 366 ? -13.185 12.649 -46.691 1.00 64.44 366 ASP A CA 1
ATOM 3019 C C . ASP A 1 366 ? -13.006 11.329 -47.461 1.00 64.44 366 ASP A C 1
ATOM 3021 O O . ASP A 1 366 ? -11.947 11.062 -48.032 1.00 64.44 366 ASP A O 1
ATOM 3025 N N . GLN A 1 367 ? -14.020 10.464 -47.406 1.00 74.31 367 GLN A N 1
ATOM 3026 C CA . GLN A 1 367 ? -13.994 9.103 -47.974 1.00 74.31 367 GLN A CA 1
ATOM 3027 C C . GLN A 1 367 ? -12.897 8.163 -47.424 1.00 74.31 367 GLN A C 1
ATOM 3029 O O . GLN A 1 367 ? -12.445 7.250 -48.115 1.00 74.31 367 GLN A O 1
ATOM 3034 N N . SER A 1 368 ? -12.484 8.330 -46.163 1.00 82.75 368 SER A N 1
ATOM 3035 C CA . SER A 1 368 ? -11.600 7.388 -45.465 1.00 82.75 368 SER A CA 1
ATOM 3036 C C . SER A 1 368 ? -12.264 6.816 -44.210 1.00 82.75 368 SER A C 1
ATOM 3038 O O . SER A 1 368 ? -12.949 7.521 -43.475 1.00 82.75 368 SER A O 1
ATOM 3040 N N . TYR A 1 369 ? -11.987 5.547 -43.913 1.00 86.00 369 TYR A N 1
ATOM 3041 C CA . TYR A 1 369 ? -12.530 4.819 -42.764 1.00 86.00 369 TYR A CA 1
ATOM 3042 C C . TYR A 1 369 ? -11.427 4.082 -42.008 1.00 86.00 369 TYR A C 1
ATOM 3044 O O . TYR A 1 369 ? -10.477 3.584 -42.616 1.00 86.00 369 TYR A O 1
ATOM 3052 N N . PHE A 1 370 ? -11.575 3.983 -40.690 1.00 87.94 370 PHE A N 1
ATOM 3053 C CA . PHE A 1 370 ? -10.817 3.082 -39.836 1.00 87.94 370 PHE A CA 1
ATOM 3054 C C . PHE A 1 370 ? -11.602 1.787 -39.649 1.00 87.94 370 PHE A C 1
ATOM 3056 O O . PHE A 1 370 ? -12.697 1.779 -39.091 1.00 87.94 370 PHE A O 1
ATOM 3063 N N . LEU A 1 371 ? -11.028 0.686 -40.120 1.00 87.75 371 LEU A N 1
ATOM 3064 C CA . LEU A 1 371 ? -11.597 -0.649 -40.027 1.00 87.75 371 LEU A CA 1
ATOM 3065 C C . LEU A 1 371 ? -10.823 -1.445 -38.973 1.00 87.75 371 LEU A C 1
ATOM 3067 O O . LEU A 1 371 ? -9.616 -1.668 -39.087 1.00 87.75 371 LEU A O 1
ATOM 3071 N N . GLY A 1 372 ? -11.524 -1.853 -37.918 1.00 87.88 372 GLY A N 1
ATOM 3072 C CA . GLY A 1 372 ? -11.002 -2.764 -36.908 1.00 87.88 372 GLY A CA 1
ATOM 3073 C C . GLY A 1 372 ? -11.317 -4.205 -37.282 1.00 87.88 372 GLY A C 1
ATOM 3074 O O . GLY A 1 372 ? -12.483 -4.553 -37.460 1.00 87.88 372 GLY A O 1
ATOM 3075 N N . LEU A 1 373 ? -10.287 -5.039 -37.359 1.00 88.19 373 LEU A N 1
ATOM 3076 C CA . LEU A 1 373 ? -10.375 -6.448 -37.718 1.00 88.19 373 LEU A CA 1
ATOM 3077 C C . LEU A 1 373 ? -9.957 -7.329 -36.536 1.00 88.19 373 LEU A C 1
ATOM 3079 O O . LEU A 1 373 ? -8.951 -7.055 -35.878 1.00 88.19 373 LEU A O 1
ATOM 3083 N N . SER A 1 374 ? -10.718 -8.391 -36.285 1.00 86.94 374 SER A N 1
ATOM 3084 C CA . SER A 1 374 ? -10.384 -9.461 -35.340 1.00 86.94 374 SER A CA 1
ATOM 3085 C C . SER A 1 374 ? -9.790 -10.628 -36.115 1.00 86.94 374 SER A C 1
ATOM 3087 O O . SER A 1 374 ? -10.466 -11.163 -36.983 1.00 86.94 374 SER A O 1
ATOM 3089 N N . ILE A 1 375 ? -8.544 -11.004 -35.835 1.00 87.25 375 ILE A N 1
ATOM 3090 C CA . ILE A 1 375 ? -7.848 -12.080 -36.555 1.00 87.25 375 ILE A CA 1
ATOM 3091 C C . ILE A 1 375 ? -8.341 -13.436 -36.032 1.00 87.25 375 ILE A C 1
ATOM 3093 O O . ILE A 1 375 ? -8.386 -13.653 -34.822 1.00 87.25 375 ILE A O 1
ATOM 3097 N N . GLU A 1 376 ? -8.683 -14.338 -36.947 1.00 83.19 376 GLU A N 1
ATOM 3098 C CA . GLU A 1 376 ? -9.014 -15.740 -36.690 1.00 83.19 376 GLU A CA 1
ATOM 3099 C C . GLU A 1 376 ? -7.891 -16.597 -37.307 1.00 83.19 376 GLU A C 1
ATOM 3101 O O . GLU A 1 376 ? -7.733 -16.636 -38.527 1.00 83.19 376 GLU A O 1
ATOM 3106 N N . LEU A 1 377 ? -7.060 -17.223 -36.466 1.00 77.69 377 LEU A N 1
ATOM 3107 C CA . LEU A 1 377 ? -5.950 -18.082 -36.902 1.00 77.69 377 LEU A CA 1
ATOM 3108 C C . LEU A 1 377 ? -6.450 -19.524 -37.011 1.00 77.69 377 LEU A C 1
ATOM 3110 O O . LEU A 1 377 ? -7.052 -20.038 -36.070 1.00 77.69 377 LEU A O 1
ATOM 3114 N N . GLY A 1 378 ? -6.231 -20.159 -38.162 1.00 67.56 378 GLY A N 1
ATOM 3115 C CA . GLY A 1 378 ? -6.695 -21.515 -38.457 1.00 67.56 378 GLY A CA 1
ATOM 3116 C C . GLY A 1 378 ? -5.586 -22.567 -38.456 1.00 67.56 378 GLY A C 1
ATOM 3117 O O . GLY A 1 378 ? -5.885 -23.756 -38.550 1.00 67.56 378 GLY A O 1
ATOM 3118 N N . SER A 1 379 ? -4.311 -22.165 -38.372 1.00 76.25 379 SER A N 1
ATOM 3119 C CA . SER A 1 379 ? -3.172 -23.090 -38.374 1.00 76.25 379 SER A CA 1
ATOM 3120 C C . SER A 1 379 ? -1.947 -22.578 -37.603 1.00 76.25 379 SER A C 1
ATOM 3122 O O . SER A 1 379 ? -1.661 -21.382 -37.568 1.00 76.25 379 SER A O 1
ATOM 3124 N N . GLU A 1 380 ? -1.139 -23.507 -37.080 1.00 72.25 380 GLU A N 1
ATOM 3125 C CA . GLU A 1 380 ? 0.134 -23.213 -36.389 1.00 72.25 380 GLU A CA 1
ATOM 3126 C C . GLU A 1 380 ? 1.143 -22.474 -37.300 1.00 72.25 380 GLU A C 1
ATOM 3128 O O . GLU A 1 380 ? 1.998 -21.709 -36.848 1.00 72.25 380 GLU A O 1
ATOM 3133 N N . LYS A 1 381 ? 1.032 -22.663 -38.622 1.00 74.75 381 LYS A N 1
ATOM 3134 C CA . LYS A 1 381 ? 1.848 -21.956 -39.619 1.00 74.75 381 LYS A CA 1
ATOM 3135 C C . LYS A 1 381 ? 1.506 -20.462 -39.682 1.00 74.75 381 LYS A C 1
ATOM 3137 O O . LYS A 1 381 ? 2.416 -19.643 -39.803 1.00 74.75 381 LYS A O 1
ATOM 3142 N N . GLU A 1 382 ? 0.224 -20.110 -39.591 1.00 73.88 382 GLU A N 1
ATOM 3143 C CA . GLU A 1 382 ? -0.237 -18.714 -39.552 1.00 73.88 382 GLU A CA 1
ATOM 3144 C C . GLU A 1 382 ? 0.172 -18.031 -38.243 1.00 73.88 382 GLU A C 1
ATOM 3146 O O . GLU A 1 382 ? 0.605 -16.879 -38.267 1.00 73.88 382 GLU A O 1
ATOM 3151 N N . GLU A 1 383 ? 0.121 -18.752 -37.119 1.00 73.75 383 GLU A N 1
ATOM 3152 C CA . GLU A 1 383 ? 0.595 -18.265 -35.817 1.00 73.75 383 GLU A CA 1
ATOM 3153 C C . GLU A 1 383 ? 2.085 -17.909 -35.842 1.00 73.75 383 GLU A C 1
ATOM 3155 O O . GLU A 1 383 ? 2.454 -16.782 -35.498 1.00 73.75 383 GLU A O 1
ATOM 3160 N N . LYS A 1 384 ? 2.941 -18.824 -36.320 1.00 75.56 384 LYS A N 1
ATOM 3161 C CA . LYS A 1 384 ? 4.393 -18.591 -36.425 1.00 75.56 384 LYS A CA 1
ATOM 3162 C C . LYS A 1 384 ? 4.725 -17.419 -37.349 1.00 75.56 384 LYS A C 1
ATOM 3164 O O . LYS A 1 384 ? 5.598 -16.610 -37.035 1.00 75.56 384 LYS A O 1
ATOM 3169 N N . ALA A 1 385 ? 4.018 -17.296 -38.472 1.00 77.19 385 ALA A N 1
ATOM 3170 C CA . ALA A 1 385 ? 4.231 -16.200 -39.412 1.00 77.19 385 ALA A CA 1
ATOM 3171 C C . ALA A 1 385 ? 3.782 -14.845 -38.838 1.00 77.19 385 ALA A C 1
ATOM 3173 O O . ALA A 1 385 ? 4.504 -13.855 -38.964 1.00 77.19 385 ALA A O 1
ATOM 3174 N N . LEU A 1 386 ? 2.634 -14.794 -38.152 1.00 79.06 386 LEU A N 1
ATOM 3175 C CA . LEU A 1 386 ? 2.174 -13.586 -37.467 1.00 79.06 386 LEU A CA 1
ATOM 3176 C C . LEU A 1 386 ? 3.140 -13.182 -36.348 1.00 79.06 386 LEU A C 1
ATOM 3178 O O . LEU A 1 386 ? 3.468 -12.004 -36.211 1.00 79.06 386 LEU A O 1
ATOM 3182 N N . GLN A 1 387 ? 3.647 -14.148 -35.583 1.00 77.81 387 GLN A N 1
ATOM 3183 C CA . GLN A 1 387 ? 4.621 -13.897 -34.527 1.00 77.81 387 GLN A CA 1
ATOM 3184 C C . GLN A 1 387 ? 5.930 -13.304 -35.067 1.00 77.81 387 GLN A C 1
ATOM 3186 O O . GLN A 1 387 ? 6.410 -12.313 -34.517 1.00 77.81 387 GLN A O 1
ATOM 3191 N N . ALA A 1 388 ? 6.443 -13.805 -36.193 1.00 77.88 388 ALA A N 1
ATOM 3192 C CA . ALA A 1 388 ? 7.630 -13.243 -36.842 1.00 77.88 388 ALA A CA 1
ATOM 3193 C C . ALA A 1 388 ? 7.447 -11.767 -37.258 1.00 77.88 388 ALA A C 1
ATOM 3195 O O . ALA A 1 388 ? 8.376 -10.963 -37.140 1.00 77.88 388 ALA A O 1
ATOM 3196 N N . ILE A 1 389 ? 6.246 -11.383 -37.712 1.00 74.94 389 ILE A N 1
ATOM 3197 C CA . ILE A 1 389 ? 5.918 -9.982 -38.031 1.00 74.94 389 ILE A CA 1
ATOM 3198 C C . ILE A 1 389 ? 5.896 -9.124 -36.761 1.00 74.94 389 ILE A C 1
ATOM 3200 O O . ILE A 1 389 ? 6.450 -8.024 -36.751 1.00 74.94 389 ILE A O 1
ATOM 3204 N N . LEU A 1 390 ? 5.280 -9.621 -35.686 1.00 73.69 390 LEU A N 1
ATOM 3205 C CA . LEU A 1 390 ? 5.161 -8.899 -34.417 1.00 73.69 390 LEU A CA 1
ATOM 3206 C C . LEU A 1 390 ? 6.522 -8.680 -33.745 1.00 73.69 390 LEU A C 1
ATOM 3208 O O . LEU A 1 390 ? 6.789 -7.580 -33.268 1.00 73.69 390 LEU A O 1
ATOM 3212 N N . GLU A 1 391 ? 7.408 -9.677 -33.763 1.00 70.88 391 GLU A N 1
ATOM 3213 C CA . GLU A 1 391 ? 8.770 -9.556 -33.226 1.00 70.88 391 GLU A CA 1
ATOM 3214 C C . GLU A 1 391 ? 9.580 -8.477 -33.956 1.00 70.88 391 GLU A C 1
ATOM 3216 O O . GLU A 1 391 ? 10.269 -7.670 -33.326 1.00 70.88 391 GLU A O 1
ATOM 3221 N N . LYS A 1 392 ? 9.466 -8.406 -35.287 1.00 70.06 392 LYS A N 1
ATOM 3222 C CA . LYS A 1 392 ? 10.126 -7.362 -36.084 1.00 70.06 392 LYS A CA 1
ATOM 3223 C C . LYS A 1 392 ? 9.514 -5.979 -35.836 1.00 70.06 392 LYS A C 1
ATOM 3225 O O . LYS A 1 392 ? 10.259 -5.017 -35.649 1.00 70.06 392 LYS A O 1
ATOM 3230 N N . ALA A 1 393 ? 8.184 -5.875 -35.780 1.00 67.19 393 ALA A N 1
ATOM 3231 C CA . ALA A 1 393 ? 7.495 -4.622 -35.465 1.00 67.19 393 ALA A CA 1
ATOM 3232 C C . ALA A 1 393 ? 7.863 -4.109 -34.058 1.00 67.19 393 ALA A C 1
ATOM 3234 O O . ALA A 1 393 ? 8.089 -2.914 -33.874 1.00 67.19 393 ALA A O 1
ATOM 3235 N N . SER A 1 394 ? 8.035 -5.019 -33.092 1.00 61.81 394 SER A N 1
ATOM 3236 C CA . SER A 1 394 ? 8.532 -4.710 -31.749 1.00 61.81 394 SER A CA 1
ATOM 3237 C C . SER A 1 394 ? 9.929 -4.095 -31.765 1.00 61.81 394 SER A C 1
ATOM 3239 O O . SER A 1 394 ? 10.155 -3.090 -31.097 1.00 61.81 394 SER A O 1
ATOM 3241 N N . ARG A 1 395 ? 10.871 -4.672 -32.525 1.00 62.75 395 ARG A N 1
ATOM 3242 C CA . ARG A 1 395 ? 12.256 -4.169 -32.597 1.00 62.75 395 ARG A CA 1
ATOM 3243 C C . ARG A 1 395 ? 12.338 -2.763 -33.195 1.00 62.75 395 ARG A C 1
ATOM 3245 O O . ARG A 1 395 ? 13.151 -1.964 -32.740 1.00 62.75 395 ARG A O 1
ATOM 3252 N N . ASN A 1 396 ? 11.503 -2.457 -34.187 1.00 58.88 396 ASN A N 1
ATOM 3253 C CA . ASN A 1 396 ? 11.456 -1.123 -34.793 1.00 58.88 396 ASN A CA 1
ATOM 3254 C C . ASN A 1 396 ? 10.811 -0.094 -33.857 1.00 58.88 396 ASN A C 1
ATOM 3256 O O . ASN A 1 396 ? 11.349 0.997 -33.698 1.00 58.88 396 ASN A O 1
ATOM 3260 N N . PHE A 1 397 ? 9.741 -0.474 -33.154 1.00 49.03 397 PHE A N 1
ATOM 3261 C CA . PHE A 1 397 ? 9.115 0.375 -32.140 1.00 49.03 397 PHE A CA 1
ATOM 3262 C C . PHE A 1 397 ? 10.082 0.740 -31.003 1.00 49.03 397 PHE A C 1
ATOM 3264 O O . PHE A 1 397 ? 10.132 1.886 -30.567 1.00 49.03 397 PHE A O 1
ATOM 3271 N N . SER A 1 398 ? 10.915 -0.207 -30.554 1.00 37.59 398 SER A N 1
ATOM 3272 C CA . SER A 1 398 ? 11.951 0.069 -29.550 1.00 37.59 398 SER A CA 1
ATOM 3273 C C . SER A 1 398 ? 13.013 1.066 -30.034 1.00 37.59 398 SER A C 1
ATOM 3275 O O . SER A 1 398 ? 13.530 1.826 -29.218 1.00 37.59 398 SER A O 1
ATOM 3277 N N . LYS A 1 399 ? 13.325 1.102 -31.338 1.00 44.09 399 LYS A N 1
ATOM 3278 C CA . LYS A 1 399 ? 14.268 2.074 -31.916 1.00 44.09 399 LYS A CA 1
ATOM 3279 C C . LYS A 1 399 ? 13.673 3.477 -32.034 1.00 44.09 399 LYS A C 1
ATOM 3281 O O . LYS A 1 399 ? 14.384 4.431 -31.762 1.00 44.09 399 LYS A O 1
ATOM 3286 N N . GLU A 1 400 ? 12.394 3.597 -32.389 1.00 37.41 400 GLU A N 1
ATOM 3287 C CA . GLU A 1 400 ? 11.703 4.896 -32.485 1.00 37.41 400 GLU A CA 1
ATOM 3288 C C . GLU A 1 400 ? 11.484 5.569 -31.123 1.00 37.41 400 GLU A C 1
ATOM 3290 O O . GLU A 1 400 ? 11.418 6.786 -31.065 1.00 37.41 400 GLU A O 1
ATOM 3295 N N . ILE A 1 401 ? 11.397 4.802 -30.030 1.00 31.11 401 ILE A N 1
ATOM 3296 C CA . ILE A 1 401 ? 11.286 5.345 -28.660 1.00 31.11 401 ILE A CA 1
ATOM 3297 C C . ILE A 1 401 ? 12.659 5.706 -28.060 1.00 31.11 401 ILE A C 1
ATOM 3299 O O . ILE A 1 401 ? 12.734 6.428 -27.070 1.00 31.11 401 ILE A O 1
ATOM 3303 N N . SER A 1 402 ? 13.749 5.183 -28.629 1.00 31.92 402 SER A N 1
ATOM 3304 C CA . SER A 1 402 ? 15.124 5.455 -28.171 1.00 31.92 402 SER A CA 1
ATOM 3305 C C . SER A 1 402 ? 15.773 6.670 -28.859 1.00 31.92 402 SER A C 1
ATOM 3307 O O . SER A 1 402 ? 16.951 6.935 -28.621 1.00 31.92 402 SER A O 1
ATOM 3309 N N . LEU A 1 403 ? 15.025 7.368 -29.718 1.00 30.02 403 LEU A N 1
ATOM 3310 C CA . LEU A 1 403 ? 15.341 8.648 -30.363 1.00 30.02 403 LEU A CA 1
ATOM 3311 C C . LEU A 1 403 ? 14.422 9.722 -29.777 1.00 30.02 403 LEU A C 1
ATOM 3313 O O . LEU A 1 403 ? 14.895 10.873 -29.652 1.00 30.02 403 LEU A O 1
#

Secondary structure (DSSP, 8-state):
--TT-TT-HHHHHHHHHHHTS-TTTSSS-HHHHHHHHHHHTTHHHHHHHHHHH-----HHHHHHHHHHHHHHHHHHHHHHTS---HHHHHHHIIIIIS----S-----HHHHHHHHHHTTB-TTT-SB-HHHHHHHHHHHHHHHHHHT--EEEEEEEEETHHHHHHHH-HHHHHHHHHHHHHHHHHTS-TT-EEEE-SSSEEEEEETT--HHHHHHHHHHHHHHHHHS--TTGGGSTTSS-EEEEEEEEETTS-SSHHHHHHHHHHHHHHHHHTTSSSEEE---TTSSSPPEE---EEEEEESS-S----EEEEEEEEETTEEEEEESS---TT-EEEEEEEPTTT--EEEEEEEEEEEEE-SSSTT-EEEEEEEE--SHHHHHHHHHHHHHHHHHHHHHH--

Solvent-accessible surface area (backbone atoms only — not comparable to full-atom values): 21848 Å² total; per-residue (Å²): 132,67,60,86,39,92,84,32,64,66,36,53,54,48,51,58,56,57,70,69,41,34,71,86,81,62,86,64,52,72,62,58,54,49,49,49,41,71,74,48,43,62,50,49,41,26,52,51,47,25,72,78,67,71,48,88,57,56,47,70,56,21,44,51,50,53,52,51,28,54,53,48,24,55,54,48,22,69,75,67,76,43,93,57,42,42,66,59,28,40,53,49,34,28,51,72,73,56,70,77,56,74,89,86,77,93,68,57,65,68,61,49,51,48,51,56,46,58,68,28,36,33,85,84,50,71,32,32,17,49,65,40,48,56,56,50,50,57,50,51,53,56,50,23,71,74,68,75,43,36,26,21,39,37,34,34,38,50,53,63,51,67,59,52,24,74,76,61,35,63,74,49,42,55,51,50,50,32,53,51,43,51,53,50,54,74,65,46,58,94,80,37,47,58,27,41,59,50,98,67,30,32,34,36,43,33,72,75,21,47,64,69,57,40,49,54,48,48,49,50,45,43,51,55,45,57,72,48,84,62,88,73,24,73,77,40,95,77,52,51,57,36,39,18,28,2,28,21,26,41,71,72,54,20,93,49,70,68,50,34,50,50,36,6,49,53,15,20,51,52,18,48,76,75,69,36,69,33,77,22,68,41,71,55,62,92,56,90,56,76,67,34,68,37,84,33,58,30,41,34,34,57,71,89,49,95,61,85,61,75,42,65,33,36,34,53,29,40,37,93,53,30,38,35,28,39,27,68,64,92,66,69,63,74,42,57,29,44,36,36,40,46,40,90,87,76,70,48,74,48,72,45,40,28,31,29,68,42,66,44,76,42,91,90,43,89,71,32,26,37,40,34,31,37,47,52,81,91,46,75,69,52,51,54,52,53,50,56,52,49,56,52,33,46,57,52,53,57,54,65,72,75,108

Nearest PDB structures (foldseek):
  2wb4-assembly1_B  TM=8.295E-01  e=5.851E-16  Caulobacter vibrioides CB15
  6zxc-assembly2_D  TM=8.229E-01  e=1.547E-15  Leptospira biflexa serovar Patoc strain 'Patoc 1 (Paris)'
  6et7-assembly1_B  TM=8.158E-01  e=1.837E-15  Idiomarina sp. A28L
  2v0n-assembly1_B  TM=8.104E-01  e=3.030E-14  Caulobacter vibrioides CB15
  7e6g-assembly1_B  TM=6.353E-01  e=1.945E-15  Pseudomonas aeruginosa

Radius of gyration: 31.45 Å; Cα contacts (8 Å, |Δi|>4): 649; chains: 1; bounding box: 62×44×104 Å

Foldseek 3Di:
DPLLPPPPPLVVLLVVVVVVLPVDPDDPPPVVVVVSCVVQPLVVLQVSCCLLQVDGDDSVRSVVLLVVLVVQQVVVCVVVVHHDGSSRSSVCCCVPVVPPDDPDDDDDSVRVSVVVLVVQADPLQRAGEQVVVVVVQVVLLVVCVVPVFKKKKKKKFKPPLVVVCVVPNVVLSSVVSNVLSVLLVVLDDPPKGWYDYDDRMIMIIGRRDDPVRQQVSVVSSLVSQQPDDRPPCCPDPVSGTGMFMFMEMPPQQHDGSVSNVVLSVVQSVVCVVVPHSDYGYRDRCPVVWDKFAFFFKKWKDFPPDPDPDIFIWTWGIDTLFKTKIKGLDDDDFQTKMWMWTQDPPPRDTQTWIWGFHDWAADPPDPSMIITIITTDDDDPVSSVVSVVSVVVSVVVVVVVVVD